Protein AF-A0A0M9EBA4-F1 (afdb_monomer_lite)

Sequence (436 aa):
MYDEYKNNVFALKAMFPSIDAYMNFTEDNDGKIINSVIKYAFNKGIIHHDTEPAFKNFIIENKTELTCKPIERININDFKRKVSPYRDTAQQINSFIKKSKIKFSQINYSIFSRLINEECNNPTKRNAIRLISFWICYKKPELISVCNYNNLLELFGKINKPNNEEGCRIAFSLYSRGNTIGNDVVIWLKKELKKYISNNIKFTTYKNQIKLQFIDTTTLYIDIPKNFSNNINHLNHPESYAKVTNDAIDLAYQILILWFLSKFCTKGKFIAIGIAIGNFSDLNLYIQAILQAKLPSESVIRLTDYAHQCVLINNIRVRFCHVPKEVEIVTGEISNIWWITEFWNVIYWDFVPALLKESILKSEESLLNVLWFPDTINDICDSIYAQDSSIVTFLRSPQNILLGLEIAKTLYYRKKFWEANEIVRIILSFKLNRII

pLDDT: mean 75.7, std 12.79, range [28.25, 92.81]

Radius of gyration: 30.95 Å; chains: 1; bounding box: 82×38×81 Å

Foldseek 3Di:
DVLLLLLQLLLVCLLQVAVVSVVLLPVLDDPLLVLLVLVLCVVSVVFVDSDPVSVNVSNVVNNVVLPPDDPDADAPVNVCVVCPPLQVSQVVLQVVCVVSRRPDDRDDSVLSVCLSPHAQPHSNNLVVLSSVSSVVCSVPVVCSSHSGSVSSNVNSNPPPPPPLQWAKKKKKFKAFDPDDDDLVVVVVLVVVLLVCLVPDPLNPVCSVPWDWDAPDSGMIMTRDGQDPDDDDDDDPDLQSHLSRLLVRVQSQLLSVLVLLLDPPDDPGMAMAMEMEGTGPVPVVQVRVQQRPDDDPPQQRYKYWPSSVVSCVVSVQAFDKDPAFDWDQTPVRDTITIIGTDDHPPPPRYDANVLLVVDPCLVDDVSLVCCLVCVVCLVVCVPDPNNSRDLVSSCVVPVVPLSSLQSNLVSSVVVVVNVSSVSSVVSNVVVVVVVVD

Structure (mmCIF, N/CA/C/O backbone):
data_AF-A0A0M9EBA4-F1
#
_entry.id   AF-A0A0M9EBA4-F1
#
loop_
_atom_site.group_PDB
_atom_site.id
_atom_site.type_symbol
_atom_site.label_atom_id
_atom_site.label_alt_id
_atom_site.label_comp_id
_atom_site.label_asym_id
_atom_site.label_entity_id
_atom_site.label_seq_id
_atom_site.pdbx_PDB_ins_code
_atom_site.Cartn_x
_atom_site.Cartn_y
_atom_site.Cartn_z
_atom_site.occupancy
_atom_site.B_iso_or_equiv
_atom_site.auth_seq_id
_atom_site.auth_comp_id
_atom_site.auth_asym_id
_atom_site.auth_atom_id
_atom_site.pdbx_PDB_model_num
ATOM 1 N N . MET A 1 1 ? 50.631 -0.189 -22.840 1.00 50.09 1 MET A N 1
ATOM 2 C CA . MET A 1 1 ? 49.972 -0.655 -24.086 1.00 50.09 1 MET A CA 1
ATOM 3 C C . MET A 1 1 ? 48.949 -1.759 -23.822 1.00 50.09 1 MET A C 1
ATOM 5 O O . MET A 1 1 ? 47.837 -1.637 -24.317 1.00 50.09 1 MET A O 1
ATOM 9 N N . TYR A 1 2 ? 49.275 -2.777 -23.012 1.00 54.56 2 TYR A N 1
ATOM 10 C CA . TYR A 1 2 ? 48.361 -3.888 -22.688 1.00 54.56 2 TYR A CA 1
ATOM 11 C C . TYR A 1 2 ? 47.061 -3.443 -21.979 1.00 54.56 2 TYR A C 1
ATOM 13 O O . TYR A 1 2 ? 45.974 -3.878 -22.358 1.00 54.56 2 TYR A O 1
ATOM 21 N N . ASP A 1 3 ? 47.149 -2.501 -21.032 1.00 67.00 3 ASP A N 1
ATOM 22 C CA . ASP A 1 3 ? 45.972 -2.001 -20.299 1.00 67.00 3 ASP A CA 1
ATOM 23 C C . ASP A 1 3 ? 45.031 -1.157 -21.167 1.00 67.00 3 ASP A C 1
ATOM 25 O O . ASP A 1 3 ? 43.812 -1.230 -21.031 1.00 67.00 3 ASP A O 1
ATOM 29 N N . GLU A 1 4 ? 45.575 -0.386 -22.114 1.00 75.75 4 GLU A N 1
ATOM 30 C CA . GLU A 1 4 ? 44.759 0.442 -23.006 1.00 75.75 4 GLU A CA 1
ATOM 31 C C . GLU A 1 4 ? 43.969 -0.429 -23.992 1.00 75.75 4 GLU A C 1
ATOM 33 O O . GLU A 1 4 ? 42.784 -0.187 -24.214 1.00 75.75 4 GLU A O 1
ATOM 38 N N . TYR A 1 5 ? 44.592 -1.476 -24.544 1.00 80.62 5 TYR A N 1
ATOM 39 C CA . TYR A 1 5 ? 43.909 -2.445 -25.404 1.00 80.62 5 TYR A CA 1
ATOM 40 C C . TYR A 1 5 ? 42.746 -3.121 -24.664 1.00 80.62 5 TYR A C 1
ATOM 42 O O . TYR A 1 5 ? 41.605 -3.083 -25.128 1.00 80.62 5 TYR A O 1
ATOM 50 N N . LYS A 1 6 ? 43.010 -3.635 -23.457 1.00 80.75 6 LYS A N 1
ATOM 51 C CA . LYS A 1 6 ? 42.011 -4.284 -22.599 1.00 80.75 6 LYS A CA 1
ATOM 52 C C . LYS A 1 6 ? 40.842 -3.346 -22.256 1.00 80.75 6 LYS A C 1
ATOM 54 O O . LYS A 1 6 ? 39.685 -3.750 -22.357 1.00 80.75 6 LYS A O 1
ATOM 59 N N . ASN A 1 7 ? 41.116 -2.076 -21.953 1.00 83.50 7 ASN A N 1
ATOM 60 C CA . ASN A 1 7 ? 40.077 -1.077 -21.672 1.00 83.50 7 ASN A CA 1
ATOM 61 C C . ASN A 1 7 ? 39.201 -0.761 -22.894 1.00 83.50 7 ASN A C 1
ATOM 63 O O . ASN A 1 7 ? 37.989 -0.604 -22.750 1.00 83.50 7 ASN A O 1
ATOM 67 N N . ASN A 1 8 ? 39.777 -0.699 -24.100 1.00 83.88 8 ASN A N 1
ATOM 68 C CA . ASN A 1 8 ? 39.004 -0.484 -25.331 1.00 83.88 8 ASN A CA 1
ATOM 69 C C . ASN A 1 8 ? 38.082 -1.680 -25.638 1.00 83.88 8 ASN A C 1
ATOM 71 O O . ASN A 1 8 ? 36.936 -1.484 -26.045 1.00 83.88 8 ASN A O 1
ATOM 75 N N . VAL A 1 9 ? 38.551 -2.909 -25.386 1.00 84.12 9 VAL A N 1
ATOM 76 C CA . VAL A 1 9 ? 37.741 -4.130 -25.519 1.00 84.12 9 VAL A CA 1
ATOM 77 C C . VAL A 1 9 ? 36.558 -4.104 -24.547 1.00 84.12 9 VAL A C 1
ATOM 79 O O . VAL A 1 9 ? 35.418 -4.287 -24.972 1.00 84.12 9 VAL A O 1
ATOM 82 N N . PHE A 1 10 ? 36.787 -3.810 -23.262 1.00 83.31 10 PHE A N 1
ATOM 83 C CA . PHE A 1 10 ? 35.702 -3.720 -22.277 1.00 83.31 10 PHE A CA 1
ATOM 84 C C . PHE A 1 10 ? 34.717 -2.586 -22.565 1.00 83.31 10 PHE A C 1
ATOM 86 O O . PHE A 1 10 ? 33.514 -2.759 -22.380 1.00 83.31 10 PHE A O 1
ATOM 93 N N . ALA A 1 11 ? 35.196 -1.445 -23.060 1.00 85.38 11 ALA A N 1
ATOM 94 C CA . ALA A 1 11 ? 34.334 -0.341 -23.460 1.00 85.38 11 ALA A CA 1
ATOM 95 C C . ALA A 1 11 ? 33.362 -0.766 -24.575 1.00 85.38 11 ALA A C 1
ATOM 97 O O . ALA A 1 11 ? 32.154 -0.559 -24.446 1.00 85.38 11 ALA A O 1
ATOM 98 N N . LEU A 1 12 ? 33.861 -1.416 -25.636 1.00 86.12 12 LEU A N 1
ATOM 99 C CA . LEU A 1 12 ? 33.014 -1.907 -26.729 1.00 86.12 12 LEU A CA 1
ATOM 100 C C . LEU A 1 12 ? 32.063 -3.020 -26.277 1.00 86.12 12 LEU A C 1
ATOM 102 O O . LEU A 1 12 ? 30.890 -2.979 -26.645 1.00 86.12 12 LEU A O 1
ATOM 106 N N . LYS A 1 13 ? 32.516 -3.949 -25.426 1.00 85.06 13 LYS A N 1
ATOM 107 C CA . LYS A 1 13 ? 31.648 -4.978 -24.825 1.00 85.06 13 LYS A CA 1
ATOM 108 C C . LYS A 1 13 ? 30.516 -4.359 -23.991 1.00 85.06 13 LYS A C 1
ATOM 110 O O . LYS A 1 13 ? 29.382 -4.819 -24.046 1.00 85.06 13 LYS A O 1
ATOM 115 N N . ALA A 1 14 ? 30.786 -3.286 -23.244 1.00 84.88 14 ALA A N 1
ATOM 116 C CA . ALA A 1 14 ? 29.765 -2.586 -22.460 1.00 84.88 14 ALA A CA 1
ATOM 117 C C . ALA A 1 14 ? 28.769 -1.801 -23.326 1.00 84.88 14 ALA A C 1
ATOM 119 O O . ALA A 1 14 ? 27.609 -1.620 -22.944 1.00 84.88 14 ALA A O 1
ATOM 120 N N . MET A 1 15 ? 29.227 -1.306 -24.476 1.00 86.44 15 MET A N 1
ATOM 121 C CA . MET A 1 15 ? 28.408 -0.583 -25.444 1.00 86.44 15 MET A CA 1
ATOM 122 C C . MET A 1 15 ? 27.507 -1.529 -26.252 1.00 86.44 15 MET A C 1
ATOM 124 O O . MET A 1 15 ? 26.347 -1.199 -26.495 1.00 86.44 15 MET A O 1
ATOM 128 N N . PHE A 1 16 ? 28.022 -2.711 -26.605 1.00 87.50 16 PHE A N 1
ATOM 129 C CA . PHE A 1 16 ? 27.334 -3.753 -27.372 1.00 87.50 16 PHE A CA 1
ATOM 130 C C . PHE A 1 16 ? 27.375 -5.101 -26.633 1.00 87.50 16 PHE A C 1
ATOM 132 O O . PHE A 1 16 ? 28.095 -6.012 -27.043 1.00 87.50 16 PHE A O 1
ATOM 139 N N . PRO A 1 17 ? 26.607 -5.247 -25.538 1.00 82.06 17 PRO A N 1
ATOM 140 C CA . PRO A 1 17 ? 26.606 -6.471 -24.732 1.00 82.06 17 PRO A CA 1
ATOM 141 C C . PRO A 1 17 ? 25.900 -7.655 -25.413 1.00 82.06 17 PRO A C 1
ATOM 143 O O . PRO A 1 17 ? 26.101 -8.799 -25.015 1.00 82.06 17 PRO A O 1
ATOM 146 N N . SER A 1 18 ? 25.044 -7.403 -26.408 1.00 82.31 18 SER A N 1
ATOM 147 C CA . SER A 1 18 ? 24.351 -8.437 -27.180 1.00 82.31 18 SER A CA 1
ATOM 148 C C . SER A 1 18 ? 24.157 -8.027 -28.637 1.00 82.31 18 SER A C 1
ATOM 150 O O . SER A 1 18 ? 24.232 -6.848 -28.988 1.00 82.31 18 SER A O 1
ATOM 152 N N . ILE A 1 19 ? 23.859 -9.013 -29.486 1.00 80.94 19 ILE A N 1
ATOM 153 C CA . ILE A 1 19 ? 23.498 -8.785 -30.890 1.00 80.94 19 ILE A CA 1
ATOM 154 C C . ILE A 1 19 ? 22.247 -7.908 -30.970 1.00 80.94 19 ILE A C 1
ATOM 156 O O . ILE A 1 19 ? 22.215 -6.980 -31.766 1.00 80.94 19 ILE A O 1
ATOM 160 N N . ASP A 1 20 ? 21.268 -8.117 -30.088 1.00 80.19 20 ASP A N 1
ATOM 161 C CA . ASP A 1 20 ? 20.040 -7.313 -30.052 1.00 80.19 20 ASP A CA 1
ATOM 162 C C . ASP A 1 20 ? 20.349 -5.832 -29.781 1.00 80.19 20 ASP A C 1
ATOM 164 O O . ASP A 1 20 ? 19.792 -4.941 -30.418 1.00 80.19 20 ASP A O 1
ATOM 168 N N . ALA A 1 21 ? 21.312 -5.545 -28.893 1.00 81.75 21 ALA A N 1
ATOM 169 C CA . ALA A 1 21 ? 21.767 -4.180 -28.636 1.00 81.75 21 ALA A CA 1
ATOM 170 C C . ALA A 1 21 ? 22.416 -3.532 -29.871 1.00 81.75 21 ALA A C 1
ATOM 172 O O . ALA A 1 21 ? 22.285 -2.318 -30.065 1.00 81.75 21 ALA A O 1
ATOM 173 N N . TYR A 1 22 ? 23.099 -4.336 -30.694 1.00 84.25 22 TYR A N 1
ATOM 174 C CA . TYR A 1 22 ? 23.674 -3.909 -31.965 1.00 84.25 22 TYR A CA 1
ATOM 175 C C . TYR A 1 22 ? 22.604 -3.692 -33.040 1.00 84.25 22 TYR A C 1
ATOM 177 O O . TYR A 1 22 ? 22.628 -2.654 -33.690 1.00 84.25 22 TYR A O 1
ATOM 185 N N . MET A 1 23 ? 21.621 -4.584 -33.170 1.00 80.81 23 MET A N 1
ATOM 186 C CA . MET A 1 23 ? 20.508 -4.412 -34.114 1.00 80.81 23 MET A CA 1
ATOM 187 C C . MET A 1 23 ? 19.699 -3.146 -33.787 1.00 80.81 23 MET A C 1
ATOM 189 O O . MET A 1 23 ? 19.522 -2.283 -34.646 1.00 80.81 23 MET A O 1
ATOM 193 N N . ASN A 1 24 ? 19.370 -2.931 -32.507 1.00 82.12 24 ASN A N 1
ATOM 194 C CA . ASN A 1 24 ? 18.740 -1.690 -32.040 1.00 82.12 24 ASN A CA 1
ATOM 195 C C . ASN A 1 24 ? 19.601 -0.451 -32.339 1.00 82.12 24 ASN A C 1
ATOM 197 O O . ASN A 1 24 ? 19.092 0.651 -32.511 1.00 82.12 24 ASN A O 1
ATOM 201 N N . PHE A 1 25 ? 20.928 -0.589 -32.344 1.00 84.69 25 PHE A N 1
ATOM 202 C CA . PHE A 1 25 ? 21.829 0.510 -32.680 1.00 84.69 25 PHE A CA 1
ATOM 203 C C . PHE A 1 25 ? 21.838 0.806 -34.182 1.00 84.69 25 PHE A C 1
ATOM 205 O O . PHE A 1 25 ? 21.900 1.981 -34.546 1.00 84.69 25 PHE A O 1
ATOM 212 N N . THR A 1 26 ? 21.755 -0.225 -35.027 1.00 83.38 26 THR A N 1
ATOM 213 C CA . THR A 1 26 ? 21.665 -0.069 -36.483 1.00 83.38 26 THR A CA 1
ATOM 214 C C . THR A 1 26 ? 20.335 0.527 -36.934 1.00 83.38 26 THR A C 1
ATOM 216 O O . THR A 1 26 ? 20.313 1.275 -37.902 1.00 83.38 26 THR A O 1
ATOM 219 N N . GLU A 1 27 ? 19.249 0.267 -36.205 1.00 82.31 27 GLU A N 1
ATOM 220 C CA . GLU A 1 27 ? 17.948 0.907 -36.443 1.00 82.31 27 GLU A CA 1
ATOM 221 C C . GLU A 1 27 ? 17.934 2.376 -35.992 1.00 82.31 27 GLU A C 1
ATOM 223 O O . GLU A 1 27 ? 17.333 3.229 -36.639 1.00 82.31 27 GLU A O 1
ATOM 228 N N . ASP A 1 28 ? 18.629 2.688 -34.893 1.00 79.56 28 ASP A N 1
ATOM 229 C CA . ASP A 1 28 ? 18.674 4.030 -34.302 1.00 79.56 28 ASP A CA 1
ATOM 230 C C . ASP A 1 28 ? 19.580 5.025 -35.057 1.00 79.56 28 ASP A C 1
ATOM 232 O O . ASP A 1 28 ? 19.531 6.224 -34.765 1.00 79.56 28 ASP A O 1
ATOM 236 N N . ASN A 1 29 ? 20.483 4.559 -35.932 1.00 82.88 29 ASN A N 1
ATOM 237 C CA . ASN A 1 29 ? 21.595 5.371 -36.439 1.00 82.88 29 ASN A CA 1
ATOM 238 C C . ASN A 1 29 ? 21.942 5.127 -37.911 1.00 82.88 29 ASN A C 1
ATOM 240 O O . ASN A 1 29 ? 21.922 4.007 -38.407 1.00 82.88 29 ASN A O 1
ATOM 244 N N . ASP A 1 30 ? 22.432 6.181 -38.565 1.00 80.69 30 ASP A N 1
ATOM 245 C CA . ASP A 1 30 ? 22.924 6.110 -39.939 1.00 80.69 30 ASP A CA 1
ATOM 246 C C . ASP A 1 30 ? 24.200 5.261 -40.080 1.00 80.69 30 ASP A C 1
ATOM 248 O O . ASP A 1 30 ? 25.094 5.267 -39.220 1.00 80.69 30 ASP A O 1
ATOM 252 N N . GLY A 1 31 ? 24.387 4.679 -41.271 1.00 77.19 31 GLY A N 1
ATOM 253 C CA . GLY A 1 31 ? 25.586 3.919 -41.657 1.00 77.19 31 GLY A CA 1
ATOM 254 C C . GLY A 1 31 ? 26.917 4.651 -41.426 1.00 77.19 31 GLY A C 1
ATOM 255 O O . GLY A 1 31 ? 27.945 4.024 -41.183 1.00 77.19 31 GLY A O 1
ATOM 256 N N . LYS A 1 32 ? 26.928 5.992 -41.408 1.00 81.81 32 LYS A N 1
ATOM 257 C CA . LYS A 1 32 ? 28.134 6.785 -41.104 1.00 81.81 32 LYS A CA 1
ATOM 258 C C . LYS A 1 32 ? 28.620 6.610 -39.661 1.00 81.81 32 LYS A C 1
ATOM 260 O O . LYS A 1 32 ? 29.833 6.639 -39.438 1.00 81.81 32 LYS A O 1
ATOM 265 N N . ILE A 1 33 ? 27.705 6.465 -38.700 1.00 82.81 33 ILE A N 1
ATOM 266 C CA . ILE A 1 33 ? 28.036 6.278 -37.280 1.00 82.81 33 ILE A CA 1
ATOM 267 C C . ILE A 1 33 ? 28.489 4.836 -37.067 1.00 82.81 33 ILE A C 1
ATOM 269 O O . ILE A 1 33 ? 29.548 4.620 -36.477 1.00 82.81 33 ILE A O 1
ATOM 273 N N . ILE A 1 34 ? 27.763 3.876 -37.644 1.00 83.50 34 ILE A N 1
ATOM 274 C CA . ILE A 1 34 ? 28.092 2.444 -37.599 1.00 83.50 34 ILE A CA 1
ATOM 275 C C . ILE A 1 34 ? 29.514 2.212 -38.130 1.00 83.50 34 ILE A C 1
ATOM 277 O O . ILE A 1 34 ? 30.366 1.683 -37.418 1.00 83.50 34 ILE A O 1
ATOM 281 N N . ASN A 1 35 ? 29.823 2.750 -39.314 1.00 84.31 35 ASN A N 1
ATOM 282 C CA . ASN A 1 35 ? 31.154 2.644 -39.916 1.00 84.31 35 ASN A CA 1
ATOM 283 C C . ASN A 1 35 ? 32.251 3.303 -39.067 1.00 84.31 35 ASN A C 1
ATOM 285 O O . ASN A 1 35 ? 33.400 2.879 -39.112 1.00 84.31 35 ASN A O 1
ATOM 289 N N . SER A 1 36 ? 31.934 4.342 -38.285 1.00 85.75 36 SER A N 1
ATOM 290 C CA . SER A 1 36 ? 32.923 4.967 -37.395 1.00 85.75 36 SER A CA 1
ATOM 291 C C . SER A 1 36 ? 33.269 4.100 -36.180 1.00 85.75 36 SER A C 1
ATOM 293 O O . SER A 1 36 ? 34.414 4.115 -35.735 1.00 85.75 36 SER A O 1
ATOM 295 N N . VAL A 1 37 ? 32.312 3.309 -35.685 1.00 85.69 37 VAL A N 1
ATOM 296 C CA . VAL A 1 37 ? 32.522 2.356 -34.585 1.00 85.69 37 VAL A CA 1
ATOM 297 C C . VAL A 1 37 ? 33.340 1.153 -35.060 1.00 85.69 37 VAL A C 1
ATOM 299 O O . VAL A 1 37 ? 34.297 0.773 -34.389 1.00 85.69 37 VAL A O 1
ATOM 302 N N . ILE A 1 38 ? 33.027 0.605 -36.240 1.00 86.31 38 ILE A N 1
ATOM 303 C CA . ILE A 1 38 ? 33.772 -0.525 -36.828 1.00 86.31 38 ILE A CA 1
ATOM 304 C C . ILE A 1 38 ? 35.223 -0.108 -37.116 1.00 86.31 38 ILE A C 1
ATOM 306 O O . ILE A 1 38 ? 36.155 -0.773 -36.665 1.00 86.31 38 ILE A O 1
ATOM 310 N N . LYS A 1 39 ? 35.428 1.073 -37.716 1.00 86.00 39 LYS A N 1
ATOM 311 C CA . LYS A 1 39 ? 36.771 1.640 -37.927 1.00 86.00 39 LYS A CA 1
ATOM 312 C C . LYS A 1 39 ? 37.540 1.848 -36.634 1.00 86.00 39 LYS A C 1
ATOM 314 O O . LYS A 1 39 ? 38.753 1.662 -36.600 1.00 86.00 39 LYS A O 1
ATOM 319 N N . TYR A 1 40 ? 36.863 2.264 -35.568 1.00 86.25 40 TYR A N 1
ATOM 320 C CA . TYR A 1 40 ? 37.495 2.397 -34.261 1.00 86.25 40 TYR A CA 1
ATOM 321 C C . TYR A 1 40 ? 37.949 1.034 -33.714 1.00 86.25 40 TYR A C 1
ATOM 323 O O . TYR A 1 40 ? 39.093 0.920 -33.272 1.00 86.25 40 TYR A O 1
ATOM 331 N N . ALA A 1 41 ? 37.107 0.000 -33.809 1.00 86.12 41 ALA A N 1
ATOM 332 C CA . ALA A 1 41 ? 37.459 -1.359 -33.400 1.00 86.12 41 ALA A CA 1
ATOM 333 C C . ALA A 1 41 ? 38.640 -1.922 -34.214 1.00 86.12 41 ALA A C 1
ATOM 335 O O . ALA A 1 41 ? 39.562 -2.497 -33.634 1.00 86.12 41 ALA A O 1
ATOM 336 N N . PHE A 1 42 ? 38.660 -1.691 -35.531 1.00 87.25 42 PHE A N 1
ATOM 337 C CA . PHE A 1 42 ? 39.751 -2.108 -36.415 1.00 87.25 42 PHE A CA 1
ATOM 338 C C . PHE A 1 42 ? 41.066 -1.385 -36.092 1.00 87.25 42 PHE A C 1
ATOM 340 O O . PHE A 1 42 ? 42.089 -2.022 -35.861 1.00 87.25 42 PHE A O 1
ATOM 347 N N . ASN A 1 43 ? 41.038 -0.053 -35.960 1.00 86.44 43 ASN A N 1
ATOM 348 C CA . ASN A 1 43 ? 42.229 0.749 -35.646 1.00 86.44 43 ASN A CA 1
ATOM 349 C C . ASN A 1 43 ? 42.844 0.419 -34.279 1.00 86.44 43 ASN A C 1
ATOM 351 O O . ASN A 1 43 ? 44.023 0.683 -34.049 1.00 86.44 43 ASN A O 1
ATOM 355 N N . LYS A 1 44 ? 42.042 -0.109 -33.349 1.00 84.62 44 LYS A N 1
ATOM 356 C CA . LYS A 1 44 ? 42.501 -0.561 -32.031 1.00 84.62 44 LYS A CA 1
ATOM 357 C C . LYS A 1 44 ? 42.882 -2.046 -32.001 1.00 84.62 44 LYS A C 1
ATOM 359 O O . LYS A 1 44 ? 43.252 -2.527 -30.936 1.00 84.62 44 LYS A O 1
ATOM 364 N N . GLY A 1 45 ? 42.831 -2.745 -33.139 1.00 81.81 45 GLY A N 1
ATOM 365 C CA . GLY A 1 45 ? 43.226 -4.149 -33.276 1.00 81.81 45 GLY A CA 1
ATOM 366 C C . GLY A 1 45 ? 42.252 -5.145 -32.646 1.00 81.81 45 GLY A C 1
ATOM 367 O O . GLY A 1 45 ? 42.640 -6.274 -32.382 1.00 81.81 45 GLY A O 1
ATOM 368 N N . ILE A 1 46 ? 41.012 -4.727 -32.367 1.00 84.38 46 ILE A N 1
ATOM 369 C CA . ILE A 1 46 ? 39.991 -5.554 -31.700 1.00 84.38 46 ILE A CA 1
ATOM 370 C C . ILE A 1 46 ? 39.323 -6.507 -32.699 1.00 84.38 46 ILE A C 1
ATOM 372 O O . ILE A 1 46 ? 38.924 -7.609 -32.339 1.00 84.38 46 ILE A O 1
ATOM 376 N N . ILE A 1 47 ? 39.215 -6.078 -33.959 1.00 86.19 47 ILE A N 1
ATOM 377 C CA . ILE A 1 47 ? 38.745 -6.893 -35.082 1.00 86.19 47 ILE A CA 1
ATOM 378 C C . ILE A 1 47 ? 39.821 -6.942 -36.167 1.00 86.19 47 ILE A C 1
ATOM 380 O O . ILE A 1 47 ? 40.529 -5.959 -36.390 1.00 86.19 47 ILE A O 1
ATOM 384 N N . HIS A 1 48 ? 39.918 -8.073 -36.866 1.00 79.94 48 HIS A N 1
ATOM 385 C CA . HIS A 1 48 ? 40.931 -8.296 -37.906 1.00 79.94 48 HIS A CA 1
ATOM 386 C C . HIS A 1 48 ? 40.591 -7.654 -39.258 1.00 79.94 48 HIS A C 1
ATOM 388 O O . HIS A 1 48 ? 41.487 -7.414 -40.064 1.00 79.94 48 HIS A O 1
ATOM 394 N N . HIS A 1 49 ? 39.314 -7.354 -39.509 1.00 83.50 49 HIS A N 1
ATOM 395 C CA . HIS A 1 49 ? 38.837 -6.756 -40.756 1.00 83.50 49 HIS A CA 1
ATOM 396 C C . HIS A 1 49 ? 37.862 -5.611 -40.458 1.00 83.50 49 HIS A C 1
ATOM 398 O O . HIS A 1 49 ? 36.995 -5.766 -39.601 1.00 83.50 49 HIS A O 1
ATOM 404 N N . ASP A 1 50 ? 37.958 -4.493 -41.190 1.00 85.88 50 ASP A N 1
ATOM 405 C CA . ASP A 1 50 ? 37.032 -3.342 -41.122 1.00 85.88 50 ASP A CA 1
ATOM 406 C C . ASP A 1 50 ? 35.692 -3.672 -41.809 1.00 85.88 50 ASP A C 1
ATOM 408 O O . ASP A 1 50 ? 35.302 -3.066 -42.804 1.00 85.88 50 ASP A O 1
ATOM 412 N N . THR A 1 51 ? 35.020 -4.723 -41.336 1.00 84.44 51 THR A N 1
ATOM 413 C CA . THR A 1 51 ? 33.767 -5.224 -41.911 1.00 84.44 51 THR A CA 1
ATOM 414 C C . THR A 1 51 ? 32.735 -5.481 -40.816 1.00 84.44 51 THR A C 1
ATOM 416 O O . THR A 1 51 ? 33.066 -5.902 -39.705 1.00 84.44 51 THR A O 1
ATOM 419 N N . GLU A 1 52 ? 31.461 -5.247 -41.131 1.00 84.12 52 GLU A N 1
ATOM 420 C CA . GLU A 1 52 ? 30.344 -5.505 -40.215 1.00 84.12 52 GLU A CA 1
ATOM 421 C C . GLU A 1 52 ? 30.264 -6.969 -39.732 1.00 84.12 52 GLU A C 1
ATOM 423 O O . GLU A 1 52 ? 30.063 -7.173 -38.532 1.00 84.12 52 GLU A O 1
ATOM 428 N N . PRO A 1 53 ? 30.482 -8.000 -40.577 1.00 84.75 53 PRO A N 1
ATOM 429 C CA . PRO A 1 53 ? 30.492 -9.392 -40.127 1.00 84.75 53 PRO A CA 1
ATOM 430 C C . PRO A 1 53 ? 31.577 -9.677 -39.083 1.00 84.75 53 PRO A C 1
ATOM 432 O O . PRO A 1 53 ? 31.304 -10.348 -38.091 1.00 84.75 53 PRO A O 1
ATOM 435 N N . ALA A 1 54 ? 32.781 -9.113 -39.245 1.00 81.56 54 ALA A N 1
ATOM 436 C CA . ALA A 1 54 ? 33.856 -9.264 -38.263 1.00 81.56 54 ALA A CA 1
ATOM 437 C C . ALA A 1 54 ? 33.482 -8.643 -36.905 1.00 81.56 54 ALA A C 1
ATOM 439 O O . ALA A 1 54 ? 33.788 -9.203 -35.854 1.00 81.56 54 ALA A O 1
ATOM 440 N N . PHE A 1 55 ? 32.763 -7.517 -36.919 1.00 85.25 55 PHE A N 1
ATOM 441 C CA . PHE A 1 55 ? 32.269 -6.877 -35.701 1.00 85.25 55 PHE A CA 1
ATOM 442 C C . PHE A 1 55 ? 31.124 -7.658 -35.034 1.00 85.25 55 PHE A C 1
ATOM 444 O O . PHE A 1 55 ? 31.093 -7.779 -33.810 1.00 85.25 55 PHE A O 1
ATOM 451 N N . LYS A 1 56 ? 30.210 -8.247 -35.817 1.00 85.12 56 LYS A N 1
ATOM 452 C CA . LYS A 1 56 ? 29.157 -9.134 -35.290 1.00 85.12 56 LYS A CA 1
ATOM 453 C C . LYS A 1 56 ? 29.743 -10.385 -34.640 1.00 85.12 56 LYS A C 1
ATOM 455 O O . LYS A 1 56 ? 29.312 -10.736 -33.543 1.00 85.12 56 LYS A O 1
ATOM 460 N N . ASN A 1 57 ? 30.751 -11.002 -35.258 1.00 84.81 57 ASN A N 1
ATOM 461 C CA . ASN A 1 57 ? 31.445 -12.160 -34.688 1.00 84.81 57 ASN A CA 1
ATOM 462 C C . ASN A 1 57 ? 32.093 -11.816 -33.342 1.00 84.81 57 ASN A C 1
ATOM 464 O O . ASN A 1 57 ? 31.881 -12.537 -32.371 1.00 84.81 57 ASN A O 1
ATOM 468 N N . PHE A 1 58 ? 32.748 -10.653 -33.241 1.00 85.44 58 PHE A N 1
ATOM 469 C CA . PHE A 1 58 ? 33.262 -10.151 -31.965 1.00 85.44 58 PHE A CA 1
ATOM 470 C C . PHE A 1 58 ? 32.161 -10.038 -30.895 1.00 85.44 58 PHE A C 1
ATOM 472 O O . PHE A 1 58 ? 32.373 -10.421 -29.749 1.00 85.44 58 PHE A O 1
ATOM 479 N N . ILE A 1 59 ? 30.964 -9.541 -31.222 1.00 84.12 59 ILE A N 1
ATOM 480 C CA . ILE A 1 59 ? 29.864 -9.446 -30.243 1.00 84.12 59 ILE A CA 1
ATOM 481 C C . ILE A 1 59 ? 29.370 -10.841 -29.819 1.00 84.12 59 ILE A C 1
ATOM 483 O O . ILE A 1 59 ? 29.097 -11.062 -28.638 1.00 84.12 59 ILE A O 1
ATOM 487 N N . ILE A 1 60 ? 29.267 -11.782 -30.763 1.00 81.69 60 ILE A N 1
ATOM 488 C CA . ILE A 1 60 ? 28.796 -13.156 -30.519 1.00 81.69 60 ILE A CA 1
ATOM 489 C C . ILE A 1 60 ? 29.749 -13.907 -29.585 1.00 81.69 60 ILE A C 1
ATOM 491 O O . ILE A 1 60 ? 29.302 -14.464 -28.582 1.00 81.69 60 ILE A O 1
ATOM 495 N N . GLU A 1 61 ? 31.049 -13.878 -29.878 1.00 77.25 61 GLU A N 1
ATOM 496 C CA . GLU A 1 61 ? 32.088 -14.568 -29.100 1.00 77.25 61 GLU A CA 1
ATOM 497 C C . GLU A 1 61 ? 32.164 -14.067 -27.652 1.00 77.25 61 GLU A C 1
ATOM 499 O O . GLU A 1 61 ? 32.494 -14.819 -26.741 1.00 77.25 61 GLU A O 1
ATOM 504 N N . ASN A 1 62 ? 31.786 -12.810 -27.417 1.00 69.88 62 ASN A N 1
ATOM 505 C CA . ASN A 1 62 ? 31.872 -12.162 -26.110 1.00 69.88 62 ASN A CA 1
ATOM 506 C C . ASN A 1 62 ? 30.601 -12.271 -25.254 1.00 69.88 62 ASN A C 1
ATOM 508 O O . ASN A 1 62 ? 30.602 -11.840 -24.097 1.00 69.88 62 ASN A O 1
ATOM 512 N N . LYS A 1 63 ? 29.520 -12.858 -25.786 1.00 63.22 63 LYS A N 1
ATOM 513 C CA . LYS A 1 63 ? 28.249 -13.042 -25.064 1.00 63.22 63 LYS A CA 1
ATOM 514 C C . LYS A 1 63 ? 28.388 -14.008 -23.875 1.00 63.22 63 LYS A C 1
ATOM 516 O O . LYS A 1 63 ? 27.660 -13.874 -22.895 1.00 63.22 63 LYS A O 1
ATOM 521 N N . THR A 1 64 ? 29.330 -14.949 -23.944 1.00 51.22 64 THR A N 1
ATOM 522 C CA . THR A 1 64 ? 29.567 -16.021 -22.957 1.00 51.22 64 THR A CA 1
ATOM 523 C C . THR A 1 64 ? 30.313 -15.567 -21.695 1.00 51.22 64 THR A C 1
ATOM 525 O O . THR A 1 64 ? 30.190 -16.211 -20.657 1.00 51.22 64 THR A O 1
ATOM 528 N N . GLU A 1 65 ? 31.043 -14.447 -21.730 1.00 53.47 65 GLU A N 1
ATOM 529 C CA . GLU A 1 65 ? 31.783 -13.930 -20.561 1.00 53.47 65 GLU A CA 1
ATOM 530 C C . GLU A 1 65 ? 30.935 -13.008 -19.662 1.00 53.47 65 GLU A C 1
ATOM 532 O O . GLU A 1 65 ? 31.198 -12.880 -18.467 1.00 53.47 65 GLU A O 1
ATOM 537 N N . LEU A 1 66 ? 29.892 -12.376 -20.212 1.00 55.69 66 LEU A N 1
ATOM 538 C CA . LEU A 1 66 ? 29.035 -11.410 -19.505 1.00 55.69 66 LEU A CA 1
ATOM 539 C C . LEU A 1 66 ? 27.907 -12.068 -18.684 1.00 55.69 66 LEU A C 1
ATOM 541 O O . LEU A 1 66 ? 27.226 -11.387 -17.920 1.00 55.69 66 LEU A O 1
ATOM 545 N N . THR A 1 67 ? 27.709 -13.384 -18.814 1.00 47.91 67 THR A N 1
ATOM 546 C CA . THR A 1 67 ? 26.654 -14.162 -18.133 1.00 47.91 67 THR A CA 1
ATOM 547 C C . THR A 1 67 ? 26.983 -14.551 -16.686 1.00 47.91 67 THR A C 1
ATOM 549 O O . THR A 1 67 ? 26.138 -15.107 -15.982 1.00 47.91 67 THR A O 1
ATOM 552 N N . CYS A 1 68 ? 28.188 -14.253 -16.197 1.00 39.34 68 CYS A N 1
ATOM 553 C CA . CYS A 1 68 ? 28.612 -14.616 -14.847 1.00 39.34 68 CYS A CA 1
ATOM 554 C C . CYS A 1 68 ? 28.167 -13.578 -13.800 1.00 39.34 68 CYS A C 1
ATOM 556 O O . CYS A 1 68 ? 28.887 -12.635 -13.499 1.00 39.34 68 CYS A O 1
ATOM 558 N N . LYS A 1 69 ? 26.988 -13.844 -13.215 1.00 43.53 69 LYS A N 1
ATOM 559 C CA . LYS A 1 69 ? 26.411 -13.317 -11.957 1.00 43.53 69 LYS A CA 1
ATOM 560 C C . LYS A 1 69 ? 26.212 -11.785 -11.869 1.00 43.53 69 LYS A C 1
ATOM 562 O O . LYS A 1 69 ? 27.184 -11.039 -11.781 1.00 43.53 69 LYS A O 1
ATOM 567 N N . PRO A 1 70 ? 24.961 -11.292 -11.743 1.00 43.28 70 PRO A N 1
ATOM 568 C CA . PRO A 1 70 ? 24.713 -9.902 -11.379 1.00 43.28 70 PRO A CA 1
ATOM 569 C C . PRO A 1 70 ? 25.065 -9.713 -9.899 1.00 43.28 70 PRO A C 1
ATOM 571 O O . PRO A 1 70 ? 24.258 -9.981 -9.010 1.00 43.28 70 PRO A O 1
ATOM 574 N N . ILE A 1 71 ? 26.296 -9.289 -9.630 1.00 46.09 71 ILE A N 1
ATOM 575 C CA . ILE A 1 71 ? 26.710 -8.832 -8.306 1.00 46.09 71 ILE A CA 1
ATOM 576 C C . ILE A 1 71 ? 26.184 -7.399 -8.183 1.00 46.09 71 ILE A C 1
ATOM 578 O O . ILE A 1 71 ? 26.681 -6.501 -8.852 1.00 46.09 71 ILE A O 1
ATOM 582 N N . GLU A 1 72 ? 25.127 -7.236 -7.385 1.00 52.09 72 GLU A N 1
ATOM 583 C CA . GLU A 1 72 ? 24.508 -5.965 -6.982 1.00 52.09 72 GLU A CA 1
ATOM 584 C C . GLU A 1 72 ? 23.958 -5.083 -8.123 1.00 52.09 72 GLU A C 1
ATOM 586 O O . GLU A 1 72 ? 24.668 -4.425 -8.882 1.00 52.09 72 GLU A O 1
ATOM 591 N N . ARG A 1 73 ? 22.623 -5.003 -8.218 1.00 57.31 73 ARG A N 1
ATOM 592 C CA . ARG A 1 73 ? 21.952 -4.047 -9.111 1.00 57.31 73 ARG A CA 1
ATOM 593 C C . ARG A 1 73 ? 22.231 -2.619 -8.627 1.00 57.31 73 ARG A C 1
ATOM 595 O O . ARG A 1 73 ? 21.859 -2.268 -7.511 1.00 57.31 73 ARG A O 1
ATOM 602 N N . ILE A 1 74 ? 22.841 -1.788 -9.475 1.00 61.31 74 ILE A N 1
ATOM 603 C CA . ILE A 1 74 ? 23.016 -0.351 -9.204 1.00 61.31 74 ILE A CA 1
ATOM 604 C C . ILE A 1 74 ? 21.645 0.316 -9.071 1.00 61.31 74 ILE A C 1
ATOM 606 O O . ILE A 1 74 ? 20.759 0.100 -9.894 1.00 61.31 74 ILE A O 1
ATOM 610 N N . ASN A 1 75 ? 21.483 1.165 -8.056 1.00 67.12 75 ASN A N 1
ATOM 611 C CA . ASN A 1 75 ? 20.336 2.060 -7.939 1.00 67.12 75 ASN A CA 1
ATOM 612 C C . ASN A 1 75 ? 20.629 3.399 -8.648 1.00 67.12 75 ASN A C 1
ATOM 614 O O . ASN A 1 75 ? 21.782 3.824 -8.767 1.00 67.12 75 ASN A O 1
ATOM 618 N N . ILE A 1 76 ? 19.585 4.118 -9.071 1.00 66.38 76 ILE A N 1
ATOM 619 C CA . ILE A 1 76 ? 19.669 5.451 -9.692 1.00 66.38 76 ILE A CA 1
ATOM 620 C C . ILE A 1 76 ? 20.510 6.409 -8.830 1.00 66.38 76 ILE A C 1
ATOM 622 O O . ILE A 1 76 ? 21.288 7.198 -9.362 1.00 66.38 76 ILE A O 1
ATOM 626 N N . ASN A 1 77 ? 20.413 6.329 -7.500 1.00 67.38 77 ASN A N 1
ATOM 627 C CA . ASN A 1 77 ? 21.195 7.178 -6.593 1.00 67.38 77 ASN A CA 1
ATOM 628 C C . ASN A 1 77 ? 22.704 6.876 -6.621 1.00 67.38 77 ASN A C 1
ATOM 630 O O . ASN A 1 77 ? 23.511 7.806 -6.559 1.00 67.38 77 ASN A O 1
ATOM 634 N N . ASP A 1 78 ? 23.094 5.614 -6.783 1.00 68.81 78 ASP A N 1
ATOM 635 C CA . ASP A 1 78 ? 24.504 5.228 -6.899 1.00 68.81 78 ASP A CA 1
ATOM 636 C C . ASP A 1 78 ? 25.067 5.617 -8.266 1.00 68.81 78 ASP A C 1
ATOM 638 O O . ASP A 1 78 ? 26.201 6.091 -8.367 1.00 68.81 78 ASP A O 1
ATOM 642 N N . PHE A 1 79 ? 24.248 5.515 -9.317 1.00 71.88 79 PHE A N 1
ATOM 643 C CA . PHE A 1 79 ? 24.588 6.050 -10.632 1.00 71.88 79 PHE A CA 1
ATOM 644 C C . PHE A 1 79 ? 24.806 7.573 -10.583 1.00 71.88 79 PHE A C 1
ATOM 646 O O . PHE A 1 79 ? 25.819 8.064 -11.084 1.00 71.88 79 PHE A O 1
ATOM 653 N N . LYS A 1 80 ? 23.919 8.326 -9.912 1.00 70.81 80 LYS A N 1
ATOM 654 C CA . LYS A 1 80 ? 24.066 9.783 -9.728 1.00 70.81 80 LYS A CA 1
ATOM 655 C C . LYS A 1 80 ? 25.395 10.142 -9.068 1.00 70.81 80 LYS A C 1
ATOM 657 O O . LYS A 1 80 ? 26.080 11.043 -9.542 1.00 70.81 80 LYS A O 1
ATOM 662 N N . ARG A 1 81 ? 25.797 9.417 -8.019 1.00 70.81 81 ARG A N 1
ATOM 663 C CA . ARG A 1 81 ? 27.089 9.631 -7.341 1.00 70.81 81 ARG A CA 1
ATOM 664 C C . ARG A 1 81 ? 28.287 9.382 -8.259 1.00 70.81 81 ARG A C 1
ATOM 666 O O . ARG A 1 81 ? 29.274 10.097 -8.158 1.00 70.81 81 ARG A O 1
ATOM 673 N N . LYS A 1 82 ? 28.200 8.402 -9.164 1.00 69.19 82 LYS A N 1
ATOM 674 C CA . LYS A 1 82 ? 29.287 8.055 -10.099 1.00 69.19 82 LYS A CA 1
ATOM 675 C C . LYS A 1 82 ? 29.440 9.039 -11.265 1.00 69.19 82 LYS A C 1
ATOM 677 O O . LYS A 1 82 ? 30.519 9.112 -11.844 1.00 69.19 82 LYS A O 1
ATOM 682 N N . VAL A 1 83 ? 28.371 9.747 -11.628 1.00 68.81 83 VAL A N 1
ATOM 683 C CA . VAL A 1 83 ? 28.297 10.570 -12.853 1.00 68.81 83 VAL A CA 1
ATOM 684 C C . VAL A 1 83 ? 28.188 12.073 -12.549 1.00 68.81 83 VAL A C 1
ATOM 686 O O . VAL A 1 83 ? 28.343 12.905 -13.444 1.00 68.81 83 VAL A O 1
ATOM 689 N N . SER A 1 84 ? 27.972 12.439 -11.285 1.00 65.75 84 SER A N 1
ATOM 690 C CA . SER A 1 84 ? 28.003 13.823 -10.811 1.00 65.75 84 SER A CA 1
ATOM 691 C C . SER A 1 84 ? 29.444 14.324 -10.632 1.00 65.75 84 SER A C 1
ATOM 693 O O . SER A 1 84 ? 30.255 13.601 -10.051 1.00 65.75 84 SER A O 1
ATOM 695 N N . PRO A 1 85 ? 29.765 15.566 -11.044 1.00 77.06 85 PRO A N 1
ATOM 696 C CA . PRO A 1 85 ? 28.885 16.558 -11.676 1.00 77.06 85 PRO A CA 1
ATOM 697 C C . PRO A 1 85 ? 28.632 16.291 -13.175 1.00 77.06 85 PRO A C 1
ATOM 699 O O . PRO A 1 85 ? 29.549 16.045 -13.956 1.00 77.06 85 PRO A O 1
ATOM 702 N N . TYR A 1 86 ? 27.367 16.405 -13.611 1.00 79.31 86 TYR A N 1
ATOM 703 C CA . TYR A 1 86 ? 26.951 16.062 -14.985 1.00 79.31 86 TYR A CA 1
ATOM 704 C C . TYR A 1 86 ? 27.621 16.899 -16.076 1.00 79.31 86 TYR A C 1
ATOM 706 O O . TYR A 1 86 ? 27.821 16.412 -17.189 1.00 79.31 86 TYR A O 1
ATOM 714 N N . ARG A 1 87 ? 27.957 18.159 -15.777 1.00 77.06 87 ARG A N 1
ATOM 715 C CA . ARG A 1 87 ? 28.604 19.067 -16.732 1.00 77.06 87 ARG A CA 1
ATOM 716 C C . ARG A 1 87 ? 29.998 18.570 -17.103 1.00 77.06 87 ARG A C 1
ATOM 718 O O . ARG A 1 87 ? 30.314 18.487 -18.289 1.00 77.06 87 ARG A O 1
ATOM 725 N N . ASP A 1 88 ? 30.773 18.167 -16.105 1.00 80.00 88 ASP A N 1
ATOM 726 C CA . ASP A 1 88 ? 32.146 17.710 -16.302 1.00 80.00 88 ASP A CA 1
ATOM 727 C C . ASP A 1 88 ? 32.152 16.329 -16.952 1.00 80.00 88 ASP A C 1
ATOM 729 O O . ASP A 1 88 ? 32.914 16.087 -17.887 1.00 80.00 88 ASP A O 1
ATOM 733 N N . THR A 1 89 ? 31.241 15.439 -16.547 1.00 79.81 89 THR A N 1
ATOM 734 C CA . THR A 1 89 ? 31.113 14.116 -17.170 1.00 79.81 89 THR A CA 1
ATOM 735 C C . THR A 1 89 ? 30.711 14.217 -18.642 1.00 79.81 89 THR A C 1
ATOM 737 O O . THR A 1 89 ? 31.307 13.544 -19.483 1.00 79.81 89 THR A O 1
ATOM 740 N N . ALA A 1 90 ? 29.781 15.112 -18.997 1.00 81.38 90 ALA A N 1
ATOM 741 C CA . ALA A 1 90 ? 29.417 15.359 -20.394 1.00 81.38 90 ALA A CA 1
ATOM 742 C C . ALA A 1 90 ? 30.622 15.836 -21.226 1.00 81.38 90 ALA A C 1
ATOM 744 O O . ALA A 1 90 ? 30.866 15.331 -22.323 1.00 81.38 90 ALA A O 1
ATOM 745 N N . GLN A 1 91 ? 31.420 16.770 -20.696 1.00 82.88 91 GLN A N 1
ATOM 746 C CA . GLN A 1 91 ? 32.639 17.248 -21.359 1.00 82.88 91 GLN A CA 1
ATOM 747 C C . GLN A 1 91 ? 33.693 16.141 -21.498 1.00 82.88 91 GLN A C 1
ATOM 749 O O . GLN A 1 91 ? 34.312 16.000 -22.556 1.00 82.88 91 GLN A O 1
ATOM 754 N N . GLN A 1 92 ? 33.867 15.314 -20.466 1.00 83.94 92 GLN A N 1
ATOM 755 C CA . GLN A 1 92 ? 34.801 14.191 -20.490 1.00 83.94 92 GLN A CA 1
ATOM 756 C C . GLN A 1 92 ? 34.385 13.127 -21.512 1.00 83.94 92 GLN A C 1
ATOM 758 O O . GLN A 1 92 ? 35.236 12.673 -22.276 1.00 83.94 92 GLN A O 1
ATOM 763 N N . ILE A 1 93 ? 33.096 12.794 -21.608 1.00 84.25 93 ILE A N 1
ATOM 764 C CA . ILE A 1 93 ? 32.584 11.868 -22.627 1.00 84.25 93 ILE A CA 1
ATOM 765 C C . ILE A 1 93 ? 32.775 12.459 -24.030 1.00 84.25 93 ILE A C 1
ATOM 767 O O . ILE A 1 93 ? 33.339 11.801 -24.902 1.00 84.25 93 ILE A O 1
ATOM 771 N N . ASN A 1 94 ? 32.407 13.725 -24.249 1.00 85.75 94 ASN A N 1
ATOM 772 C CA . ASN A 1 94 ? 32.561 14.372 -25.556 1.00 85.75 94 ASN A CA 1
ATOM 773 C C . ASN A 1 94 ? 34.033 14.476 -25.994 1.00 85.75 94 ASN A C 1
ATOM 775 O O . ASN A 1 94 ? 34.343 14.289 -27.171 1.00 85.75 94 ASN A O 1
ATOM 779 N N . SER A 1 95 ? 34.961 14.742 -25.068 1.00 84.19 95 SER A N 1
ATOM 780 C CA . SER A 1 95 ? 36.398 14.746 -25.376 1.00 84.19 95 SER A CA 1
ATOM 781 C C . SER A 1 95 ? 36.922 13.345 -25.713 1.00 84.19 95 SER A C 1
ATOM 783 O O . SER A 1 95 ? 37.736 13.199 -26.625 1.00 84.19 95 SER A O 1
ATOM 785 N N . PHE A 1 96 ? 36.412 12.306 -25.045 1.00 83.44 96 PHE A N 1
ATOM 786 C CA . PHE A 1 96 ? 36.747 10.913 -25.331 1.00 83.44 96 PHE A CA 1
ATOM 787 C C . PHE A 1 96 ? 36.228 10.456 -26.703 1.00 83.44 96 PHE A C 1
ATOM 789 O O . PHE A 1 96 ? 36.972 9.838 -27.464 1.00 83.44 96 PHE A O 1
ATOM 796 N N . ILE A 1 97 ? 35.003 10.836 -27.074 1.00 83.31 97 ILE A N 1
ATOM 797 C CA . ILE A 1 97 ? 34.422 10.565 -28.402 1.00 83.31 97 ILE A CA 1
ATOM 798 C C . ILE A 1 97 ? 35.250 11.239 -29.507 1.00 83.31 97 ILE A C 1
ATOM 800 O O . ILE A 1 97 ? 35.591 10.613 -30.510 1.00 83.31 97 ILE A O 1
ATOM 804 N N . LYS A 1 98 ? 35.657 12.500 -29.300 1.00 82.81 98 LYS A N 1
ATOM 805 C CA . LYS A 1 98 ? 36.530 13.216 -30.247 1.00 82.81 98 LYS A CA 1
ATOM 806 C C . LYS A 1 98 ? 37.885 12.524 -30.417 1.00 82.81 98 LYS A C 1
ATOM 808 O O . LYS A 1 98 ? 38.345 12.369 -31.545 1.00 82.81 98 LYS A O 1
ATOM 813 N N . LYS A 1 99 ? 38.504 12.064 -29.322 1.00 81.25 99 LYS A N 1
ATOM 814 C CA . LYS A 1 99 ? 39.778 11.318 -29.356 1.00 81.25 99 LYS A CA 1
ATOM 815 C C . LYS A 1 99 ? 39.649 9.959 -30.053 1.00 81.25 99 LYS A C 1
ATOM 817 O O . LYS A 1 99 ? 40.551 9.567 -30.785 1.00 81.25 99 LYS A O 1
ATOM 822 N N . SER A 1 100 ? 38.533 9.262 -29.853 1.00 72.69 100 SER A N 1
ATOM 823 C CA . SER A 1 100 ? 38.245 7.961 -30.475 1.00 72.69 100 SER A CA 1
ATOM 824 C C . SER A 1 100 ? 37.766 8.061 -31.931 1.00 72.69 100 SER A C 1
ATOM 826 O O . SER A 1 100 ? 37.645 7.038 -32.596 1.00 72.69 100 SER A O 1
ATOM 828 N N . LYS A 1 101 ? 37.553 9.277 -32.461 1.00 78.81 101 LYS A N 1
ATOM 829 C CA . LYS A 1 101 ? 37.077 9.542 -33.835 1.00 78.81 101 LYS A CA 1
ATOM 830 C C . LYS A 1 101 ? 35.717 8.899 -34.162 1.00 78.81 101 LYS A C 1
ATOM 832 O O . LYS A 1 101 ? 35.395 8.709 -35.336 1.00 78.81 101 LYS A O 1
ATOM 837 N N . ILE A 1 102 ? 34.900 8.599 -33.150 1.00 81.19 102 ILE A N 1
ATOM 838 C CA . ILE A 1 102 ? 33.552 8.053 -33.346 1.00 81.19 102 ILE A CA 1
ATOM 839 C C . ILE A 1 102 ? 32.589 9.212 -33.637 1.00 81.19 102 ILE A C 1
ATOM 841 O O . ILE A 1 102 ? 32.592 10.224 -32.938 1.00 81.19 102 ILE A O 1
ATOM 845 N N . LYS A 1 103 ? 31.755 9.091 -34.676 1.00 78.69 103 LYS A N 1
ATOM 846 C CA . LYS A 1 103 ? 30.898 10.181 -35.186 1.00 78.69 103 LYS A CA 1
ATOM 847 C C . LYS A 1 103 ? 29.567 10.338 -34.432 1.00 78.69 103 LYS A C 1
ATOM 849 O O . LYS A 1 103 ? 28.552 10.651 -35.044 1.00 78.69 103 LYS A O 1
ATOM 854 N N . PHE A 1 104 ? 29.547 10.113 -33.120 1.00 78.19 104 PHE A N 1
ATOM 855 C CA . PHE A 1 104 ? 28.335 10.336 -32.323 1.00 78.19 104 PHE A CA 1
ATOM 856 C C . PHE A 1 104 ? 27.997 11.825 -32.179 1.00 78.19 104 PHE A C 1
ATOM 858 O O . PHE A 1 104 ? 28.882 12.683 -32.137 1.00 78.19 104 PHE A O 1
ATOM 865 N N . SER A 1 105 ? 26.704 12.121 -32.024 1.00 76.06 105 SER A N 1
ATOM 866 C CA . SER A 1 105 ? 26.228 13.431 -31.575 1.00 76.06 105 SER A CA 1
ATOM 867 C C . SER A 1 105 ? 26.750 13.746 -30.170 1.00 76.06 105 SER A C 1
ATOM 869 O O . SER A 1 105 ? 26.794 12.866 -29.309 1.00 76.06 105 SER A O 1
ATOM 871 N N . GLN A 1 106 ? 27.104 15.007 -29.918 1.00 77.69 106 GLN A N 1
ATOM 872 C CA . GLN A 1 106 ? 27.587 15.439 -28.605 1.00 77.69 106 GLN A CA 1
ATOM 873 C C . GLN A 1 106 ? 26.500 15.290 -27.534 1.00 77.69 106 GLN A C 1
ATOM 875 O O . GLN A 1 106 ? 25.330 15.596 -27.767 1.00 77.69 106 GLN A O 1
ATOM 880 N N . ILE A 1 107 ? 26.898 14.852 -26.340 1.00 80.31 107 ILE A N 1
ATOM 881 C CA . ILE A 1 107 ? 26.007 14.746 -25.184 1.00 80.31 107 ILE A CA 1
ATOM 882 C C . ILE A 1 107 ? 25.972 16.086 -24.453 1.00 80.31 107 ILE A C 1
ATOM 884 O O . ILE A 1 107 ? 27.009 16.598 -24.029 1.00 80.31 107 ILE A O 1
ATOM 888 N N . ASN A 1 108 ? 24.768 16.617 -24.245 1.00 81.00 108 ASN A N 1
ATOM 889 C CA . ASN A 1 108 ? 24.534 17.773 -23.383 1.00 81.00 108 ASN A CA 1
ATOM 890 C C . ASN A 1 108 ? 24.297 17.333 -21.934 1.00 81.00 108 ASN A C 1
ATOM 892 O O . ASN A 1 108 ? 23.696 16.291 -21.680 1.00 81.00 108 ASN A O 1
ATOM 896 N N . TYR A 1 109 ? 24.695 18.162 -20.967 1.00 77.19 109 TYR A N 1
ATOM 897 C CA . TYR A 1 109 ? 24.502 17.871 -19.539 1.00 77.19 109 TYR A CA 1
ATOM 898 C C . TYR A 1 109 ? 23.018 17.688 -19.156 1.00 77.19 109 TYR A C 1
ATOM 900 O O . TYR A 1 109 ? 22.706 16.942 -18.231 1.00 77.19 109 TYR A O 1
ATOM 908 N N . SER A 1 110 ? 22.097 18.316 -19.898 1.00 78.75 110 SER A N 1
ATOM 909 C CA . SER A 1 110 ? 20.645 18.168 -19.731 1.00 78.75 110 SER A CA 1
ATOM 910 C C . SER A 1 110 ? 20.124 16.770 -20.080 1.00 78.75 110 SER A C 1
ATOM 912 O O . SER A 1 110 ? 19.034 16.400 -19.655 1.00 78.75 110 SER A O 1
ATOM 914 N N . ILE A 1 111 ? 20.888 15.960 -20.820 1.00 79.94 111 ILE A N 1
ATOM 915 C CA . ILE A 1 111 ? 20.510 14.573 -21.108 1.00 79.94 111 ILE A CA 1
ATOM 916 C C . ILE A 1 111 ? 20.576 13.731 -19.831 1.00 79.94 111 ILE A C 1
ATOM 918 O O . ILE A 1 111 ? 19.708 12.893 -19.628 1.00 79.94 111 ILE A O 1
ATOM 922 N N . PHE A 1 112 ? 21.518 13.997 -18.920 1.00 77.56 112 PHE A N 1
ATOM 923 C CA . PHE A 1 112 ? 21.602 13.270 -17.649 1.00 77.56 112 PHE A CA 1
ATOM 924 C C . PHE A 1 112 ? 20.378 13.509 -16.764 1.00 77.56 112 PHE A C 1
ATOM 926 O O . PHE A 1 112 ? 19.833 12.558 -16.213 1.00 77.56 112 PHE A O 1
ATOM 933 N N . SER A 1 113 ? 19.895 14.753 -16.667 1.00 73.62 113 SER A N 1
ATOM 934 C CA . SER A 1 113 ? 18.664 15.043 -15.922 1.00 73.62 113 SER A CA 1
ATOM 935 C C . SER A 1 113 ? 17.429 14.433 -16.589 1.00 73.62 113 SER A C 1
ATOM 937 O O . SER A 1 113 ? 16.565 13.912 -15.889 1.00 73.62 113 SER A O 1
ATOM 939 N N . ARG A 1 114 ? 17.362 14.431 -17.927 1.00 74.94 114 ARG A N 1
ATOM 940 C CA . ARG A 1 114 ? 16.271 13.789 -18.678 1.00 74.94 114 ARG A CA 1
ATOM 941 C C . ARG A 1 114 ? 16.274 12.267 -18.550 1.00 74.94 114 ARG A C 1
ATOM 943 O O . ARG A 1 114 ? 15.211 11.701 -18.371 1.00 74.94 114 ARG A O 1
ATOM 950 N N . LEU A 1 115 ? 17.433 11.609 -18.577 1.00 75.06 115 LEU A N 1
ATOM 951 C CA . LEU A 1 115 ? 17.540 10.154 -18.382 1.00 75.06 115 LEU A CA 1
ATOM 952 C C . LEU A 1 115 ? 17.042 9.712 -16.999 1.00 75.06 115 LEU A C 1
ATOM 954 O O . LEU A 1 115 ? 16.506 8.623 -16.859 1.00 75.06 115 LEU A O 1
ATOM 958 N N . ILE A 1 116 ? 17.203 10.559 -15.979 1.00 70.62 116 ILE A N 1
ATOM 959 C CA . ILE A 1 116 ? 16.742 10.271 -14.612 1.00 70.62 116 ILE A CA 1
ATOM 960 C C . ILE A 1 116 ? 15.223 10.450 -14.471 1.00 70.62 116 ILE A C 1
ATOM 962 O O . ILE A 1 116 ? 14.610 9.771 -13.651 1.00 70.62 116 ILE A O 1
ATOM 966 N N . ASN A 1 117 ? 14.630 11.379 -15.226 1.00 65.25 117 ASN A N 1
ATOM 967 C CA . ASN A 1 117 ? 13.255 11.836 -15.007 1.00 65.25 117 ASN A CA 1
ATOM 968 C C . ASN A 1 117 ? 12.255 11.391 -16.090 1.00 65.25 117 ASN A C 1
ATOM 970 O O . ASN A 1 117 ? 11.052 11.462 -15.855 1.00 65.25 117 ASN A O 1
ATOM 974 N N . GLU A 1 118 ? 12.714 10.971 -17.269 1.00 67.81 118 GLU A N 1
ATOM 975 C CA . GLU A 1 118 ? 11.872 10.679 -18.435 1.00 67.81 118 GLU A CA 1
ATOM 976 C C . GLU A 1 118 ? 12.240 9.343 -19.097 1.00 67.81 118 GLU A C 1
ATOM 978 O O . GLU A 1 118 ? 13.417 8.996 -19.191 1.00 67.81 118 GLU A O 1
ATOM 983 N N . GLU A 1 119 ? 11.250 8.649 -19.667 1.00 64.56 119 GLU A N 1
ATOM 984 C CA . GLU A 1 119 ? 11.443 7.363 -20.352 1.00 64.56 119 GLU A CA 1
ATOM 985 C C . GLU A 1 119 ? 12.453 7.421 -21.513 1.00 64.56 119 GLU A C 1
ATOM 987 O O . GLU A 1 119 ? 12.581 8.417 -22.245 1.00 64.56 119 GLU A O 1
ATOM 992 N N . CYS A 1 120 ? 13.157 6.304 -21.707 1.00 66.69 120 CYS A N 1
ATOM 993 C CA . CYS A 1 120 ? 14.221 6.131 -22.696 1.00 66.69 120 CYS A CA 1
ATOM 994 C C . CYS A 1 120 ? 13.724 5.606 -24.052 1.00 66.69 120 CYS A C 1
ATOM 996 O O . CYS A 1 120 ? 14.302 4.680 -24.615 1.00 66.69 120 CYS A O 1
ATOM 998 N N . ASN A 1 121 ? 12.687 6.235 -24.612 1.00 67.50 121 ASN A N 1
ATOM 999 C CA . ASN A 1 121 ? 12.063 5.769 -25.863 1.00 67.50 121 ASN A CA 1
ATOM 1000 C C . ASN A 1 121 ? 12.676 6.393 -27.130 1.00 67.50 121 ASN A C 1
ATOM 1002 O O . ASN A 1 121 ? 12.427 5.927 -28.237 1.00 67.50 121 ASN A O 1
ATOM 1006 N N . ASN A 1 122 ? 13.492 7.442 -26.984 1.00 79.94 122 ASN A N 1
ATOM 1007 C CA . ASN A 1 122 ? 14.083 8.169 -28.110 1.00 79.94 122 ASN A CA 1
ATOM 1008 C C . ASN A 1 122 ? 15.498 7.637 -28.443 1.00 79.94 122 ASN A C 1
ATOM 1010 O O . ASN A 1 122 ? 16.295 7.457 -27.509 1.00 79.94 122 ASN A O 1
ATOM 1014 N N . PRO A 1 123 ? 15.860 7.464 -29.734 1.00 80.19 123 PRO A N 1
ATOM 1015 C CA . PRO A 1 123 ? 17.205 7.054 -30.163 1.00 80.19 123 PRO A CA 1
ATOM 1016 C C . PRO A 1 123 ? 18.325 7.910 -29.552 1.00 80.19 123 PRO A C 1
ATOM 1018 O O . PRO A 1 123 ? 19.366 7.390 -29.153 1.00 80.19 123 PRO A O 1
ATOM 1021 N N . THR A 1 124 ? 18.100 9.213 -29.360 1.00 81.00 124 THR A N 1
ATOM 1022 C CA . THR A 1 124 ? 19.073 10.118 -28.713 1.00 81.00 124 THR A CA 1
ATOM 1023 C C . THR A 1 124 ? 19.397 9.722 -27.268 1.00 81.00 124 THR A C 1
ATOM 1025 O O . THR A 1 124 ? 20.561 9.756 -26.865 1.00 81.00 124 THR A O 1
ATOM 1028 N N . LYS A 1 125 ? 18.395 9.291 -26.488 1.00 81.50 125 LYS A N 1
ATOM 1029 C CA . LYS A 1 125 ? 18.571 8.819 -25.105 1.00 81.50 125 LYS A CA 1
ATOM 1030 C C . LYS A 1 125 ? 19.248 7.452 -25.072 1.00 81.50 125 LYS A C 1
ATOM 1032 O O . LYS A 1 125 ? 20.183 7.261 -24.297 1.00 81.50 125 LYS A O 1
ATOM 1037 N N . ARG A 1 126 ? 18.844 6.533 -25.958 1.00 83.56 126 ARG A N 1
ATOM 1038 C CA . ARG A 1 126 ? 19.483 5.212 -26.095 1.00 83.56 126 ARG A CA 1
ATOM 1039 C C . ARG A 1 126 ? 20.963 5.342 -26.457 1.00 83.56 126 ARG A C 1
ATOM 1041 O O . ARG A 1 126 ? 21.807 4.712 -25.827 1.00 83.56 126 ARG A O 1
ATOM 1048 N N . ASN A 1 127 ? 21.298 6.226 -27.394 1.00 85.56 127 ASN A N 1
ATOM 1049 C CA . ASN A 1 127 ? 22.680 6.521 -27.767 1.00 85.56 127 ASN A CA 1
ATOM 1050 C C . ASN A 1 127 ? 23.473 7.189 -26.638 1.00 85.56 127 ASN A C 1
ATOM 1052 O O . ASN A 1 127 ? 24.638 6.854 -26.433 1.00 85.56 127 ASN A O 1
ATOM 1056 N N . ALA A 1 128 ? 22.854 8.076 -25.855 1.00 85.50 128 ALA A N 1
ATOM 1057 C CA . ALA A 1 128 ? 23.503 8.635 -24.674 1.00 85.50 128 ALA A CA 1
ATOM 1058 C C . ALA A 1 128 ? 23.842 7.548 -23.640 1.00 85.50 128 ALA A C 1
ATOM 1060 O O . ALA A 1 128 ? 24.954 7.543 -23.120 1.00 85.50 128 ALA A O 1
ATOM 1061 N N . ILE A 1 129 ? 22.941 6.588 -23.396 1.00 86.06 129 ILE A N 1
ATOM 1062 C CA . ILE A 1 129 ? 23.210 5.447 -22.505 1.00 86.06 129 ILE A CA 1
ATOM 1063 C C . ILE A 1 129 ? 24.373 4.598 -23.036 1.00 86.06 129 ILE A C 1
ATOM 1065 O O . ILE A 1 129 ? 25.268 4.264 -22.262 1.00 86.06 129 ILE A O 1
ATOM 1069 N N . ARG A 1 130 ? 24.412 4.308 -24.347 1.00 87.19 130 ARG A N 1
ATOM 1070 C CA . ARG A 1 130 ? 25.525 3.580 -24.995 1.00 87.19 130 ARG A CA 1
ATOM 1071 C C . ARG A 1 130 ? 26.867 4.283 -24.791 1.00 87.19 130 ARG A C 1
ATOM 1073 O O . ARG A 1 130 ? 27.872 3.651 -24.498 1.00 87.19 130 ARG A O 1
ATOM 1080 N N . LEU A 1 131 ? 26.889 5.604 -24.922 1.00 86.88 131 LEU A N 1
ATOM 1081 C CA . LEU A 1 131 ? 28.101 6.400 -24.736 1.00 86.88 131 LEU A CA 1
ATOM 1082 C C . LEU A 1 131 ? 28.530 6.490 -23.268 1.00 86.88 131 LEU A C 1
ATOM 1084 O O . LEU A 1 131 ? 29.725 6.505 -22.969 1.00 86.88 131 LEU A O 1
ATOM 1088 N N . ILE A 1 132 ? 27.565 6.526 -22.349 1.00 86.44 132 ILE A N 1
ATOM 1089 C CA . ILE A 1 132 ? 27.827 6.472 -20.912 1.00 86.44 132 ILE A CA 1
ATOM 1090 C C . ILE A 1 132 ? 28.416 5.106 -20.538 1.00 86.44 132 ILE A C 1
ATOM 1092 O O . ILE A 1 132 ? 29.447 5.077 -19.867 1.00 86.44 132 ILE A O 1
ATOM 1096 N N . SER A 1 133 ? 27.831 3.990 -20.992 1.00 87.31 133 SER A N 1
ATOM 1097 C CA . SER A 1 133 ? 28.378 2.650 -20.722 1.00 87.31 133 SER A CA 1
ATOM 1098 C C . SER A 1 133 ? 29.783 2.491 -21.308 1.00 87.31 133 SER A C 1
ATOM 1100 O O . SER A 1 133 ? 30.689 2.028 -20.610 1.00 87.31 133 SER A O 1
ATOM 1102 N N . PHE A 1 134 ? 29.984 2.970 -22.541 1.00 87.25 134 PHE A N 1
ATOM 1103 C CA . PHE A 1 134 ? 31.270 2.982 -23.236 1.00 87.25 134 PHE A CA 1
ATOM 1104 C C . PHE A 1 134 ? 32.355 3.716 -22.432 1.00 87.25 134 PHE A C 1
ATOM 1106 O O . PHE A 1 134 ? 33.428 3.173 -22.174 1.00 87.25 134 PHE A O 1
ATOM 1113 N N . TRP A 1 135 ? 32.071 4.933 -21.963 1.00 87.62 135 TRP A N 1
ATOM 1114 C CA . TRP A 1 135 ? 33.036 5.731 -21.205 1.00 87.62 135 TRP A CA 1
ATOM 1115 C C . TRP A 1 135 ? 33.299 5.198 -19.789 1.00 87.62 135 TRP A C 1
ATOM 1117 O O . TRP A 1 135 ? 34.451 5.183 -19.346 1.00 87.62 135 TRP A O 1
ATOM 1127 N N . ILE A 1 136 ? 32.260 4.739 -19.076 1.00 83.56 136 ILE A N 1
ATOM 1128 C CA . ILE A 1 136 ? 32.406 4.175 -17.724 1.00 83.56 136 ILE A CA 1
ATOM 1129 C C . ILE A 1 136 ? 33.318 2.950 -17.766 1.00 83.56 136 ILE A C 1
ATOM 1131 O O . ILE A 1 136 ? 34.259 2.870 -16.978 1.00 83.56 136 ILE A O 1
ATOM 1135 N N . CYS A 1 137 ? 33.073 2.031 -18.700 1.00 83.31 137 CYS A N 1
ATOM 1136 C CA . CYS A 1 137 ? 33.823 0.779 -18.781 1.00 83.31 137 CYS A CA 1
ATOM 1137 C C . CYS A 1 137 ? 35.218 0.964 -19.391 1.00 83.31 137 CYS A C 1
ATOM 1139 O O . CYS A 1 137 ? 36.114 0.186 -19.081 1.00 83.31 137 CYS A O 1
ATOM 1141 N N . TYR A 1 138 ? 35.446 2.034 -20.162 1.00 84.94 138 TYR A N 1
ATOM 1142 C CA . TYR A 1 138 ? 36.798 2.441 -20.550 1.00 84.94 138 TYR A CA 1
ATOM 1143 C C . TYR A 1 138 ? 37.637 2.897 -19.344 1.00 84.94 138 TYR A C 1
ATOM 1145 O O . TYR A 1 138 ? 38.815 2.563 -19.244 1.00 84.94 138 TYR A O 1
ATOM 1153 N N . LYS A 1 139 ? 37.048 3.668 -18.416 1.00 83.12 139 LYS A N 1
ATOM 1154 C CA . LYS A 1 139 ? 37.752 4.138 -17.209 1.00 83.12 139 LYS A CA 1
ATOM 1155 C C . LYS A 1 139 ? 37.854 3.078 -16.113 1.00 83.12 139 LYS A C 1
ATOM 1157 O O . LYS A 1 139 ? 38.811 3.095 -15.346 1.00 83.12 139 LYS A O 1
ATOM 1162 N N . LYS A 1 140 ? 36.832 2.233 -15.981 1.00 82.31 140 LYS A N 1
ATOM 1163 C CA . LYS A 1 140 ? 36.687 1.226 -14.925 1.00 82.31 140 LYS A CA 1
ATOM 1164 C C . LYS A 1 140 ? 36.180 -0.083 -15.542 1.00 82.31 140 LYS A C 1
ATOM 1166 O O . LYS A 1 140 ? 34.969 -0.321 -15.524 1.00 82.31 140 LYS A O 1
ATOM 1171 N N . PRO A 1 141 ? 37.075 -0.928 -16.079 1.00 78.50 141 PRO A N 1
ATOM 1172 C CA . PRO A 1 141 ? 36.687 -2.163 -16.765 1.00 78.50 141 PRO A CA 1
ATOM 1173 C C . PRO A 1 141 ? 35.954 -3.156 -15.850 1.00 78.50 141 PRO A C 1
ATOM 1175 O O . PRO A 1 141 ? 35.096 -3.902 -16.311 1.00 78.50 141 PRO A O 1
ATOM 1178 N N . GLU A 1 142 ? 36.214 -3.108 -14.542 1.00 77.88 142 GLU A N 1
ATOM 1179 C CA . GLU A 1 142 ? 35.559 -3.933 -13.514 1.00 77.88 142 GLU A CA 1
ATOM 1180 C C . GLU A 1 142 ? 34.031 -3.756 -13.459 1.00 77.88 142 GLU A C 1
ATOM 1182 O O . GLU A 1 142 ? 33.317 -4.649 -13.015 1.00 77.88 142 GLU A O 1
ATOM 1187 N N . LEU A 1 143 ? 33.506 -2.616 -13.923 1.00 75.75 143 LEU A N 1
ATOM 1188 C CA . LEU A 1 143 ? 32.077 -2.298 -13.848 1.00 75.75 143 LEU A CA 1
ATOM 1189 C C . LEU A 1 143 ? 31.259 -2.838 -15.025 1.00 75.75 143 LEU A C 1
ATOM 1191 O O . LEU A 1 143 ? 30.067 -2.544 -15.104 1.00 75.75 143 LEU A O 1
ATOM 1195 N N . ILE A 1 144 ? 31.851 -3.608 -15.937 1.00 78.50 144 ILE A N 1
ATOM 1196 C CA . ILE A 1 144 ? 31.160 -4.066 -17.147 1.00 78.50 144 ILE A CA 1
ATOM 1197 C C . ILE A 1 144 ? 29.928 -4.937 -16.863 1.00 78.50 144 ILE A C 1
ATOM 1199 O O . ILE A 1 144 ? 28.910 -4.805 -17.543 1.00 78.50 144 ILE A O 1
ATOM 1203 N N . SER A 1 145 ? 29.978 -5.779 -15.828 1.00 73.81 145 SER A N 1
ATOM 1204 C CA . SER A 1 145 ? 28.849 -6.626 -15.422 1.00 73.81 145 SER A CA 1
ATOM 1205 C C . SER A 1 145 ? 27.650 -5.812 -14.931 1.00 73.81 145 SER A C 1
ATOM 1207 O O . SER A 1 145 ? 26.519 -6.288 -14.994 1.00 73.81 145 SER A O 1
ATOM 1209 N N . VAL A 1 146 ? 27.882 -4.572 -14.485 1.00 74.31 146 VAL A N 1
ATOM 1210 C CA . VAL A 1 146 ? 26.873 -3.734 -13.831 1.00 74.31 146 VAL A CA 1
ATOM 1211 C C . VAL A 1 146 ? 26.429 -2.561 -14.710 1.00 74.31 146 VAL A C 1
ATOM 1213 O O . VAL A 1 146 ? 25.236 -2.285 -14.799 1.00 74.31 146 VAL A O 1
ATOM 1216 N N . CYS A 1 147 ? 27.358 -1.905 -15.406 1.00 77.19 147 CYS A N 1
ATOM 1217 C CA . CYS A 1 147 ? 27.145 -0.678 -16.184 1.00 77.19 147 CYS A CA 1
ATOM 1218 C C . CYS A 1 147 ? 27.105 -0.903 -17.710 1.00 77.19 147 CYS A C 1
ATOM 1220 O O . CYS A 1 147 ? 27.420 0.019 -18.467 1.00 77.19 147 CYS A O 1
ATOM 1222 N N . ASN A 1 148 ? 26.748 -2.100 -18.185 1.00 84.06 148 ASN A N 1
ATOM 1223 C CA . ASN A 1 148 ? 26.541 -2.335 -19.618 1.00 84.06 148 ASN A CA 1
ATOM 1224 C C . ASN A 1 148 ? 25.261 -1.646 -20.140 1.00 84.06 148 ASN A C 1
ATOM 1226 O O . ASN A 1 148 ? 24.389 -1.240 -19.368 1.00 84.06 148 ASN A O 1
ATOM 1230 N N . TYR A 1 149 ? 25.153 -1.514 -21.465 1.00 85.12 149 TYR A N 1
ATOM 1231 C CA . TYR A 1 149 ? 24.021 -0.854 -22.120 1.00 85.12 149 TYR A CA 1
ATOM 1232 C C . TYR A 1 149 ? 22.664 -1.451 -21.723 1.00 85.12 149 TYR A C 1
ATOM 1234 O O . TYR A 1 149 ? 21.763 -0.686 -21.398 1.00 85.12 149 TYR A O 1
ATOM 1242 N N . ASN A 1 150 ? 22.520 -2.780 -21.684 1.00 81.94 150 ASN A N 1
ATOM 1243 C CA . ASN A 1 150 ? 21.243 -3.431 -21.373 1.00 81.94 150 ASN A CA 1
ATOM 1244 C C . ASN A 1 150 ? 20.811 -3.164 -19.923 1.00 81.94 150 ASN A C 1
ATOM 1246 O O . ASN A 1 150 ? 19.668 -2.795 -19.683 1.00 81.94 150 ASN A O 1
ATOM 1250 N N . ASN A 1 151 ? 21.734 -3.253 -18.964 1.00 79.31 151 ASN A N 1
ATOM 1251 C CA . ASN A 1 151 ? 21.462 -2.984 -17.553 1.00 79.31 151 ASN A CA 1
ATOM 1252 C C . ASN A 1 151 ? 21.095 -1.518 -17.313 1.00 79.31 151 ASN A C 1
ATOM 1254 O O . ASN A 1 151 ? 20.170 -1.219 -16.560 1.00 79.31 151 ASN A O 1
ATOM 1258 N N . LEU A 1 152 ? 21.815 -0.588 -17.950 1.00 76.94 152 LEU A N 1
ATOM 1259 C CA . LEU A 1 152 ? 21.479 0.831 -17.860 1.00 76.94 152 LEU A CA 1
ATOM 1260 C C . LEU A 1 152 ? 20.149 1.124 -18.565 1.00 76.94 152 LEU A C 1
ATOM 1262 O O . LEU A 1 152 ? 19.366 1.927 -18.067 1.00 76.94 152 LEU A O 1
ATOM 1266 N N . LEU A 1 153 ? 19.857 0.456 -19.683 1.00 79.25 153 LEU A N 1
ATOM 1267 C CA . LEU A 1 153 ? 18.570 0.564 -20.360 1.00 79.25 153 LEU A CA 1
ATOM 1268 C C . LEU A 1 153 ? 17.434 0.010 -19.494 1.00 79.25 153 LEU A C 1
ATOM 1270 O O . LEU A 1 153 ? 16.379 0.619 -19.462 1.00 79.25 153 LEU A O 1
ATOM 1274 N N . GLU A 1 154 ? 17.628 -1.067 -18.733 1.00 74.19 154 GLU A N 1
ATOM 1275 C CA . GLU A 1 154 ? 16.635 -1.513 -17.746 1.00 74.19 154 GLU A CA 1
ATOM 1276 C C . GLU A 1 154 ? 16.469 -0.512 -16.595 1.00 74.19 154 GLU A C 1
ATOM 1278 O O . GLU A 1 154 ? 15.354 -0.294 -16.119 1.00 74.19 154 GLU A O 1
ATOM 1283 N N . LEU A 1 155 ? 17.565 0.110 -16.155 1.00 72.25 155 LEU A N 1
ATOM 1284 C CA . LEU A 1 155 ? 17.575 1.073 -15.055 1.00 72.25 155 LEU A CA 1
ATOM 1285 C C . LEU A 1 155 ? 16.866 2.387 -15.417 1.00 72.25 155 LEU A C 1
ATOM 1287 O O . LEU A 1 155 ? 16.144 2.929 -14.584 1.00 72.25 155 LEU A O 1
ATOM 1291 N N . PHE A 1 156 ? 17.044 2.885 -16.645 1.00 69.38 156 PHE A N 1
ATOM 1292 C CA . PHE A 1 156 ? 16.411 4.121 -17.134 1.00 69.38 156 PHE A CA 1
ATOM 1293 C C . PHE A 1 156 ? 15.142 3.886 -17.969 1.00 69.38 156 PHE A C 1
ATOM 1295 O O . PHE A 1 156 ? 14.336 4.796 -18.148 1.00 69.38 156 PHE A O 1
ATOM 1302 N N . GLY A 1 157 ? 14.957 2.679 -18.501 1.00 57.88 157 GLY A N 1
ATOM 1303 C CA . GLY A 1 157 ? 13.781 2.262 -19.268 1.00 57.88 157 GLY A CA 1
ATOM 1304 C C . GLY A 1 157 ? 12.594 1.910 -18.379 1.00 57.88 157 GLY A C 1
ATOM 1305 O O . GLY A 1 157 ? 11.457 2.031 -18.814 1.00 57.88 157 GLY A O 1
ATOM 1306 N N . LYS A 1 158 ? 12.831 1.578 -17.103 1.00 51.06 158 LYS A N 1
ATOM 1307 C CA . LYS A 1 158 ? 11.780 1.410 -16.090 1.00 51.06 158 LYS A CA 1
ATOM 1308 C C . LYS A 1 158 ? 11.451 2.721 -15.375 1.00 51.06 158 LYS A C 1
ATOM 1310 O O . LYS A 1 158 ? 11.353 2.753 -14.152 1.00 51.06 158 LYS A O 1
ATOM 1315 N N . ILE A 1 159 ? 11.159 3.780 -16.126 1.00 46.75 159 ILE A N 1
ATOM 1316 C CA . ILE A 1 159 ? 10.103 4.691 -15.666 1.00 46.75 159 ILE A CA 1
ATOM 1317 C C . ILE A 1 159 ? 8.810 4.096 -16.209 1.00 46.75 159 ILE A C 1
ATOM 1319 O O . ILE A 1 159 ? 8.115 4.699 -17.008 1.00 46.75 159 ILE A O 1
ATOM 1323 N N . ASN A 1 160 ? 8.477 2.882 -15.759 1.00 43.12 160 ASN A N 1
ATOM 1324 C CA . ASN A 1 160 ? 7.076 2.531 -15.700 1.00 43.12 160 ASN A CA 1
ATOM 1325 C C . ASN A 1 160 ? 6.518 3.555 -14.713 1.00 43.12 160 ASN A C 1
ATOM 1327 O O . ASN A 1 160 ? 6.633 3.378 -13.498 1.00 43.12 160 ASN A O 1
ATOM 1331 N N . LYS A 1 161 ? 5.914 4.642 -15.207 1.00 44.19 161 LYS A N 1
ATOM 1332 C CA . LYS A 1 161 ? 4.699 5.076 -14.530 1.00 44.19 161 LYS A CA 1
ATOM 1333 C C . LYS A 1 161 ? 3.881 3.789 -14.470 1.00 44.19 161 LYS A C 1
ATOM 1335 O O . LYS A 1 161 ? 3.629 3.220 -15.533 1.00 44.19 161 LYS A O 1
ATOM 1340 N N . PRO A 1 162 ? 3.587 3.233 -13.284 1.00 48.22 162 PRO A N 1
ATOM 1341 C CA . PRO A 1 162 ? 2.599 2.177 -13.262 1.00 48.22 162 PRO A CA 1
ATOM 1342 C C . PRO A 1 162 ? 1.401 2.758 -14.007 1.00 48.22 162 PRO A C 1
ATOM 1344 O O . PRO A 1 162 ? 1.072 3.932 -13.791 1.00 48.22 162 PRO A O 1
ATOM 1347 N N . ASN A 1 163 ? 0.830 2.000 -14.944 1.00 49.94 163 ASN A N 1
ATOM 1348 C CA . ASN A 1 163 ? -0.503 2.315 -15.426 1.00 49.94 163 ASN A CA 1
ATOM 1349 C C . ASN A 1 163 ? -1.387 2.269 -14.179 1.00 49.94 163 ASN A C 1
ATOM 1351 O O . ASN A 1 163 ? -1.889 1.225 -13.780 1.00 49.94 163 ASN A O 1
ATOM 1355 N N . ASN A 1 164 ? -1.510 3.418 -13.518 1.00 60.47 164 ASN A N 1
ATOM 1356 C CA . ASN A 1 164 ? -2.352 3.660 -12.358 1.00 60.47 164 ASN A CA 1
ATOM 1357 C C . ASN A 1 164 ? -3.803 3.784 -12.820 1.00 60.47 164 ASN A C 1
ATOM 1359 O O . ASN A 1 164 ? -4.543 4.584 -12.268 1.00 60.47 164 ASN A O 1
ATOM 1363 N N . GLU A 1 165 ? -4.169 3.086 -13.889 1.00 71.75 165 GLU A N 1
ATOM 1364 C CA . GLU A 1 165 ? -5.529 3.011 -14.394 1.00 71.75 165 GLU A CA 1
ATOM 1365 C C . GLU A 1 165 ? -6.273 1.908 -13.648 1.00 71.75 165 GLU A C 1
ATOM 1367 O O . GLU A 1 165 ? -7.468 2.028 -13.433 1.00 71.75 165 GLU A O 1
ATOM 1372 N N . GLU A 1 166 ? -5.568 0.903 -13.120 1.00 79.62 166 GLU A N 1
ATOM 1373 C CA . GLU A 1 166 ? -6.186 -0.194 -12.383 1.00 79.62 166 GLU A CA 1
ATOM 1374 C C . GLU A 1 166 ? -5.601 -0.393 -10.986 1.00 79.62 166 GLU A C 1
ATOM 1376 O O . GLU A 1 166 ? -4.399 -0.241 -10.729 1.00 79.62 166 GLU A O 1
ATOM 1381 N N . GLY A 1 167 ? -6.466 -0.812 -10.069 1.00 85.94 167 GLY A N 1
ATOM 1382 C CA . GLY A 1 167 ? -6.079 -1.117 -8.704 1.00 85.94 167 GLY A CA 1
ATOM 1383 C C . GLY A 1 167 ? -7.281 -1.313 -7.797 1.00 85.94 167 GLY A C 1
ATOM 1384 O O . GLY A 1 167 ? -8.335 -1.784 -8.219 1.00 85.94 167 GLY A O 1
ATOM 1385 N N . CYS A 1 168 ? -7.100 -0.968 -6.528 1.00 89.00 168 CYS A N 1
ATOM 1386 C CA . CYS A 1 168 ? -8.160 -0.966 -5.533 1.00 89.00 168 CYS A CA 1
ATOM 1387 C C . CYS A 1 168 ? -8.411 0.462 -5.071 1.00 89.00 168 CYS A C 1
ATOM 1389 O O . CYS A 1 168 ? -7.481 1.153 -4.651 1.00 89.00 168 CYS A O 1
ATOM 1391 N N . ARG A 1 169 ? -9.674 0.876 -5.086 1.00 90.75 169 ARG A N 1
ATOM 1392 C CA . ARG A 1 169 ? -10.133 2.112 -4.465 1.00 90.75 169 ARG A CA 1
ATOM 1393 C C . ARG A 1 169 ? -10.829 1.785 -3.153 1.00 90.75 169 ARG A C 1
ATOM 1395 O O . ARG A 1 169 ? -11.699 0.918 -3.091 1.00 90.75 169 ARG A O 1
ATOM 1402 N N . ILE A 1 170 ? -10.431 2.489 -2.102 1.00 92.12 170 ILE A N 1
ATOM 1403 C CA . ILE A 1 170 ? -11.020 2.374 -0.769 1.00 92.12 170 ILE A CA 1
ATOM 1404 C C . ILE A 1 170 ? -11.612 3.722 -0.426 1.00 92.12 170 ILE A C 1
ATOM 1406 O O . ILE A 1 170 ? -10.893 4.721 -0.408 1.00 92.12 170 ILE A O 1
ATOM 1410 N N . ALA A 1 171 ? -12.904 3.749 -0.143 1.00 91.88 171 ALA A N 1
ATOM 1411 C CA . ALA A 1 171 ? -13.616 4.952 0.236 1.00 91.88 171 ALA A CA 1
ATOM 1412 C C . ALA A 1 171 ? -14.137 4.854 1.669 1.00 91.88 171 ALA A C 1
ATOM 1414 O O . ALA A 1 171 ? -14.620 3.813 2.098 1.00 91.88 171 ALA A O 1
ATOM 1415 N N . PHE A 1 172 ? -14.057 5.961 2.393 1.00 91.44 172 PHE A N 1
ATOM 1416 C CA . PHE A 1 172 ? -14.482 6.131 3.772 1.00 91.44 172 PHE A CA 1
ATOM 1417 C C . PHE A 1 172 ? -15.549 7.218 3.785 1.00 91.44 172 PHE A C 1
ATOM 1419 O O . PHE A 1 172 ? -15.242 8.378 3.508 1.00 91.44 172 PHE A O 1
ATOM 1426 N N . SER A 1 173 ? -16.787 6.849 4.094 1.00 89.44 173 SER A N 1
ATOM 1427 C CA . SER A 1 173 ? -17.901 7.785 4.206 1.00 89.44 173 SER A CA 1
ATOM 1428 C C . SER A 1 173 ? -18.364 7.893 5.647 1.00 89.44 173 SER A C 1
ATOM 1430 O O . SER A 1 173 ? -18.534 6.887 6.341 1.00 89.44 173 SER A O 1
ATOM 1432 N N . LEU A 1 174 ? -18.550 9.128 6.100 1.00 87.88 174 LEU A N 1
ATOM 1433 C CA . LEU A 1 174 ? -19.095 9.431 7.413 1.00 87.88 174 LEU A CA 1
ATOM 1434 C C . LEU A 1 174 ? -20.590 9.722 7.281 1.00 87.88 174 LEU A C 1
ATOM 1436 O O . LEU A 1 174 ? -21.004 10.565 6.485 1.00 87.88 174 LEU A O 1
ATOM 1440 N N . TYR A 1 175 ? -21.386 9.054 8.111 1.00 83.94 175 TYR A N 1
ATOM 1441 C CA . TYR A 1 175 ? -22.830 9.227 8.213 1.00 83.94 175 TYR A CA 1
ATOM 1442 C C . TYR A 1 175 ? -23.212 9.721 9.600 1.00 83.94 175 TYR A C 1
ATOM 1444 O O . TYR A 1 175 ? -22.592 9.363 10.601 1.00 83.94 175 TYR A O 1
ATOM 1452 N N . SER A 1 176 ? -24.272 10.522 9.668 1.00 81.25 176 SER A N 1
ATOM 1453 C CA . SER A 1 176 ? -24.827 10.994 10.929 1.00 81.25 176 SER A CA 1
ATOM 1454 C C . SER A 1 176 ? -26.350 10.929 10.909 1.00 81.25 176 SER A C 1
ATOM 1456 O O . SER A 1 176 ? -26.987 11.256 9.910 1.00 81.25 176 SER A O 1
ATOM 1458 N N . ARG A 1 177 ? -26.938 10.494 12.023 1.00 74.62 177 ARG A N 1
ATOM 1459 C CA . ARG A 1 177 ? -28.375 10.518 12.296 1.00 74.62 177 ARG A CA 1
ATOM 1460 C C . ARG A 1 177 ? -28.663 11.741 13.166 1.00 74.62 177 ARG A C 1
ATOM 1462 O O . ARG A 1 177 ? -28.408 11.718 14.365 1.00 74.62 177 ARG A O 1
ATOM 1469 N N . GLY A 1 178 ? -29.164 12.809 12.548 1.00 63.03 178 GLY A N 1
ATOM 1470 C CA . GLY A 1 178 ? -29.692 13.994 13.238 1.00 63.03 178 GLY A CA 1
ATOM 1471 C C . GLY A 1 178 ? -28.718 15.162 13.439 1.00 63.03 178 GLY A C 1
ATOM 1472 O O . GLY A 1 178 ? -29.178 16.294 13.491 1.00 63.03 178 GLY A O 1
ATOM 1473 N N . ASN A 1 179 ? -27.398 14.934 13.465 1.00 63.94 179 ASN A N 1
ATOM 1474 C CA . ASN A 1 179 ? -26.403 16.010 13.622 1.00 63.94 179 ASN A CA 1
ATOM 1475 C C . ASN A 1 179 ? -25.587 16.236 12.346 1.00 63.94 179 ASN A C 1
ATOM 1477 O O . ASN A 1 179 ? -25.257 15.280 11.645 1.00 63.94 179 ASN A O 1
ATOM 1481 N N . THR A 1 180 ? -25.180 17.473 12.065 1.00 70.19 180 THR A N 1
ATOM 1482 C CA . THR A 1 180 ? -24.212 17.744 10.994 1.00 70.19 180 THR A CA 1
ATOM 1483 C C . THR A 1 180 ? -22.852 17.134 11.339 1.00 70.19 180 THR A C 1
ATOM 1485 O O . THR A 1 180 ? -22.421 17.092 12.497 1.00 70.19 180 THR A O 1
ATOM 1488 N N . ILE A 1 181 ? -22.170 16.601 10.326 1.00 76.25 181 ILE A N 1
ATOM 1489 C CA . ILE A 1 181 ? -20.803 16.108 10.490 1.00 76.25 181 ILE A CA 1
ATOM 1490 C C . ILE A 1 181 ? -19.891 17.329 10.513 1.00 76.25 181 ILE A C 1
ATOM 1492 O O . ILE A 1 181 ? -19.756 18.034 9.516 1.00 76.25 181 ILE A O 1
ATOM 1496 N N . GLY A 1 182 ? -19.302 17.593 11.676 1.00 75.06 182 GLY A N 1
ATOM 1497 C CA . GLY A 1 182 ? -18.328 18.660 11.835 1.00 75.06 182 GLY A CA 1
ATOM 1498 C C . GLY A 1 182 ? -17.050 18.385 11.037 1.00 75.06 182 GLY A C 1
ATOM 1499 O O . GLY A 1 182 ? -16.645 17.236 10.827 1.00 75.06 182 GLY A O 1
ATOM 1500 N N . ASN A 1 183 ? -16.408 19.461 10.582 1.00 83.25 183 ASN A N 1
ATOM 1501 C CA . ASN A 1 183 ? -15.167 19.398 9.808 1.00 83.25 183 ASN A CA 1
ATOM 1502 C C . ASN A 1 183 ? -13.996 18.808 10.6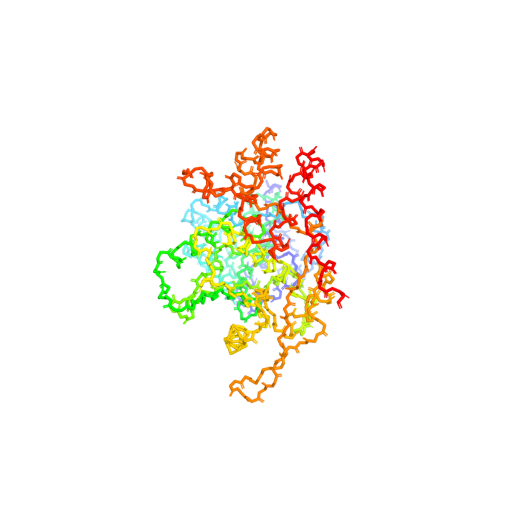24 1.00 83.25 183 ASN A C 1
ATOM 1504 O O . ASN A 1 183 ? -13.081 18.200 10.078 1.00 83.25 183 ASN A O 1
ATOM 1508 N N . ASP A 1 184 ? -14.048 18.934 11.947 1.00 84.31 184 ASP A N 1
ATOM 1509 C CA . ASP A 1 184 ? -13.132 18.324 12.910 1.00 84.31 184 ASP A CA 1
ATOM 1510 C C . ASP A 1 184 ? -13.022 16.798 12.745 1.00 84.31 184 ASP A C 1
ATOM 1512 O O . ASP A 1 184 ? -11.911 16.263 12.727 1.00 84.31 184 ASP A O 1
ATOM 1516 N N . VAL A 1 185 ? -14.145 16.106 12.525 1.00 84.50 185 VAL A N 1
ATOM 1517 C CA . VAL A 1 185 ? -14.168 14.645 12.319 1.00 84.50 185 VAL A CA 1
ATOM 1518 C C . VAL A 1 185 ? -13.484 14.258 11.004 1.00 84.50 185 VAL A C 1
ATOM 1520 O O . VAL A 1 185 ? -12.700 13.309 10.950 1.00 84.50 185 VAL A O 1
ATOM 1523 N N . VAL A 1 186 ? -13.741 15.022 9.939 1.00 85.06 186 VAL A N 1
ATOM 1524 C CA . VAL A 1 186 ? -13.146 14.795 8.613 1.00 85.06 186 VAL A CA 1
ATOM 1525 C C . VAL A 1 186 ? -11.637 15.056 8.648 1.00 85.06 186 VAL A C 1
ATOM 1527 O O . VAL A 1 186 ? -10.848 14.275 8.106 1.00 85.06 186 VAL A O 1
ATOM 1530 N N . ILE A 1 187 ? -11.209 16.123 9.330 1.00 86.75 187 ILE A N 1
ATOM 1531 C CA . ILE A 1 187 ? -9.793 16.452 9.535 1.00 86.75 187 ILE A CA 1
ATOM 1532 C C . ILE A 1 187 ? -9.094 15.355 10.344 1.00 86.75 187 ILE A C 1
ATOM 1534 O O . ILE A 1 187 ? -7.978 14.961 9.990 1.00 86.75 187 ILE A O 1
ATOM 1538 N N . TRP A 1 188 ? -9.742 14.838 11.392 1.00 89.62 188 TRP A N 1
ATOM 1539 C CA . TRP A 1 188 ? -9.225 13.720 12.180 1.00 89.62 188 TRP A CA 1
ATOM 1540 C C . TRP A 1 188 ? -9.006 12.475 11.311 1.00 89.62 188 TRP A C 1
ATOM 1542 O O . TRP A 1 188 ? -7.892 11.946 11.280 1.00 89.62 188 TRP A O 1
ATOM 1552 N N . LEU A 1 189 ? -10.011 12.074 10.525 1.00 87.25 189 LEU A N 1
ATOM 1553 C CA . LEU A 1 189 ? -9.924 10.901 9.649 1.00 87.25 189 LEU A CA 1
ATOM 1554 C C . LEU A 1 189 ? -8.795 11.062 8.621 1.00 87.25 189 LEU A C 1
ATOM 1556 O O . LEU A 1 189 ? -7.964 10.171 8.442 1.00 87.25 189 LEU A O 1
ATOM 1560 N N . LYS A 1 190 ? -8.688 12.246 8.006 1.00 86.81 190 LYS A N 1
ATOM 1561 C CA . LYS A 1 190 ? -7.603 12.582 7.073 1.00 86.81 190 LYS A CA 1
ATOM 1562 C C . LYS A 1 190 ? -6.223 12.486 7.731 1.00 86.81 190 LYS A C 1
ATOM 1564 O O . LYS A 1 190 ? -5.269 12.048 7.085 1.00 86.81 190 LYS A O 1
ATOM 1569 N N . LYS A 1 191 ? -6.089 12.919 8.988 1.00 87.75 191 LYS A N 1
ATOM 1570 C CA . LYS A 1 191 ? -4.825 12.877 9.736 1.00 87.75 191 LYS A CA 1
ATOM 1571 C C . LYS A 1 191 ? -4.410 11.441 10.051 1.00 87.75 191 LYS A C 1
ATOM 1573 O O . LYS A 1 191 ? -3.253 11.099 9.808 1.00 87.75 191 LYS A O 1
ATOM 1578 N N . GLU A 1 192 ? -5.328 10.608 10.538 1.00 85.56 192 GLU A N 1
ATOM 1579 C CA . GLU A 1 192 ? -5.019 9.208 10.851 1.00 85.56 192 GLU A CA 1
ATOM 1580 C C . GLU A 1 192 ? -4.716 8.393 9.586 1.00 85.56 192 GLU A C 1
ATOM 1582 O O . GLU A 1 192 ? -3.720 7.671 9.570 1.00 85.56 192 GLU A O 1
ATOM 1587 N N . LEU A 1 193 ? -5.447 8.603 8.482 1.00 86.56 193 LEU A N 1
ATOM 1588 C CA . LEU A 1 193 ? -5.126 7.982 7.189 1.00 86.56 193 LEU A CA 1
ATOM 1589 C C . LEU A 1 193 ? -3.709 8.342 6.719 1.00 86.56 193 LEU A C 1
ATOM 1591 O O . LEU A 1 193 ? -2.920 7.459 6.380 1.00 86.56 193 LEU A O 1
ATOM 1595 N N . LYS A 1 194 ? -3.339 9.631 6.749 1.00 84.56 194 LYS A N 1
ATOM 1596 C CA . LYS A 1 194 ? -1.984 10.074 6.370 1.00 84.56 194 LYS A CA 1
ATOM 1597 C C . LYS A 1 194 ? -0.901 9.451 7.242 1.00 84.56 194 LYS A C 1
ATOM 1599 O O . LYS A 1 194 ? 0.128 9.032 6.719 1.00 84.56 194 LYS A O 1
ATOM 1604 N N . LYS A 1 195 ? -1.126 9.413 8.555 1.00 84.06 195 LYS A N 1
ATOM 1605 C CA . LYS A 1 195 ? -0.189 8.859 9.538 1.00 84.06 195 LYS A CA 1
ATOM 1606 C C . LYS A 1 195 ? 0.003 7.356 9.349 1.00 84.06 195 LYS A C 1
ATOM 1608 O O . LYS A 1 195 ? 1.123 6.865 9.447 1.00 84.06 195 LYS A O 1
ATOM 1613 N N . TYR A 1 196 ? -1.070 6.633 9.049 1.00 80.38 196 TYR A N 1
ATOM 1614 C CA . TYR A 1 196 ? -0.994 5.210 8.765 1.00 80.38 196 TYR A CA 1
ATOM 1615 C C . TYR A 1 196 ? -0.210 4.934 7.476 1.00 80.38 196 TYR A C 1
ATOM 1617 O O . TYR A 1 196 ? 0.779 4.204 7.502 1.00 80.38 196 TYR A O 1
ATOM 1625 N N . ILE A 1 197 ? -0.555 5.617 6.377 1.00 78.94 197 ILE A N 1
ATOM 1626 C CA . ILE A 1 197 ? 0.161 5.504 5.094 1.00 78.94 197 ILE A CA 1
ATOM 1627 C C . ILE A 1 197 ? 1.642 5.888 5.247 1.00 78.94 197 ILE A C 1
ATOM 1629 O O . ILE A 1 197 ? 2.512 5.283 4.623 1.00 78.94 197 ILE A O 1
ATOM 1633 N N . SER A 1 198 ? 1.960 6.893 6.072 1.00 75.50 198 SER A N 1
ATOM 1634 C CA . SER A 1 198 ? 3.342 7.340 6.250 1.00 75.50 198 SER A CA 1
ATOM 1635 C C . SER A 1 198 ? 4.207 6.360 7.030 1.00 75.50 198 SER A C 1
ATOM 1637 O O . SER A 1 198 ? 5.405 6.290 6.736 1.00 75.50 198 SER A O 1
ATOM 1639 N N . ASN A 1 199 ? 3.618 5.669 8.009 1.00 72.56 199 ASN A N 1
ATOM 1640 C CA . ASN A 1 199 ? 4.326 4.819 8.963 1.00 72.56 199 ASN A CA 1
ATOM 1641 C C . ASN A 1 199 ? 4.401 3.361 8.510 1.00 72.56 199 ASN A C 1
ATOM 1643 O O . ASN A 1 199 ? 5.350 2.667 8.866 1.00 72.56 199 ASN A O 1
ATOM 1647 N N . ASN A 1 200 ? 3.433 2.896 7.721 1.00 67.69 200 ASN A N 1
ATOM 1648 C CA . ASN A 1 200 ? 3.393 1.500 7.324 1.00 67.69 200 ASN A CA 1
ATOM 1649 C C . ASN A 1 200 ? 4.378 1.171 6.207 1.00 67.69 200 ASN A C 1
ATOM 1651 O O . ASN A 1 200 ? 4.306 1.698 5.095 1.00 67.69 200 ASN A O 1
ATOM 1655 N N . ILE A 1 201 ? 5.234 0.189 6.491 1.00 57.47 201 ILE A N 1
ATOM 1656 C CA . ILE A 1 201 ? 6.236 -0.345 5.564 1.00 57.47 201 ILE A CA 1
ATOM 1657 C C . ILE A 1 201 ? 5.565 -0.862 4.283 1.00 57.47 201 ILE A C 1
ATOM 1659 O O . ILE A 1 201 ? 6.069 -0.604 3.193 1.00 57.47 201 ILE A O 1
ATOM 1663 N N . LYS A 1 202 ? 4.380 -1.484 4.389 1.00 64.12 202 LYS A N 1
ATOM 1664 C CA . LYS A 1 202 ? 3.597 -1.998 3.246 1.00 64.12 202 LYS A CA 1
ATOM 1665 C C . LYS A 1 202 ? 3.253 -0.913 2.212 1.00 64.12 202 LYS A C 1
ATOM 1667 O O . LYS A 1 202 ? 3.276 -1.173 1.013 1.00 64.12 202 LYS A O 1
ATOM 1672 N N . PHE A 1 203 ? 3.035 0.324 2.665 1.00 58.69 203 PHE A N 1
ATOM 1673 C CA . PHE A 1 203 ? 2.684 1.460 1.810 1.00 58.69 203 PHE A CA 1
ATOM 1674 C C . PHE A 1 203 ? 3.888 2.288 1.347 1.00 58.69 203 PHE A C 1
ATOM 1676 O O . PHE A 1 203 ? 3.725 3.174 0.510 1.00 58.69 203 PHE A O 1
ATOM 1683 N N . THR A 1 204 ? 5.107 1.998 1.818 1.00 54.97 204 THR A N 1
ATOM 1684 C CA . THR A 1 204 ? 6.313 2.743 1.404 1.00 54.97 204 THR A CA 1
ATOM 1685 C C . THR A 1 204 ? 6.556 2.680 -0.102 1.00 54.97 204 THR A C 1
ATOM 1687 O O . THR A 1 204 ? 6.975 3.676 -0.688 1.00 54.97 204 THR A O 1
ATOM 1690 N N . THR A 1 205 ? 6.212 1.558 -0.744 1.00 55.00 205 THR A N 1
ATOM 1691 C CA . THR A 1 205 ? 6.328 1.368 -2.199 1.00 55.00 205 THR A CA 1
ATOM 1692 C C . THR A 1 205 ? 5.388 2.285 -2.991 1.00 55.00 205 THR A C 1
ATOM 1694 O O . THR A 1 205 ? 5.731 2.712 -4.088 1.00 55.00 205 THR A O 1
ATOM 1697 N N . TYR A 1 206 ? 4.241 2.653 -2.411 1.00 59.19 206 TYR A N 1
ATOM 1698 C CA . TYR A 1 206 ? 3.187 3.441 -3.060 1.00 59.19 206 TYR A CA 1
ATOM 1699 C C . TYR A 1 206 ? 3.051 4.861 -2.493 1.00 59.19 206 TYR A C 1
ATOM 1701 O O . TYR A 1 206 ? 2.153 5.605 -2.883 1.00 59.19 206 TYR A O 1
ATOM 1709 N N . LYS A 1 207 ? 3.927 5.265 -1.566 1.00 57.62 207 LYS A N 1
ATOM 1710 C CA . LYS A 1 207 ? 3.791 6.494 -0.762 1.00 57.62 207 LYS A CA 1
ATOM 1711 C C . LYS A 1 207 ? 3.701 7.777 -1.597 1.00 57.62 207 LYS A C 1
ATOM 1713 O O . LYS A 1 207 ? 3.067 8.736 -1.173 1.00 57.62 207 LYS A O 1
ATOM 1718 N N . ASN A 1 208 ? 4.293 7.776 -2.793 1.00 55.78 208 ASN A N 1
ATOM 1719 C CA . ASN A 1 208 ? 4.239 8.899 -3.736 1.00 55.78 208 ASN A CA 1
ATOM 1720 C C . ASN A 1 208 ? 3.040 8.833 -4.706 1.00 55.78 208 ASN A C 1
ATOM 1722 O O . ASN A 1 208 ? 2.769 9.806 -5.407 1.00 55.78 208 ASN A O 1
ATOM 1726 N N . GLN A 1 209 ? 2.348 7.694 -4.772 1.00 59.38 209 GLN A N 1
ATOM 1727 C CA . GLN A 1 209 ? 1.245 7.420 -5.701 1.00 59.38 209 GLN A CA 1
ATOM 1728 C C . GLN A 1 209 ? -0.120 7.497 -5.011 1.00 59.38 209 GLN A C 1
ATOM 1730 O O . GLN A 1 209 ? -1.086 7.944 -5.623 1.00 59.38 209 GLN A O 1
ATOM 1735 N N . ILE A 1 210 ? -0.184 7.142 -3.726 1.00 65.69 210 ILE A N 1
ATOM 1736 C CA . ILE A 1 210 ? -1.397 7.243 -2.919 1.00 65.69 210 ILE A CA 1
ATOM 1737 C C . ILE A 1 210 ? -1.701 8.715 -2.637 1.00 65.69 210 ILE A C 1
ATOM 1739 O O . ILE A 1 210 ? -1.022 9.382 -1.850 1.00 65.69 210 ILE A O 1
ATOM 1743 N N . LYS A 1 211 ? -2.760 9.223 -3.268 1.00 70.94 211 LYS A N 1
ATOM 1744 C CA . LYS A 1 211 ? -3.322 10.545 -2.988 1.00 70.94 211 LYS A CA 1
ATOM 1745 C C . LYS A 1 211 ? -4.678 10.381 -2.317 1.00 70.94 211 LYS A C 1
ATOM 1747 O O . LYS A 1 211 ? -5.542 9.677 -2.822 1.00 70.94 211 LYS A O 1
ATOM 1752 N N . LEU A 1 212 ? -4.848 11.065 -1.188 1.00 76.88 212 LEU A N 1
ATOM 1753 C CA . LEU A 1 212 ? -6.144 11.221 -0.534 1.00 76.88 212 LEU A CA 1
ATOM 1754 C C . LEU A 1 212 ? -6.983 12.209 -1.334 1.00 76.88 212 LEU A C 1
ATOM 1756 O O . LEU A 1 212 ? -6.609 13.380 -1.446 1.00 76.88 212 LEU A O 1
ATOM 1760 N N . GLN A 1 213 ? -8.102 11.733 -1.856 1.00 80.12 213 GLN A N 1
ATOM 1761 C CA . GLN A 1 213 ? -9.037 12.523 -2.642 1.00 80.12 213 GLN A CA 1
ATOM 1762 C C . GLN A 1 213 ? -10.407 12.538 -1.962 1.00 80.12 213 GLN A C 1
ATOM 1764 O O . GLN A 1 213 ? -10.722 11.670 -1.149 1.00 80.12 213 GLN A O 1
ATOM 1769 N N . PHE A 1 214 ? -11.201 13.564 -2.250 1.00 76.94 214 PHE A N 1
ATOM 1770 C CA . PHE A 1 214 ? -12.562 13.696 -1.739 1.00 76.94 214 PHE A CA 1
ATOM 1771 C C . PHE A 1 214 ? -13.535 13.347 -2.862 1.00 76.94 214 PHE A C 1
ATOM 1773 O O . PHE A 1 214 ? -13.346 13.814 -3.984 1.00 76.94 214 PHE A O 1
ATOM 1780 N N . ILE A 1 215 ? -14.539 12.523 -2.557 1.00 74.44 215 ILE A N 1
ATOM 1781 C CA . ILE A 1 215 ? -15.719 12.361 -3.422 1.00 74.44 215 ILE A CA 1
ATOM 1782 C C . ILE A 1 215 ? -16.699 13.486 -3.087 1.00 74.44 215 ILE A C 1
ATOM 1784 O O . ILE A 1 215 ? -17.081 14.248 -3.963 1.00 74.44 215 ILE A O 1
ATOM 1788 N N . ASP A 1 216 ? -16.992 13.638 -1.792 1.00 73.56 216 ASP A N 1
ATOM 1789 C CA . ASP A 1 216 ? -17.904 14.635 -1.230 1.00 73.56 216 ASP A CA 1
ATOM 1790 C C . ASP A 1 216 ? -17.299 15.254 0.042 1.00 73.56 216 ASP A C 1
ATOM 1792 O O . ASP A 1 216 ? -16.200 14.894 0.473 1.00 73.56 216 ASP A O 1
ATOM 1796 N N . THR A 1 217 ? -18.034 16.151 0.706 1.00 76.25 217 THR A N 1
ATOM 1797 C CA . THR A 1 217 ? -17.613 16.793 1.968 1.00 76.25 217 THR A CA 1
ATOM 1798 C C . THR A 1 217 ? -17.329 15.798 3.099 1.00 76.25 217 THR A C 1
ATOM 1800 O O . THR A 1 217 ? -16.478 16.064 3.948 1.00 76.25 217 THR A O 1
ATOM 1803 N N . THR A 1 218 ? -18.003 14.645 3.107 1.00 81.94 218 THR A N 1
ATOM 1804 C CA . THR A 1 218 ? -17.900 13.617 4.158 1.00 81.94 218 THR A CA 1
ATOM 1805 C C . THR A 1 218 ? -17.287 12.302 3.679 1.00 81.94 218 THR A C 1
ATOM 1807 O O . THR A 1 218 ? -17.122 11.386 4.489 1.00 81.94 218 THR A O 1
ATOM 1810 N N . THR A 1 219 ? -16.933 12.204 2.391 1.00 84.50 219 THR A N 1
ATOM 1811 C CA . THR A 1 219 ? -16.443 10.967 1.771 1.00 84.50 219 THR A CA 1
ATOM 1812 C C . THR A 1 219 ? -15.038 11.157 1.210 1.00 84.50 219 THR A C 1
ATOM 1814 O O . THR A 1 219 ? -14.810 11.938 0.285 1.00 84.50 219 THR A O 1
ATOM 1817 N N . LEU A 1 220 ? -14.093 10.400 1.759 1.00 88.81 220 LEU A N 1
ATOM 1818 C CA . LEU A 1 220 ? -12.685 10.358 1.365 1.00 88.81 220 LEU A CA 1
ATOM 1819 C C . LEU A 1 220 ? -12.398 9.063 0.617 1.00 88.81 220 LEU A C 1
ATOM 1821 O O . LEU A 1 220 ? -12.945 8.031 0.981 1.00 88.81 220 LEU A O 1
ATOM 1825 N N . TYR A 1 221 ? -11.490 9.075 -0.352 1.00 89.62 221 TYR A N 1
ATOM 1826 C CA . TYR A 1 221 ? -11.004 7.846 -0.967 1.00 89.62 221 TYR A CA 1
ATOM 1827 C C . TYR A 1 221 ? -9.496 7.839 -1.199 1.00 89.62 221 TYR A C 1
ATOM 1829 O O . TYR A 1 221 ? -8.827 8.878 -1.228 1.00 89.62 221 TYR A O 1
ATOM 1837 N N . ILE A 1 222 ? -8.976 6.622 -1.321 1.00 88.75 222 ILE A N 1
ATOM 1838 C CA . ILE A 1 222 ? -7.584 6.300 -1.593 1.00 88.75 222 ILE A CA 1
ATOM 1839 C C . ILE A 1 222 ? -7.540 5.291 -2.734 1.00 88.75 222 ILE A C 1
ATOM 1841 O O . ILE A 1 222 ? -8.217 4.265 -2.675 1.00 88.75 222 ILE A O 1
ATOM 1845 N N . ASP A 1 223 ? -6.677 5.564 -3.706 1.00 87.19 223 ASP A N 1
ATOM 1846 C CA . ASP A 1 223 ? -6.354 4.644 -4.791 1.00 87.19 223 ASP A CA 1
ATOM 1847 C C . ASP A 1 223 ? -5.024 3.948 -4.503 1.00 87.19 223 ASP A C 1
ATOM 1849 O O . ASP A 1 223 ? -3.991 4.601 -4.321 1.00 87.19 223 ASP A O 1
ATOM 1853 N N . ILE A 1 224 ? -5.057 2.617 -4.453 1.00 85.56 224 ILE A N 1
ATOM 1854 C CA . ILE A 1 224 ? -3.876 1.761 -4.353 1.00 85.56 224 ILE A CA 1
ATOM 1855 C C . ILE A 1 224 ? -3.674 1.109 -5.725 1.00 85.56 224 ILE A C 1
ATOM 1857 O O . ILE A 1 224 ? -4.468 0.241 -6.105 1.00 85.56 224 ILE A O 1
ATOM 1861 N N . PRO A 1 225 ? -2.647 1.515 -6.489 1.00 82.25 225 PRO A N 1
ATOM 1862 C CA . PRO A 1 225 ? -2.423 0.980 -7.823 1.00 82.25 225 PRO A CA 1
ATOM 1863 C C . PRO A 1 225 ? -1.905 -0.460 -7.773 1.00 82.25 225 PRO A C 1
ATOM 1865 O O . PRO A 1 225 ? -1.231 -0.878 -6.826 1.00 82.25 225 PRO A O 1
ATOM 1868 N N . LYS A 1 226 ? -2.197 -1.222 -8.827 1.00 79.75 226 LYS A N 1
ATOM 1869 C CA . LYS A 1 226 ? -1.689 -2.584 -9.012 1.00 79.75 226 LYS A CA 1
ATOM 1870 C C . LYS A 1 226 ? -0.178 -2.578 -9.277 1.00 79.75 226 LYS A C 1
ATOM 1872 O O . LYS A 1 226 ? 0.316 -1.878 -10.159 1.00 79.75 226 LYS A O 1
ATOM 1877 N N . ASN A 1 227 ? 0.575 -3.390 -8.530 1.00 65.75 227 ASN A N 1
ATOM 1878 C CA . ASN A 1 227 ? 2.005 -3.589 -8.784 1.00 65.75 227 ASN A CA 1
ATOM 1879 C C . ASN A 1 227 ? 2.207 -4.486 -10.010 1.00 65.75 227 ASN A C 1
ATOM 1881 O O . ASN A 1 227 ? 2.093 -5.705 -9.914 1.00 65.75 227 ASN A O 1
ATOM 1885 N N . PHE A 1 228 ? 2.589 -3.897 -11.142 1.00 59.78 228 PHE A N 1
ATOM 1886 C CA . PHE A 1 228 ? 3.056 -4.640 -12.312 1.00 59.78 228 PHE A CA 1
ATOM 1887 C C . PHE A 1 228 ? 4.518 -5.063 -12.118 1.00 59.78 228 PHE A C 1
ATOM 1889 O O . PHE A 1 228 ? 5.430 -4.486 -12.711 1.00 59.78 228 PHE A O 1
ATOM 1896 N N . SER A 1 229 ? 4.777 -6.042 -11.248 1.00 46.53 229 SER A N 1
ATOM 1897 C CA . SER A 1 229 ? 6.084 -6.706 -11.220 1.00 46.53 229 SER A CA 1
ATOM 1898 C C . SER A 1 229 ? 5.977 -8.077 -11.878 1.00 46.53 229 SER A C 1
ATOM 1900 O O . SER A 1 229 ? 5.417 -8.995 -11.288 1.00 46.53 229 SER A O 1
ATOM 1902 N N . ASN A 1 230 ? 6.596 -8.180 -13.054 1.00 39.06 230 ASN A N 1
ATOM 1903 C CA . ASN A 1 230 ? 6.836 -9.374 -13.867 1.00 39.06 230 ASN A CA 1
ATOM 1904 C C . ASN A 1 230 ? 5.682 -9.789 -14.793 1.00 39.06 230 ASN A C 1
ATOM 1906 O O . ASN A 1 230 ? 4.720 -10.407 -14.371 1.00 39.06 230 ASN A O 1
ATOM 1910 N N . ASN A 1 231 ? 5.883 -9.441 -16.068 1.00 39.69 231 ASN A N 1
ATOM 1911 C CA . ASN A 1 231 ? 5.643 -10.210 -17.289 1.00 39.69 231 ASN A CA 1
ATOM 1912 C C . ASN A 1 231 ? 4.362 -11.047 -17.456 1.00 39.69 231 ASN A C 1
ATOM 1914 O O . ASN A 1 231 ? 4.023 -11.903 -16.652 1.00 39.69 231 ASN A O 1
ATOM 1918 N N . ILE A 1 232 ? 3.865 -10.927 -18.692 1.00 41.91 232 ILE A N 1
ATOM 1919 C CA . ILE A 1 232 ? 2.908 -11.770 -19.418 1.00 41.91 232 ILE A CA 1
ATOM 1920 C C . ILE A 1 232 ? 1.473 -11.260 -19.305 1.00 41.91 232 ILE A C 1
ATOM 1922 O O . ILE A 1 232 ? 0.777 -11.473 -18.321 1.00 41.91 232 ILE A O 1
ATOM 1926 N N . ASN A 1 233 ? 1.073 -10.578 -20.381 1.00 47.47 233 ASN A N 1
ATOM 1927 C CA . ASN A 1 233 ? -0.256 -10.564 -20.984 1.00 47.47 233 ASN A CA 1
ATOM 1928 C C . ASN A 1 233 ? -1.259 -11.544 -20.363 1.00 47.47 233 ASN A C 1
ATOM 1930 O O . ASN A 1 233 ? -1.520 -12.571 -20.970 1.00 47.47 233 ASN A O 1
ATOM 1934 N N . HIS A 1 234 ? -1.881 -11.232 -19.233 1.00 44.12 234 HIS A N 1
ATOM 1935 C CA . HIS A 1 234 ? -3.115 -11.896 -18.842 1.00 44.12 234 HIS A CA 1
ATOM 1936 C C . HIS A 1 234 ? -4.006 -10.891 -18.120 1.00 44.12 234 HIS A C 1
ATOM 1938 O O . HIS A 1 234 ? -3.594 -10.254 -17.153 1.00 44.12 234 HIS A O 1
ATOM 1944 N N . LEU A 1 235 ? -5.182 -10.736 -18.730 1.00 57.38 235 LEU A N 1
ATOM 1945 C CA . LEU A 1 235 ? -6.482 -10.250 -18.274 1.00 57.38 235 LEU A CA 1
ATOM 1946 C C . LEU A 1 235 ? -6.635 -9.944 -16.778 1.00 57.38 235 LEU A C 1
ATOM 1948 O O . LEU A 1 235 ? -5.960 -10.528 -15.940 1.00 57.38 235 LEU A O 1
ATOM 1952 N N . ASN A 1 236 ? -7.611 -9.087 -16.466 1.00 61.75 236 ASN A N 1
ATOM 1953 C CA . ASN A 1 236 ? -8.134 -8.753 -15.136 1.00 61.75 236 ASN A CA 1
ATOM 1954 C C . ASN A 1 236 ? -8.513 -10.005 -14.325 1.00 61.75 236 ASN A C 1
ATOM 1956 O O . ASN A 1 236 ? -9.681 -10.327 -14.151 1.00 61.75 236 ASN A O 1
ATOM 1960 N N . HIS A 1 237 ? -7.504 -10.746 -13.868 1.00 73.31 237 HIS A N 1
ATOM 1961 C CA . HIS A 1 237 ? -7.657 -11.963 -13.102 1.00 73.31 237 HIS A CA 1
ATOM 1962 C C . HIS A 1 237 ? -7.567 -11.596 -11.619 1.00 73.31 237 HIS A C 1
ATOM 1964 O O . HIS A 1 237 ? -6.614 -10.903 -11.227 1.00 73.31 237 HIS A O 1
ATOM 1970 N N . PRO A 1 238 ? -8.499 -12.064 -10.777 1.00 78.75 238 PRO A N 1
ATOM 1971 C CA . PRO A 1 238 ? -8.546 -11.720 -9.356 1.00 78.75 238 PRO A CA 1
ATOM 1972 C C . PRO A 1 238 ? -7.247 -12.004 -8.575 1.00 78.75 238 PRO A C 1
ATOM 1974 O O . PRO A 1 238 ? -6.912 -11.276 -7.638 1.00 78.75 238 PRO A O 1
ATOM 1977 N N . GLU A 1 239 ? -6.458 -12.999 -8.993 1.00 80.00 239 GLU A N 1
ATOM 1978 C CA . GLU A 1 239 ? -5.156 -13.333 -8.381 1.00 80.00 239 GLU A CA 1
ATOM 1979 C C . GLU A 1 239 ? -4.145 -12.186 -8.447 1.00 80.00 239 GLU A C 1
ATOM 1981 O O . GLU A 1 239 ? -3.365 -11.941 -7.527 1.00 80.00 239 GLU A O 1
ATOM 1986 N N . SER A 1 240 ? -4.187 -11.421 -9.534 1.00 78.75 240 SER A N 1
ATOM 1987 C CA . SER A 1 240 ? -3.248 -10.327 -9.761 1.00 78.75 240 SER A CA 1
ATOM 1988 C C . SER A 1 240 ? -3.446 -9.150 -8.792 1.00 78.75 240 SER A C 1
ATOM 1990 O O . SER A 1 240 ? -2.567 -8.293 -8.672 1.00 78.75 240 SER A O 1
ATOM 1992 N N . TYR A 1 241 ? -4.574 -9.117 -8.071 1.00 82.12 241 TYR A N 1
ATOM 1993 C CA . TYR A 1 241 ? -4.902 -8.090 -7.085 1.00 82.12 241 TYR A CA 1
ATOM 1994 C C . TYR A 1 241 ? -4.563 -8.498 -5.642 1.00 82.12 241 TYR A C 1
ATOM 1996 O O . TYR A 1 241 ? -4.733 -7.670 -4.753 1.00 82.12 241 TYR A O 1
ATOM 2004 N N . ALA A 1 242 ? -4.004 -9.692 -5.393 1.00 81.88 242 ALA A N 1
ATOM 2005 C CA . ALA A 1 242 ? -3.785 -10.259 -4.051 1.00 81.88 242 ALA A CA 1
ATOM 2006 C C . ALA A 1 242 ? -3.138 -9.312 -3.030 1.00 81.88 242 ALA A C 1
ATOM 2008 O O . ALA A 1 242 ? -3.579 -9.179 -1.885 1.00 81.88 242 ALA A O 1
ATOM 2009 N N . LYS A 1 243 ? -2.052 -8.647 -3.437 1.00 81.06 243 LYS A N 1
ATOM 2010 C CA . LYS A 1 243 ? -1.330 -7.727 -2.553 1.00 81.06 243 LYS A CA 1
ATOM 2011 C C . LYS A 1 243 ? -2.181 -6.498 -2.244 1.00 81.06 243 LYS A C 1
ATOM 2013 O O . LYS A 1 243 ? -2.319 -6.114 -1.090 1.00 81.06 243 LYS A O 1
ATOM 2018 N N . VAL A 1 244 ? -2.781 -5.926 -3.283 1.00 85.25 244 VAL A N 1
ATOM 2019 C CA . VAL A 1 244 ? -3.594 -4.713 -3.190 1.00 85.25 244 VAL A CA 1
ATOM 2020 C C . VAL A 1 244 ? -4.850 -4.965 -2.354 1.00 85.25 244 VAL A C 1
ATOM 2022 O O . VAL A 1 244 ? -5.180 -4.154 -1.496 1.00 85.25 244 VAL A O 1
ATOM 2025 N N . THR A 1 245 ? -5.518 -6.105 -2.548 1.00 85.81 245 THR A N 1
ATOM 2026 C CA . THR A 1 245 ? -6.699 -6.512 -1.776 1.00 85.81 245 THR A CA 1
ATOM 2027 C C . THR A 1 245 ? -6.370 -6.663 -0.301 1.00 85.81 245 THR A C 1
ATOM 2029 O O . THR A 1 245 ? -7.113 -6.187 0.550 1.00 85.81 245 THR A O 1
ATOM 2032 N N . ASN A 1 246 ? -5.242 -7.300 0.019 1.00 85.38 246 ASN A N 1
ATOM 2033 C CA . ASN A 1 246 ? -4.850 -7.509 1.406 1.00 85.38 246 ASN A CA 1
ATOM 2034 C C . ASN A 1 246 ? -4.478 -6.183 2.085 1.00 85.38 246 ASN A C 1
ATOM 2036 O O . ASN A 1 246 ? -4.973 -5.889 3.171 1.00 85.38 246 ASN A O 1
ATOM 2040 N N . ASP A 1 247 ? -3.683 -5.348 1.410 1.00 83.19 247 ASP A N 1
ATOM 2041 C CA . ASP A 1 247 ? -3.313 -4.016 1.899 1.00 83.19 247 ASP A CA 1
ATOM 2042 C C . ASP A 1 247 ? -4.559 -3.132 2.110 1.00 83.19 247 ASP A C 1
ATOM 2044 O O . ASP A 1 247 ? -4.634 -2.371 3.079 1.00 83.19 247 ASP A O 1
ATOM 2048 N N . ALA A 1 248 ? -5.564 -3.261 1.236 1.00 87.69 248 ALA A N 1
ATOM 2049 C CA . ALA A 1 248 ? -6.816 -2.525 1.328 1.00 87.69 248 ALA A CA 1
ATOM 2050 C C . ALA A 1 248 ? -7.669 -2.925 2.533 1.00 87.69 248 ALA A C 1
ATOM 2052 O O . ALA A 1 248 ? -8.173 -2.058 3.251 1.00 87.69 248 ALA A O 1
ATOM 2053 N N . ILE A 1 249 ? -7.823 -4.228 2.767 1.00 87.81 249 ILE A N 1
ATOM 2054 C CA . ILE A 1 249 ? -8.622 -4.735 3.883 1.00 87.81 249 ILE A CA 1
ATOM 2055 C C . ILE A 1 249 ? -7.905 -4.468 5.217 1.00 87.81 249 ILE A C 1
ATOM 2057 O O . ILE A 1 249 ? -8.561 -4.054 6.169 1.00 87.81 249 ILE A O 1
ATOM 2061 N N . ASP A 1 250 ? -6.574 -4.600 5.275 1.00 84.06 250 ASP A N 1
ATOM 2062 C CA . ASP A 1 250 ? -5.768 -4.227 6.451 1.00 84.06 250 ASP A CA 1
ATOM 2063 C C . ASP A 1 250 ? -5.957 -2.736 6.787 1.00 84.06 250 ASP A C 1
ATOM 2065 O O . ASP A 1 250 ? -6.322 -2.381 7.906 1.00 84.06 250 ASP A O 1
ATOM 2069 N N . LEU A 1 251 ? -5.830 -1.841 5.798 1.00 86.44 251 LEU A N 1
ATOM 2070 C CA . LEU A 1 251 ? -6.105 -0.411 5.989 1.00 86.44 251 LEU A CA 1
ATOM 2071 C C . LEU A 1 251 ? -7.533 -0.154 6.497 1.00 86.44 251 LEU A C 1
ATOM 2073 O O . LEU A 1 251 ? -7.716 0.604 7.453 1.00 86.44 251 LEU A O 1
ATOM 2077 N N . ALA A 1 252 ? -8.537 -0.761 5.861 1.00 88.38 252 ALA A N 1
ATOM 2078 C CA . ALA A 1 252 ? -9.935 -0.606 6.252 1.00 88.38 252 ALA A CA 1
ATOM 2079 C C . ALA A 1 252 ? -10.158 -1.039 7.705 1.00 88.38 252 ALA A C 1
ATOM 2081 O O . ALA A 1 252 ? -10.819 -0.337 8.471 1.00 88.38 252 ALA A O 1
ATOM 2082 N N . TYR A 1 253 ? -9.555 -2.156 8.103 1.00 85.81 253 TYR A N 1
ATOM 2083 C CA . TYR A 1 253 ? -9.653 -2.669 9.456 1.00 85.81 253 TYR A CA 1
ATOM 2084 C C . TYR A 1 253 ? -8.993 -1.770 10.494 1.00 85.81 253 TYR A C 1
ATOM 2086 O O . TYR A 1 253 ? -9.606 -1.444 11.508 1.00 85.81 253 TYR A O 1
ATOM 2094 N N . GLN A 1 254 ? -7.765 -1.320 10.247 1.00 84.38 254 GLN A N 1
ATOM 2095 C CA . GLN A 1 254 ? -7.066 -0.484 11.218 1.00 84.38 254 GLN A CA 1
ATOM 2096 C C . GLN A 1 254 ? -7.788 0.843 11.449 1.00 84.38 254 GLN A C 1
ATOM 2098 O O . GLN A 1 254 ? -7.929 1.287 12.589 1.00 84.38 254 GLN A O 1
ATOM 2103 N N . ILE A 1 255 ? -8.311 1.449 10.382 1.00 87.19 255 ILE A N 1
ATOM 2104 C CA . ILE A 1 255 ? -9.112 2.671 10.483 1.00 87.19 255 ILE A CA 1
ATOM 2105 C C . ILE A 1 255 ? -10.440 2.412 11.194 1.00 87.19 255 ILE A C 1
ATOM 2107 O O . ILE A 1 255 ? -10.867 3.253 11.981 1.00 87.19 255 ILE A O 1
ATOM 2111 N N . LEU A 1 256 ? -11.065 1.252 10.984 1.00 86.62 256 LEU A N 1
ATOM 2112 C CA . LEU A 1 256 ? -12.279 0.865 11.698 1.00 86.62 256 LEU A CA 1
ATOM 2113 C C . LEU A 1 256 ? -12.053 0.778 13.215 1.00 86.62 256 LEU A C 1
ATOM 2115 O O . LEU A 1 256 ? -12.824 1.342 13.989 1.00 86.62 256 LEU A O 1
ATOM 2119 N N . ILE A 1 257 ? -10.974 0.128 13.650 1.00 83.69 257 ILE A N 1
ATOM 2120 C CA . ILE A 1 257 ? -10.638 0.035 15.077 1.00 83.69 257 ILE A CA 1
ATOM 2121 C C . ILE A 1 257 ? -10.327 1.423 15.652 1.00 83.69 257 ILE A C 1
ATOM 2123 O O . ILE A 1 257 ? -10.824 1.774 16.721 1.00 83.69 257 ILE A O 1
ATOM 2127 N N . LEU A 1 258 ? -9.570 2.254 14.926 1.00 84.19 258 LEU A N 1
ATOM 2128 C CA . LEU A 1 258 ? -9.298 3.637 15.335 1.00 84.19 258 LEU A CA 1
ATOM 2129 C C . LEU A 1 258 ? -10.568 4.492 15.406 1.00 84.19 258 LEU A C 1
ATOM 2131 O O . LEU A 1 258 ? -10.663 5.351 16.280 1.00 84.19 258 LEU A O 1
ATOM 2135 N N . TRP A 1 259 ? -11.540 4.262 14.519 1.00 86.31 259 TRP A N 1
ATOM 2136 C CA . TRP A 1 259 ? -12.842 4.920 14.573 1.00 86.31 259 TRP A CA 1
ATOM 2137 C C . TRP A 1 259 ? -13.578 4.564 15.859 1.00 86.31 259 TRP A C 1
ATOM 2139 O O . TRP A 1 259 ? -14.005 5.475 16.567 1.00 86.31 259 TRP A O 1
ATOM 2149 N N . PHE A 1 260 ? -13.668 3.276 16.206 1.00 82.25 260 PHE A N 1
ATOM 2150 C CA . PHE A 1 260 ? -14.328 2.849 17.442 1.00 82.25 260 PHE A CA 1
ATOM 2151 C C . PHE A 1 260 ? -13.667 3.413 18.700 1.00 82.25 260 PHE A C 1
ATOM 2153 O O . PHE A 1 260 ? -14.368 3.738 19.649 1.00 82.25 260 PHE A O 1
ATOM 2160 N N . LEU A 1 261 ? -12.343 3.577 18.690 1.00 79.38 261 LEU A N 1
ATOM 2161 C CA . LEU A 1 261 ? -11.587 4.189 19.787 1.00 79.38 261 LEU A CA 1
ATOM 2162 C C . LEU A 1 261 ? -11.655 5.724 19.802 1.00 79.38 261 LEU A C 1
ATOM 2164 O O . LEU A 1 261 ? -11.154 6.360 20.727 1.00 79.38 261 LEU A O 1
ATOM 2168 N N . SER A 1 262 ? -12.212 6.345 18.765 1.00 80.56 262 SER A N 1
ATOM 2169 C CA . SER A 1 262 ? -12.256 7.799 18.659 1.00 80.56 262 SER A CA 1
ATOM 2170 C C . SER A 1 262 ? -13.386 8.392 19.499 1.00 80.56 262 SER A C 1
ATOM 2172 O O . SER A 1 262 ? -14.487 7.849 19.584 1.00 80.56 262 SER A O 1
ATOM 2174 N N . LYS A 1 263 ? -13.165 9.610 20.005 1.00 76.88 263 LYS A N 1
ATOM 2175 C CA . LYS A 1 263 ? -14.195 10.413 20.695 1.00 76.88 263 LYS A CA 1
ATOM 2176 C C . LYS A 1 263 ? -15.376 10.786 19.788 1.00 76.88 263 LYS A C 1
ATOM 2178 O O . LYS A 1 263 ? -16.403 11.261 20.263 1.00 76.88 263 LYS A O 1
ATOM 2183 N N . PHE A 1 264 ? -15.224 10.599 18.477 1.00 78.38 264 PHE A N 1
ATOM 2184 C CA . PHE A 1 264 ? -16.227 10.937 17.474 1.00 78.38 264 PHE A CA 1
ATOM 2185 C C . PHE A 1 264 ? -17.214 9.800 17.198 1.00 78.38 264 PHE A C 1
ATOM 2187 O O . PHE A 1 264 ? -18.275 10.064 16.626 1.00 78.38 264 PHE A O 1
ATOM 2194 N N . CYS A 1 265 ? -16.900 8.568 17.615 1.00 77.12 265 CYS A N 1
ATOM 2195 C CA . CYS A 1 265 ? -17.815 7.440 17.513 1.00 77.12 265 CYS A CA 1
ATOM 2196 C C . CYS A 1 265 ? -18.921 7.580 18.564 1.00 77.12 265 CYS A C 1
ATOM 2198 O O . CYS A 1 265 ? -18.723 7.344 19.754 1.00 77.12 265 CYS A O 1
ATOM 2200 N N . THR A 1 266 ? -20.109 7.984 18.119 1.00 75.12 266 THR A N 1
ATOM 2201 C CA . THR A 1 266 ? -21.301 8.120 18.964 1.00 75.12 266 THR A CA 1
ATOM 2202 C C . THR A 1 266 ? -22.450 7.310 18.380 1.00 75.12 266 THR A C 1
ATOM 2204 O O . THR A 1 266 ? -22.436 6.966 17.202 1.00 75.12 266 THR A O 1
ATOM 2207 N N . LYS A 1 267 ? -23.508 7.063 19.164 1.00 71.75 267 LYS A N 1
ATOM 2208 C CA . LYS A 1 267 ? -24.719 6.362 18.685 1.00 71.75 267 LYS A CA 1
ATOM 2209 C C . LYS A 1 267 ? -25.376 7.018 17.459 1.00 71.75 267 LYS A C 1
ATOM 2211 O O . LYS A 1 267 ? -26.197 6.381 16.810 1.00 71.75 267 LYS A O 1
ATOM 2216 N N . GLY A 1 268 ? -25.056 8.281 17.168 1.00 72.62 268 GLY A N 1
ATOM 2217 C CA . GLY A 1 268 ? -25.567 9.018 16.016 1.00 72.62 268 GLY A CA 1
ATOM 2218 C C . GLY A 1 268 ? -24.600 9.108 14.836 1.00 72.62 268 GLY A C 1
ATOM 2219 O O . GLY A 1 268 ? -25.057 9.469 13.761 1.00 72.62 268 GLY A O 1
ATOM 2220 N N . LYS A 1 269 ? -23.306 8.798 14.992 1.00 82.12 269 LYS A N 1
ATOM 2221 C CA . LYS A 1 269 ? -22.287 8.941 13.937 1.00 82.12 269 LYS A CA 1
ATOM 2222 C C . LYS A 1 269 ? -21.687 7.587 13.580 1.00 82.12 269 LYS A C 1
ATOM 2224 O O . LYS A 1 269 ? -21.232 6.855 14.452 1.00 82.12 269 LYS A O 1
ATOM 2229 N N . PHE A 1 270 ? -21.619 7.286 12.290 1.00 83.69 270 PHE A N 1
ATOM 2230 C CA . PHE A 1 270 ? -21.163 5.996 11.781 1.00 83.69 270 PHE A CA 1
ATOM 2231 C C . PHE A 1 270 ? -20.173 6.202 10.643 1.00 83.69 270 PHE A C 1
ATOM 2233 O O . PHE A 1 270 ? -20.274 7.172 9.893 1.00 83.69 270 PHE A O 1
ATOM 2240 N N . ILE A 1 271 ? -19.249 5.262 10.490 1.00 87.12 271 ILE A N 1
ATOM 2241 C CA . ILE A 1 271 ? -18.369 5.178 9.328 1.00 87.12 271 ILE A CA 1
ATOM 2242 C C . ILE A 1 271 ? -18.816 4.002 8.459 1.00 87.12 271 ILE A C 1
ATOM 2244 O O . ILE A 1 271 ? -19.208 2.959 8.978 1.00 87.12 271 ILE A O 1
ATOM 2248 N N . ALA A 1 272 ? -18.767 4.172 7.143 1.00 89.00 272 ALA A N 1
ATOM 2249 C CA . ALA A 1 272 ? -18.859 3.088 6.176 1.00 89.00 272 ALA A CA 1
ATOM 2250 C C . ALA A 1 272 ? -17.601 3.092 5.312 1.00 89.00 272 ALA A C 1
ATOM 2252 O O . ALA A 1 272 ? -17.136 4.150 4.887 1.00 89.00 272 ALA A O 1
ATOM 2253 N N . ILE A 1 273 ? -17.058 1.909 5.055 1.00 91.31 273 ILE A N 1
ATOM 2254 C CA . ILE A 1 273 ? -15.842 1.719 4.275 1.00 91.31 273 ILE A CA 1
ATOM 2255 C C . ILE A 1 273 ? -16.196 0.854 3.070 1.00 91.31 273 ILE A C 1
ATOM 2257 O O . ILE A 1 273 ? -16.618 -0.287 3.232 1.00 91.31 273 ILE A O 1
ATOM 2261 N N . GLY A 1 274 ? -16.054 1.404 1.869 1.00 91.25 274 GLY A N 1
ATOM 2262 C CA . GLY A 1 274 ? -16.297 0.713 0.607 1.00 91.25 274 GLY A CA 1
ATOM 2263 C C . GLY A 1 274 ? -14.983 0.344 -0.070 1.00 91.25 274 GLY A C 1
ATOM 2264 O O . GLY A 1 274 ? -14.098 1.187 -0.188 1.00 91.25 274 GLY A O 1
ATOM 2265 N N . ILE A 1 275 ? -14.859 -0.900 -0.523 1.00 92.81 275 ILE A N 1
ATOM 2266 C CA . ILE A 1 275 ? -13.694 -1.416 -1.244 1.00 92.81 275 ILE A CA 1
ATOM 2267 C C . ILE A 1 275 ? -14.146 -1.885 -2.631 1.00 92.81 275 ILE A C 1
ATOM 2269 O O . ILE A 1 275 ? -14.988 -2.779 -2.766 1.00 92.81 275 ILE A O 1
ATOM 2273 N N . ALA A 1 276 ? -13.568 -1.287 -3.669 1.00 91.62 276 ALA A N 1
ATOM 2274 C CA . ALA A 1 276 ? -13.834 -1.630 -5.060 1.00 91.62 276 ALA A CA 1
ATOM 2275 C C . ALA A 1 276 ? -12.521 -1.863 -5.812 1.00 91.62 276 ALA A C 1
ATOM 2277 O O . ALA A 1 276 ? -11.528 -1.180 -5.563 1.00 91.62 276 ALA A O 1
ATOM 2278 N N . ILE A 1 277 ? -12.510 -2.843 -6.714 1.00 90.31 277 ILE A N 1
ATOM 2279 C CA . ILE A 1 277 ? -11.315 -3.264 -7.452 1.00 90.31 277 ILE A CA 1
ATOM 2280 C C . ILE A 1 277 ? -11.632 -3.259 -8.937 1.00 90.31 277 ILE A C 1
ATOM 2282 O O . ILE A 1 277 ? -12.715 -3.680 -9.327 1.00 90.31 277 ILE A O 1
ATOM 2286 N N . GLY A 1 278 ? -10.695 -2.781 -9.748 1.00 87.06 278 GLY A N 1
ATOM 2287 C CA . GLY A 1 278 ? -10.844 -2.702 -11.196 1.00 87.06 278 GLY A CA 1
ATOM 2288 C C . GLY A 1 278 ? -10.197 -1.443 -11.755 1.00 87.06 278 GLY A C 1
ATOM 2289 O O . GLY A 1 278 ? -9.251 -0.909 -11.169 1.00 87.06 278 GLY A O 1
ATOM 2290 N N . ASN A 1 279 ? -10.718 -0.976 -12.887 1.00 86.69 279 ASN A N 1
ATOM 2291 C CA . ASN A 1 279 ? -10.282 0.259 -13.525 1.00 86.69 279 ASN A CA 1
ATOM 2292 C C . ASN A 1 279 ? -10.867 1.477 -12.799 1.00 86.69 279 ASN A C 1
ATOM 2294 O O . ASN A 1 279 ? -12.081 1.601 -12.653 1.00 86.69 279 ASN A O 1
ATOM 2298 N N . PHE A 1 280 ? -10.010 2.395 -12.355 1.00 85.94 280 PHE A N 1
ATOM 2299 C CA . PHE A 1 280 ? -10.370 3.559 -11.546 1.00 85.94 280 PHE A CA 1
ATOM 2300 C C . PHE A 1 280 ? -11.405 4.484 -12.193 1.00 85.94 280 PHE A C 1
ATOM 2302 O O . PHE A 1 280 ? -12.092 5.200 -11.454 1.00 85.94 280 PHE A O 1
ATOM 2309 N N . SER A 1 281 ? -11.516 4.475 -13.525 1.00 83.31 281 SER A N 1
ATOM 2310 C CA . SER A 1 281 ? -12.541 5.219 -14.269 1.00 83.31 281 SER A CA 1
ATOM 2311 C C . SER A 1 281 ? -13.955 4.782 -13.884 1.00 83.31 281 SER A C 1
ATOM 2313 O O . SER A 1 281 ? -14.825 5.627 -13.681 1.00 83.31 281 SER A O 1
ATOM 2315 N N . ASP A 1 282 ? -14.155 3.480 -13.675 1.00 83.12 282 ASP A N 1
ATOM 2316 C CA . ASP A 1 282 ? -15.481 2.894 -13.474 1.00 83.12 282 ASP A CA 1
ATOM 2317 C C . ASP A 1 282 ? -15.842 2.789 -11.982 1.00 83.12 282 ASP A C 1
ATOM 2319 O O . ASP A 1 282 ? -17.013 2.841 -11.606 1.00 83.12 282 ASP A O 1
ATOM 2323 N N . LEU A 1 283 ? -14.842 2.723 -11.089 1.00 84.88 283 LEU A N 1
ATOM 2324 C CA . LEU A 1 283 ? -15.046 2.444 -9.655 1.00 84.88 283 LEU A CA 1
ATOM 2325 C C . LEU A 1 283 ? -15.882 3.484 -8.895 1.00 84.88 283 LEU A C 1
ATOM 2327 O O . LEU A 1 283 ? -16.403 3.164 -7.826 1.00 84.88 283 LEU A O 1
ATOM 2331 N N . ASN A 1 284 ? -16.016 4.717 -9.394 1.00 83.94 284 ASN A N 1
ATOM 2332 C CA . ASN A 1 284 ? -16.788 5.756 -8.698 1.00 83.94 284 ASN A CA 1
ATOM 2333 C C . ASN A 1 284 ? -18.263 5.375 -8.535 1.00 83.94 284 ASN A C 1
ATOM 2335 O O . ASN A 1 284 ? -18.818 5.553 -7.450 1.00 83.94 284 ASN A O 1
ATOM 2339 N N . LEU A 1 285 ? -18.863 4.803 -9.581 1.00 83.94 285 LEU A N 1
ATOM 2340 C CA . LEU A 1 285 ? -20.268 4.395 -9.578 1.00 83.94 285 LEU A CA 1
ATOM 2341 C C . LEU A 1 285 ? -20.505 3.265 -8.570 1.00 83.94 285 LEU A C 1
ATOM 2343 O O . LEU A 1 285 ? -21.386 3.353 -7.714 1.00 83.94 285 LEU A O 1
ATOM 2347 N N . TYR A 1 286 ? -19.641 2.249 -8.605 1.00 85.06 286 TYR A N 1
ATOM 2348 C CA . TYR A 1 286 ? -19.693 1.108 -7.693 1.00 85.06 286 TYR A CA 1
ATOM 2349 C C . TYR A 1 286 ? -19.510 1.516 -6.227 1.00 85.06 286 TYR A C 1
ATOM 2351 O O . TYR A 1 286 ? -20.220 1.037 -5.342 1.00 85.06 286 TYR A O 1
ATOM 2359 N N . ILE A 1 287 ? -18.578 2.430 -5.943 1.00 86.31 287 ILE A N 1
ATOM 2360 C CA . ILE A 1 287 ? -18.317 2.887 -4.575 1.00 86.31 287 ILE A CA 1
ATOM 2361 C C . ILE A 1 287 ? -19.481 3.681 -4.004 1.00 86.31 287 ILE A C 1
ATOM 2363 O O . ILE A 1 287 ? -19.847 3.466 -2.847 1.00 86.31 287 ILE A O 1
ATOM 2367 N N . GLN A 1 288 ? -20.074 4.579 -4.790 1.00 86.19 288 GLN A N 1
ATOM 2368 C CA . GLN A 1 288 ? -21.234 5.340 -4.336 1.00 86.19 288 GLN A CA 1
ATOM 2369 C C . GLN A 1 288 ? -22.403 4.407 -4.000 1.00 86.19 288 GLN A C 1
ATOM 2371 O O . GLN A 1 288 ? -22.978 4.533 -2.915 1.00 86.19 288 GLN A O 1
ATOM 2376 N N . ALA A 1 289 ? -22.679 3.415 -4.854 1.00 84.31 289 ALA A N 1
ATOM 2377 C CA . ALA A 1 289 ? -23.713 2.410 -4.607 1.00 84.31 289 ALA A CA 1
ATOM 2378 C C . ALA A 1 289 ? -23.462 1.626 -3.303 1.00 84.31 289 ALA A C 1
ATOM 2380 O O . ALA A 1 289 ? -24.360 1.478 -2.469 1.00 84.31 289 ALA A O 1
ATOM 2381 N N . ILE A 1 290 ? -22.218 1.195 -3.068 1.00 87.25 290 ILE A N 1
ATOM 2382 C CA . ILE A 1 290 ? -21.847 0.436 -1.866 1.00 87.25 290 ILE A CA 1
ATOM 2383 C C . ILE A 1 290 ? -21.971 1.259 -0.585 1.00 87.25 290 ILE A C 1
ATOM 2385 O O . ILE A 1 290 ? -22.422 0.753 0.448 1.00 87.25 290 ILE A O 1
ATOM 2389 N N . LEU A 1 291 ? -21.556 2.524 -0.619 1.00 85.62 291 LEU A N 1
ATOM 2390 C CA . LEU A 1 291 ? -21.588 3.397 0.552 1.00 85.62 291 LEU A CA 1
ATOM 2391 C C . LEU A 1 291 ? -23.024 3.796 0.921 1.00 85.62 291 LEU A C 1
ATOM 2393 O O . LEU A 1 291 ? -23.386 3.777 2.099 1.00 85.62 291 LEU A O 1
ATOM 2397 N N . GLN A 1 292 ? -23.875 4.073 -0.067 1.00 82.94 292 GLN A N 1
ATOM 2398 C CA . GLN A 1 292 ? -25.255 4.511 0.165 1.00 82.94 292 GLN A CA 1
ATOM 2399 C C . GLN A 1 292 ? -26.219 3.369 0.526 1.00 82.94 292 GLN A C 1
ATOM 2401 O O . GLN A 1 292 ? -27.315 3.620 1.037 1.00 82.94 292 GLN A O 1
ATOM 2406 N N . ALA A 1 293 ? -25.823 2.112 0.317 1.00 80.88 293 ALA A N 1
ATOM 2407 C CA . ALA A 1 293 ? -26.657 0.964 0.640 1.00 80.88 293 ALA A CA 1
ATOM 2408 C C . ALA A 1 293 ? -27.043 0.913 2.130 1.00 80.88 293 ALA A C 1
ATOM 2410 O O . ALA A 1 293 ? -26.202 0.926 3.034 1.00 80.88 293 ALA A O 1
ATOM 2411 N N . LYS A 1 294 ? -28.353 0.804 2.392 1.00 77.69 294 LYS A N 1
ATOM 2412 C CA . LYS A 1 294 ? -28.895 0.574 3.739 1.00 77.69 294 LYS A CA 1
ATOM 2413 C C . LYS A 1 294 ? -28.640 -0.875 4.140 1.00 77.69 294 LYS A C 1
ATOM 2415 O O . LYS A 1 294 ? -29.341 -1.769 3.668 1.00 77.69 294 LYS A O 1
ATOM 2420 N N . LEU A 1 295 ? -27.646 -1.096 4.983 1.00 76.94 295 LEU A N 1
ATOM 2421 C CA . LEU A 1 295 ? -27.258 -2.412 5.481 1.00 76.94 295 LEU A CA 1
ATOM 2422 C C . LEU A 1 295 ? -27.475 -2.510 7.005 1.00 76.94 295 LEU A C 1
ATOM 2424 O O . LEU A 1 295 ? -27.716 -1.478 7.645 1.00 76.94 295 LEU A O 1
ATOM 2428 N N . PRO A 1 296 ? -27.430 -3.722 7.596 1.00 68.38 296 PRO A N 1
ATOM 2429 C CA . PRO A 1 296 ? -27.532 -3.904 9.043 1.00 68.38 296 PRO A CA 1
ATOM 2430 C C . PRO A 1 296 ? -26.485 -3.069 9.794 1.00 68.38 296 PRO A C 1
ATOM 2432 O O . PRO A 1 296 ? -25.388 -2.843 9.296 1.00 68.38 296 PRO A O 1
ATOM 2435 N N . SER A 1 297 ? -26.799 -2.614 11.009 1.00 58.75 297 SER A N 1
ATOM 2436 C CA . SER A 1 297 ? -26.024 -1.600 11.752 1.00 58.75 297 SER A CA 1
ATOM 2437 C C . SER A 1 297 ? -24.547 -1.928 12.029 1.00 58.75 297 SER A C 1
ATOM 2439 O O . SER A 1 297 ? -23.810 -1.038 12.438 1.00 58.75 297 SER A O 1
ATOM 2441 N N . GLU A 1 298 ? -24.102 -3.161 11.786 1.00 61.69 298 GLU A N 1
ATOM 2442 C CA . GLU A 1 298 ? -22.732 -3.635 12.031 1.00 61.69 298 GLU A CA 1
ATOM 2443 C C . GLU A 1 298 ? -21.888 -3.774 10.745 1.00 61.69 298 GLU A C 1
ATOM 2445 O O . GLU A 1 298 ? -20.682 -4.004 10.815 1.00 61.69 298 GLU A O 1
ATOM 2450 N N . SER A 1 299 ? -22.471 -3.606 9.552 1.00 71.81 299 SER A N 1
ATOM 2451 C CA . SER A 1 299 ? -21.766 -3.809 8.277 1.00 71.81 299 SER A CA 1
ATOM 2452 C C . SER A 1 299 ? -20.968 -2.567 7.857 1.00 71.81 299 SER A C 1
ATOM 2454 O O . SER A 1 299 ? -21.399 -1.756 7.019 1.00 71.81 299 SER A O 1
ATOM 2456 N N . VAL A 1 300 ? -19.803 -2.399 8.473 1.00 82.62 300 VAL A N 1
ATOM 2457 C CA . VAL A 1 300 ? -18.957 -1.225 8.241 1.00 82.62 300 VAL A CA 1
ATOM 2458 C C . VAL A 1 300 ? -18.089 -1.380 6.996 1.00 82.62 300 VAL A C 1
ATOM 2460 O O . VAL A 1 300 ? -18.052 -0.459 6.186 1.00 82.62 300 VAL A O 1
ATOM 2463 N N . ILE A 1 301 ? -17.431 -2.530 6.812 1.00 87.50 301 ILE A N 1
ATOM 2464 C CA . ILE A 1 301 ? -16.574 -2.782 5.644 1.00 87.50 301 ILE A CA 1
ATOM 2465 C C . ILE A 1 301 ? -17.367 -3.544 4.588 1.00 87.50 301 ILE A C 1
ATOM 2467 O O . ILE A 1 301 ? -17.869 -4.640 4.843 1.00 87.50 301 ILE A O 1
ATOM 2471 N N . ARG A 1 302 ? -17.467 -2.946 3.405 1.00 91.25 302 ARG A N 1
ATOM 2472 C CA . ARG A 1 302 ? -18.318 -3.369 2.297 1.00 91.25 302 ARG A CA 1
ATOM 2473 C C . ARG A 1 302 ? -17.490 -3.495 1.023 1.00 91.25 302 ARG A C 1
ATOM 2475 O O . ARG A 1 302 ? -16.558 -2.723 0.808 1.00 91.25 302 ARG A O 1
ATOM 2482 N N . LEU A 1 303 ? -17.839 -4.451 0.178 1.00 91.06 303 LEU A N 1
ATOM 2483 C CA . LEU A 1 303 ? -17.088 -4.858 -1.002 1.00 91.06 303 LEU A CA 1
ATOM 2484 C C . LEU A 1 303 ? -18.009 -4.970 -2.216 1.00 91.06 303 LEU A C 1
ATOM 2486 O O . LEU A 1 303 ? -19.158 -5.401 -2.098 1.00 91.06 303 LEU A O 1
ATOM 2490 N N . THR A 1 304 ? -17.461 -4.618 -3.379 1.00 91.25 304 THR A N 1
ATOM 2491 C CA . THR A 1 304 ? -18.022 -5.005 -4.688 1.00 91.25 304 THR A CA 1
ATOM 2492 C C . THR A 1 304 ? -17.935 -6.514 -4.887 1.00 91.25 304 THR A C 1
ATOM 2494 O O . THR A 1 304 ? -17.092 -7.177 -4.277 1.00 91.25 304 THR A O 1
ATOM 2497 N N . ASP A 1 305 ? -18.746 -7.048 -5.798 1.00 89.25 305 ASP A N 1
ATOM 2498 C CA . ASP A 1 305 ? -18.703 -8.467 -6.156 1.00 89.25 305 ASP A CA 1
ATOM 2499 C C . ASP A 1 305 ? -17.323 -8.898 -6.679 1.00 89.25 305 ASP A C 1
ATOM 2501 O O . ASP A 1 305 ? -16.748 -9.889 -6.226 1.00 89.25 305 ASP A O 1
ATOM 2505 N N . TYR A 1 306 ? -16.710 -8.080 -7.536 1.00 88.88 306 TYR A N 1
ATOM 2506 C CA . TYR A 1 306 ? -15.363 -8.356 -8.031 1.00 88.88 306 TYR A CA 1
ATOM 2507 C C . TYR A 1 306 ? -14.306 -8.297 -6.916 1.00 88.88 306 TYR A C 1
ATOM 2509 O O . TYR A 1 306 ? -13.408 -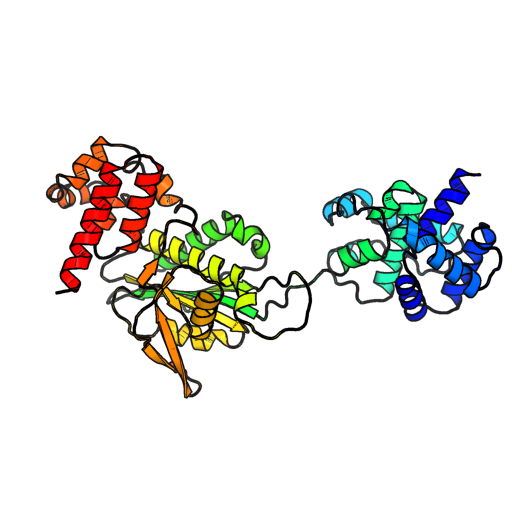9.141 -6.854 1.00 88.88 306 TYR A O 1
ATOM 2517 N N . ALA A 1 307 ? -14.426 -7.355 -5.972 1.00 89.75 307 ALA A N 1
ATOM 2518 C CA . ALA A 1 307 ? -13.530 -7.324 -4.820 1.00 89.75 307 ALA A CA 1
ATOM 2519 C C . ALA A 1 307 ? -13.705 -8.558 -3.924 1.00 89.75 307 ALA A C 1
ATOM 2521 O O . ALA A 1 307 ? -12.710 -9.111 -3.463 1.00 89.75 307 ALA A O 1
ATOM 2522 N N . HIS A 1 308 ? -14.939 -9.025 -3.725 1.00 90.12 308 HIS A N 1
ATOM 2523 C CA . HIS A 1 308 ? -15.237 -10.258 -2.999 1.00 90.12 308 HIS A CA 1
ATOM 2524 C C . HIS A 1 308 ? -14.589 -11.486 -3.662 1.00 90.12 308 HIS A C 1
ATOM 2526 O O . HIS A 1 308 ? -13.894 -12.245 -2.983 1.00 90.12 308 HIS A O 1
ATOM 2532 N N . GLN A 1 309 ? -14.699 -11.628 -4.987 1.00 88.88 309 GLN A N 1
ATOM 2533 C CA . GLN A 1 309 ? -14.007 -12.687 -5.736 1.00 88.88 309 GLN A CA 1
ATOM 2534 C C . GLN A 1 309 ? -12.485 -12.626 -5.549 1.00 88.88 309 GLN A C 1
ATOM 2536 O O . GLN A 1 309 ? -11.847 -13.654 -5.321 1.00 88.88 309 GLN A O 1
ATOM 2541 N N . CYS A 1 310 ? -11.902 -11.422 -5.563 1.00 87.69 310 CYS A N 1
ATOM 2542 C CA . CYS A 1 310 ? -10.482 -11.240 -5.271 1.00 87.69 310 CYS A CA 1
ATOM 2543 C C . CYS A 1 310 ? -10.108 -11.694 -3.853 1.00 87.69 310 CYS A C 1
ATOM 2545 O O . CYS A 1 310 ? -9.027 -12.245 -3.672 1.00 87.69 310 CYS A O 1
ATOM 2547 N N . VAL A 1 311 ? -10.964 -11.510 -2.842 1.00 87.44 311 VAL A N 1
ATOM 2548 C CA . VAL A 1 311 ? -10.685 -12.032 -1.491 1.00 87.44 311 VAL A CA 1
ATOM 2549 C C . VAL A 1 311 ? -10.688 -13.559 -1.486 1.00 87.44 311 VAL A C 1
ATOM 2551 O O . VAL A 1 311 ? -9.754 -14.162 -0.949 1.00 87.44 311 VAL A O 1
ATOM 2554 N N . LEU A 1 312 ? -11.707 -14.175 -2.092 1.00 87.25 312 LEU A N 1
ATOM 2555 C CA . LEU A 1 312 ? -11.876 -15.630 -2.109 1.00 87.25 312 LEU A CA 1
ATOM 2556 C C . LEU A 1 312 ? -10.722 -16.330 -2.829 1.00 87.25 312 LEU A C 1
ATOM 2558 O O . LEU A 1 312 ? -10.110 -17.238 -2.273 1.00 87.25 312 LEU A O 1
ATOM 2562 N N . ILE A 1 313 ? -10.384 -15.867 -4.032 1.00 86.00 313 ILE A N 1
ATOM 2563 C CA . ILE A 1 313 ? -9.331 -16.464 -4.862 1.00 86.00 313 ILE A CA 1
ATOM 2564 C C . ILE A 1 313 ? -7.955 -16.311 -4.203 1.00 86.00 313 ILE A C 1
ATOM 2566 O O . ILE A 1 313 ? -7.155 -17.244 -4.195 1.00 86.00 313 ILE A O 1
ATOM 2570 N N . ASN A 1 314 ? -7.703 -15.171 -3.555 1.00 81.31 314 ASN A N 1
ATOM 2571 C CA . ASN A 1 314 ? -6.440 -14.923 -2.858 1.00 81.31 314 ASN A CA 1
ATOM 2572 C C . ASN A 1 314 ? -6.381 -15.530 -1.448 1.00 81.31 314 ASN A C 1
ATOM 2574 O O . ASN A 1 314 ? -5.430 -15.264 -0.710 1.00 81.31 314 ASN A O 1
ATOM 2578 N N . ASN A 1 315 ? -7.372 -16.346 -1.063 1.00 78.75 315 ASN A N 1
ATOM 2579 C CA . ASN A 1 315 ? -7.454 -17.021 0.235 1.00 78.75 315 ASN A CA 1
ATOM 2580 C C . ASN A 1 315 ? -7.294 -16.075 1.440 1.00 78.75 315 ASN A C 1
ATOM 2582 O O . ASN A 1 315 ? -6.771 -16.463 2.491 1.00 78.75 315 ASN A O 1
ATOM 2586 N N . ILE A 1 316 ? -7.749 -14.826 1.307 1.00 79.94 316 ILE A N 1
ATOM 2587 C CA . ILE A 1 316 ? -7.719 -13.860 2.403 1.00 79.94 316 ILE A CA 1
ATOM 2588 C C . ILE A 1 316 ? -8.778 -14.292 3.430 1.00 79.94 316 ILE A C 1
ATOM 2590 O O . ILE A 1 316 ? -9.960 -14.432 3.123 1.00 79.94 316 ILE A O 1
ATOM 2594 N N . ARG A 1 317 ? -8.339 -14.566 4.664 1.00 80.56 317 ARG A N 1
ATOM 2595 C CA . ARG A 1 317 ? -9.153 -15.222 5.702 1.00 80.56 317 ARG A CA 1
ATOM 2596 C C . ARG A 1 317 ? -10.125 -14.243 6.364 1.00 80.56 317 ARG A C 1
ATOM 2598 O O . ARG A 1 317 ? -9.841 -13.673 7.416 1.00 80.56 317 ARG A O 1
ATOM 2605 N N . VAL A 1 318 ? -11.279 -14.063 5.734 1.00 80.62 318 VAL A N 1
ATOM 2606 C CA . VAL A 1 318 ? -12.355 -13.171 6.178 1.00 80.62 318 VAL A CA 1
ATOM 2607 C C . VAL A 1 318 ? -13.693 -13.895 6.058 1.00 80.62 318 VAL A C 1
ATOM 2609 O O . VAL A 1 318 ? -13.889 -14.678 5.131 1.00 80.62 318 VAL A O 1
ATOM 2612 N N . ARG A 1 319 ? -14.616 -13.652 6.995 1.00 82.62 319 ARG A N 1
ATOM 2613 C CA . ARG A 1 319 ? -15.994 -14.148 6.904 1.00 82.62 319 ARG A CA 1
ATOM 2614 C C . ARG A 1 319 ? -16.906 -13.055 6.356 1.00 82.62 319 ARG A C 1
ATOM 2616 O O . ARG A 1 319 ? -16.915 -11.930 6.862 1.00 82.62 319 ARG A O 1
ATOM 2623 N N . PHE A 1 320 ? -17.687 -13.424 5.351 1.00 85.31 320 PHE A N 1
ATOM 2624 C CA . PHE A 1 320 ? -18.680 -12.569 4.711 1.00 85.31 320 PHE A CA 1
ATOM 2625 C C . PHE A 1 320 ? -20.093 -12.861 5.205 1.00 85.31 320 PHE A C 1
ATOM 2627 O O . PHE A 1 320 ? -20.358 -13.899 5.816 1.00 85.31 320 PHE A O 1
ATOM 2634 N N . CYS A 1 321 ? -21.009 -11.943 4.905 1.00 84.56 321 CYS A N 1
ATOM 2635 C CA . CYS A 1 321 ? -22.441 -12.188 5.002 1.00 84.56 321 CYS A CA 1
ATOM 2636 C C . CYS A 1 321 ? -22.873 -13.411 4.177 1.00 84.56 321 CYS A C 1
ATOM 2638 O O . CYS A 1 321 ? -22.347 -13.656 3.094 1.00 84.56 321 CYS A O 1
ATOM 2640 N N . HIS A 1 322 ? -23.868 -14.152 4.673 1.00 79.12 322 HIS A N 1
ATOM 2641 C CA . HIS A 1 322 ? -24.404 -15.326 3.975 1.00 79.12 322 HIS A CA 1
ATOM 2642 C C . HIS A 1 322 ? -25.170 -14.968 2.697 1.00 79.12 322 HIS A C 1
ATOM 2644 O O . HIS A 1 322 ? -25.111 -15.715 1.728 1.00 79.12 322 HIS A O 1
ATOM 2650 N N . VAL A 1 323 ? -25.882 -13.838 2.706 1.00 83.94 323 VAL A N 1
ATOM 2651 C CA . VAL A 1 323 ? -26.681 -13.361 1.574 1.00 83.94 323 VAL A CA 1
ATOM 2652 C C . VAL A 1 323 ? -26.248 -11.928 1.260 1.00 83.94 323 VAL A C 1
ATOM 2654 O O . VAL A 1 323 ? -26.383 -11.069 2.141 1.00 83.94 323 VAL A O 1
ATOM 2657 N N . PRO A 1 324 ? -25.688 -11.659 0.065 1.00 86.62 324 PRO A N 1
ATOM 2658 C CA . PRO A 1 324 ? -25.335 -10.307 -0.343 1.00 86.62 324 PRO A CA 1
ATOM 2659 C C . PRO A 1 324 ? -26.596 -9.474 -0.564 1.00 86.62 324 PRO A C 1
ATOM 2661 O O . PRO A 1 324 ? -27.684 -10.001 -0.796 1.00 86.62 324 PRO A O 1
ATOM 2664 N N . LYS A 1 325 ? -26.452 -8.152 -0.506 1.00 85.75 325 LYS A N 1
ATOM 2665 C CA . LYS A 1 325 ? -27.545 -7.246 -0.856 1.00 85.75 325 LYS A CA 1
ATOM 2666 C C . LYS A 1 325 ? -27.398 -6.795 -2.301 1.00 85.75 325 LYS A C 1
ATOM 2668 O O . LYS A 1 325 ? -26.398 -6.166 -2.638 1.00 85.75 325 LYS A O 1
ATOM 2673 N N . GLU A 1 326 ? -28.413 -7.058 -3.106 1.00 85.69 326 GLU A N 1
ATOM 2674 C CA . GLU A 1 326 ? -28.516 -6.547 -4.470 1.00 85.69 326 GLU A CA 1
ATOM 2675 C C . GLU A 1 326 ? -28.867 -5.056 -4.453 1.00 85.69 326 GLU A C 1
ATOM 2677 O O . GLU A 1 326 ? -29.792 -4.619 -3.757 1.00 85.69 326 GLU A O 1
ATOM 2682 N N . VAL A 1 327 ? -28.092 -4.263 -5.190 1.00 82.94 327 VAL A N 1
ATOM 2683 C CA . VAL A 1 327 ? -28.346 -2.839 -5.411 1.00 82.94 327 VAL A CA 1
ATOM 2684 C C . VAL A 1 327 ? -28.147 -2.532 -6.884 1.00 82.94 327 VAL A C 1
ATOM 2686 O O . VAL A 1 327 ? -27.124 -2.880 -7.468 1.00 82.94 327 VAL A O 1
ATOM 2689 N N . GLU A 1 328 ? -29.126 -1.856 -7.468 1.00 79.75 328 GLU A N 1
ATOM 2690 C CA . GLU A 1 328 ? -29.049 -1.360 -8.834 1.00 79.75 328 GLU A CA 1
ATOM 2691 C C . GLU A 1 328 ? -28.157 -0.111 -8.886 1.00 79.75 328 GLU A C 1
ATOM 2693 O O . GLU A 1 328 ? -28.337 0.845 -8.124 1.00 79.75 328 GLU A O 1
ATOM 2698 N N . ILE A 1 329 ? -27.150 -0.141 -9.754 1.00 79.31 329 ILE A N 1
ATOM 2699 C CA . ILE A 1 329 ? -26.280 0.995 -10.051 1.00 79.31 329 ILE A CA 1
ATOM 2700 C C . ILE A 1 329 ? -27.008 1.904 -11.050 1.00 79.31 329 ILE A C 1
ATOM 2702 O O . ILE A 1 329 ? -27.857 1.460 -11.813 1.00 79.31 329 ILE A O 1
ATOM 2706 N N . VAL A 1 330 ? -26.641 3.187 -11.096 1.00 69.94 330 VAL A N 1
ATOM 2707 C CA . VAL A 1 330 ? -27.176 4.192 -12.041 1.00 69.94 330 VAL A CA 1
ATOM 2708 C C . VAL A 1 330 ? -27.113 3.742 -13.517 1.00 69.94 330 VAL A C 1
ATOM 2710 O O . VAL A 1 330 ? -27.868 4.241 -14.343 1.00 69.94 330 VAL A O 1
ATOM 2713 N N . THR A 1 331 ? -26.242 2.786 -13.854 1.00 69.38 331 THR A N 1
ATOM 2714 C CA . THR A 1 331 ? -26.104 2.174 -15.186 1.00 69.38 331 THR A CA 1
ATOM 2715 C C . THR A 1 331 ? -27.180 1.129 -15.517 1.00 69.38 331 THR A C 1
ATOM 2717 O O . THR A 1 331 ? -27.206 0.647 -16.645 1.00 69.38 331 THR A O 1
ATOM 2720 N N . GLY A 1 332 ? -28.060 0.775 -14.572 1.00 72.25 332 GLY A N 1
ATOM 2721 C CA . GLY A 1 332 ? -29.032 -0.322 -14.696 1.00 72.25 332 GLY A CA 1
ATOM 2722 C C . GLY A 1 332 ? -28.445 -1.708 -14.394 1.00 72.25 332 GLY A C 1
ATOM 2723 O O . GLY A 1 332 ? -29.132 -2.719 -14.520 1.00 72.25 332 GLY A O 1
ATOM 2724 N N . GLU A 1 333 ? -27.171 -1.780 -14.002 1.00 81.44 333 GLU A N 1
ATOM 2725 C CA . GLU A 1 333 ? -26.517 -3.023 -13.589 1.00 81.44 333 GLU A CA 1
ATOM 2726 C C . GLU A 1 333 ? -26.855 -3.358 -12.133 1.00 81.44 333 GLU A C 1
ATOM 2728 O O . GLU A 1 333 ? -26.824 -2.493 -11.256 1.00 81.44 333 GLU A O 1
ATOM 2733 N N . ILE A 1 334 ? -27.123 -4.633 -11.850 1.00 81.88 334 ILE A N 1
ATOM 2734 C CA . ILE A 1 334 ? -27.334 -5.120 -10.483 1.00 81.88 334 ILE A CA 1
ATOM 2735 C C . ILE A 1 334 ? -25.977 -5.509 -9.899 1.00 81.88 334 ILE A C 1
ATOM 2737 O O . ILE A 1 334 ? -25.311 -6.415 -10.397 1.00 81.88 334 ILE A O 1
ATOM 2741 N N . SER A 1 335 ? -25.572 -4.838 -8.823 1.00 82.19 335 SER A N 1
ATOM 2742 C CA . SER A 1 335 ? -24.347 -5.150 -8.092 1.00 82.19 335 SER A CA 1
ATOM 2743 C C . SER A 1 335 ? -24.658 -5.785 -6.746 1.00 82.19 335 SER A C 1
ATOM 2745 O O . SER A 1 335 ? -25.397 -5.237 -5.925 1.00 82.19 335 SER A O 1
ATOM 2747 N N . ASN A 1 336 ? -23.993 -6.906 -6.481 1.00 87.31 336 ASN A N 1
ATOM 2748 C CA . ASN A 1 336 ? -24.013 -7.569 -5.186 1.00 87.31 336 ASN A CA 1
ATOM 2749 C C . ASN A 1 336 ? -23.059 -6.875 -4.216 1.00 87.31 336 ASN A C 1
ATOM 2751 O O . ASN A 1 336 ? -21.857 -6.761 -4.468 1.00 87.31 336 ASN A O 1
ATOM 2755 N N . ILE A 1 337 ? -23.603 -6.415 -3.093 1.00 87.81 337 ILE A N 1
ATOM 2756 C CA . ILE A 1 337 ? -22.828 -5.823 -2.009 1.00 87.81 337 ILE A CA 1
ATOM 2757 C C . ILE A 1 337 ? -22.580 -6.886 -0.953 1.00 87.81 337 ILE A C 1
ATOM 2759 O O . ILE A 1 337 ? -23.503 -7.350 -0.276 1.00 87.81 337 ILE A O 1
ATOM 2763 N N . TRP A 1 338 ? -21.305 -7.205 -0.777 1.00 89.56 338 TRP A N 1
ATOM 2764 C CA . TRP A 1 338 ? -20.818 -8.082 0.275 1.00 89.56 338 TRP A CA 1
ATOM 2765 C C . TRP A 1 338 ? -20.300 -7.236 1.432 1.00 89.56 338 TRP A C 1
ATOM 2767 O O . TRP A 1 338 ? -19.685 -6.194 1.216 1.00 89.56 338 TRP A O 1
ATOM 2777 N N . TRP A 1 339 ? -20.506 -7.661 2.673 1.00 88.69 339 TRP A N 1
ATOM 2778 C CA . TRP A 1 339 ? -19.865 -7.020 3.820 1.00 88.69 339 TRP A CA 1
ATOM 2779 C C . TRP A 1 339 ? -19.184 -8.038 4.712 1.00 88.69 339 TRP A C 1
ATOM 2781 O O . TRP A 1 339 ? -19.567 -9.207 4.787 1.00 88.69 339 TRP A O 1
ATOM 2791 N N . ILE A 1 340 ? -18.141 -7.563 5.378 1.00 85.81 340 ILE A N 1
ATOM 2792 C CA . ILE A 1 340 ? -17.336 -8.376 6.271 1.00 85.81 340 ILE A CA 1
ATOM 2793 C C . ILE A 1 340 ? -18.003 -8.411 7.639 1.00 85.81 340 ILE A C 1
ATOM 2795 O O . ILE A 1 340 ? -18.311 -7.363 8.209 1.00 85.81 340 ILE A O 1
ATOM 2799 N N . THR A 1 341 ? -18.199 -9.614 8.171 1.00 78.69 341 THR A N 1
ATOM 2800 C CA . THR A 1 341 ? -18.722 -9.816 9.524 1.00 78.69 341 THR A CA 1
ATOM 2801 C C . THR A 1 341 ? -17.604 -10.103 10.519 1.00 78.69 341 THR A C 1
ATOM 2803 O O . THR A 1 341 ? -17.649 -9.622 11.647 1.00 78.69 341 THR A O 1
ATOM 2806 N N . GLU A 1 342 ? -16.596 -10.891 10.128 1.00 74.12 342 GLU A N 1
ATOM 2807 C CA . GLU A 1 342 ? -15.535 -11.335 11.038 1.00 74.12 342 GLU A CA 1
ATOM 2808 C C . GLU A 1 342 ? -14.178 -11.419 10.335 1.00 74.12 342 GLU A C 1
ATOM 2810 O O . GLU A 1 342 ? -14.084 -11.797 9.165 1.00 74.12 342 GLU A O 1
ATOM 2815 N N . PHE A 1 343 ? -13.122 -11.128 11.094 1.00 72.69 343 PHE A N 1
ATOM 2816 C CA . PHE A 1 343 ? -11.732 -11.240 10.664 1.00 72.69 343 PHE A CA 1
ATOM 2817 C C . PHE A 1 343 ? -11.024 -12.380 11.390 1.00 72.69 343 PHE A C 1
ATOM 2819 O O . PHE A 1 343 ? -11.214 -12.593 12.589 1.00 72.69 343 PHE A O 1
ATOM 2826 N N . TRP A 1 344 ? -10.171 -13.113 10.671 1.00 66.81 344 TRP A N 1
ATOM 2827 C CA . TRP A 1 344 ? -9.242 -14.048 11.298 1.00 66.81 344 TRP A CA 1
ATOM 2828 C C . TRP A 1 344 ? -7.962 -13.311 11.704 1.00 66.81 344 TRP A C 1
ATOM 2830 O O . TRP A 1 344 ? -6.988 -13.214 10.959 1.00 66.81 344 TRP A O 1
ATOM 2840 N N . ASN A 1 345 ? -7.985 -12.791 12.931 1.00 55.12 345 ASN A N 1
ATOM 2841 C CA . ASN A 1 345 ? -6.993 -11.860 13.478 1.00 55.12 345 ASN A CA 1
ATOM 2842 C C . ASN A 1 345 ? -5.580 -12.437 13.695 1.00 55.12 345 ASN A C 1
ATOM 2844 O O . ASN A 1 345 ? -4.661 -11.680 14.017 1.00 55.12 345 ASN A O 1
ATOM 2848 N N . VAL A 1 346 ? -5.390 -13.753 13.547 1.00 53.31 346 VAL A N 1
ATOM 2849 C CA . VAL A 1 346 ? -4.184 -14.454 14.024 1.00 53.31 346 VAL A CA 1
ATOM 2850 C C . VAL A 1 346 ? -2.987 -14.337 13.070 1.00 53.31 346 VAL A C 1
ATOM 2852 O O . VAL A 1 346 ? -1.859 -14.393 13.542 1.00 53.31 346 VAL A O 1
ATOM 2855 N N . ILE A 1 347 ? -3.183 -14.155 11.755 1.00 49.12 347 ILE A N 1
ATOM 2856 C CA . ILE A 1 347 ? -2.083 -14.389 10.788 1.00 49.12 347 ILE A CA 1
ATOM 2857 C C . ILE A 1 347 ? -1.733 -13.179 9.910 1.00 49.12 347 ILE A C 1
ATOM 2859 O O . ILE A 1 347 ? -0.586 -13.063 9.488 1.00 49.12 347 ILE A O 1
ATOM 2863 N N . TYR A 1 348 ? -2.655 -12.250 9.640 1.00 49.22 348 TYR A N 1
ATOM 2864 C CA . TYR A 1 348 ? -2.439 -11.324 8.517 1.00 49.22 348 TYR A CA 1
ATOM 2865 C C . TYR A 1 348 ? -2.082 -9.882 8.896 1.00 49.22 348 TYR A C 1
ATOM 2867 O O . TYR A 1 348 ? -1.467 -9.194 8.075 1.00 49.22 348 TYR A O 1
ATOM 2875 N N . TRP A 1 349 ? -2.404 -9.416 10.110 1.00 58.25 349 TRP A N 1
ATOM 2876 C CA . TRP A 1 349 ? -2.417 -7.976 10.410 1.00 58.25 349 TRP A CA 1
ATOM 2877 C C . TRP A 1 349 ? -1.590 -7.583 11.632 1.00 58.25 349 TRP A C 1
ATOM 2879 O O . TRP A 1 349 ? -1.700 -8.195 12.703 1.00 58.25 349 TRP A O 1
ATOM 2889 N N . ASP A 1 350 ? -0.783 -6.536 11.438 1.00 64.62 350 ASP A N 1
ATOM 2890 C CA . ASP A 1 350 ? -0.023 -5.862 12.488 1.00 64.62 350 ASP A CA 1
ATOM 2891 C C . ASP A 1 350 ? -0.969 -5.333 13.575 1.00 64.62 350 ASP A C 1
ATOM 2893 O O . ASP A 1 350 ? -2.118 -4.977 13.310 1.00 64.62 350 ASP A O 1
ATOM 2897 N N . PHE A 1 351 ? -0.488 -5.286 14.817 1.00 72.00 351 PHE A N 1
ATOM 2898 C CA . PHE A 1 351 ? -1.250 -4.724 15.933 1.00 72.00 351 PHE A CA 1
ATOM 2899 C C . PHE A 1 351 ? -1.608 -3.261 15.674 1.00 72.00 351 PHE A C 1
ATOM 2901 O O . PHE A 1 351 ? -0.762 -2.480 15.233 1.00 72.00 351 PHE A O 1
ATOM 2908 N N . VAL A 1 352 ? -2.824 -2.859 16.054 1.00 76.12 352 VAL A N 1
ATOM 2909 C CA . VAL A 1 352 ? -3.229 -1.451 15.994 1.00 76.12 352 VAL A CA 1
ATOM 2910 C C . VAL A 1 352 ? -2.346 -0.635 16.953 1.00 76.12 352 VAL A C 1
ATOM 2912 O O . VAL A 1 352 ? -2.418 -0.828 18.173 1.00 76.12 352 VAL A O 1
ATOM 2915 N N . PRO A 1 353 ? -1.529 0.321 16.462 1.00 74.31 353 PRO A N 1
ATOM 2916 C CA . PRO A 1 353 ? -0.530 0.993 17.296 1.00 74.31 353 PRO A CA 1
ATOM 2917 C C . PRO A 1 353 ? -1.111 1.783 18.475 1.00 74.31 353 PRO A C 1
ATOM 2919 O O . PRO A 1 353 ? -0.401 2.040 19.448 1.00 74.31 353 PRO A O 1
ATOM 2922 N N . ALA A 1 354 ? -2.381 2.192 18.393 1.00 74.00 354 ALA A N 1
ATOM 2923 C CA . ALA A 1 354 ? -3.079 2.873 19.481 1.00 74.00 354 ALA A CA 1
ATOM 2924 C C . ALA A 1 354 ? -3.237 1.964 20.713 1.00 74.00 354 ALA A C 1
ATOM 2926 O O . ALA A 1 354 ? -2.861 2.367 21.813 1.00 74.00 354 ALA A O 1
ATOM 2927 N N . LEU A 1 355 ? -3.664 0.711 20.514 1.00 75.69 355 LEU A N 1
ATOM 2928 C CA . LEU A 1 355 ? -3.823 -0.281 21.587 1.00 75.69 355 LEU A CA 1
ATOM 2929 C C . LEU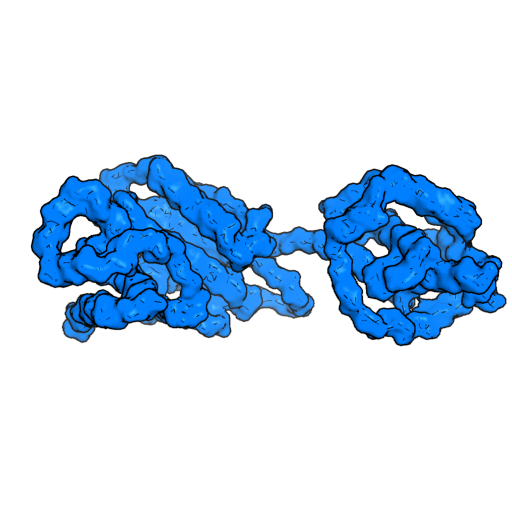 A 1 355 ? -2.473 -0.652 22.221 1.00 75.69 355 LEU A C 1
ATOM 2931 O O . LEU A 1 355 ? -2.364 -0.889 23.423 1.00 75.69 355 LEU A O 1
ATOM 2935 N N . LEU A 1 356 ? -1.386 -0.611 21.444 1.00 75.19 356 LEU A N 1
ATOM 2936 C CA . LEU A 1 356 ? -0.045 -0.844 21.981 1.00 75.19 356 LEU A CA 1
ATOM 2937 C C . LEU A 1 356 ? 0.437 0.254 22.947 1.00 75.19 356 LEU A C 1
ATOM 2939 O O . LEU A 1 356 ? 1.301 -0.006 23.786 1.00 75.19 356 LEU A O 1
ATOM 2943 N N . LYS A 1 357 ? -0.086 1.478 22.859 1.00 72.25 357 LYS A N 1
ATOM 2944 C CA . LYS A 1 357 ? 0.391 2.606 23.678 1.00 72.25 357 LYS A CA 1
ATOM 2945 C C . LYS A 1 357 ? -0.395 2.804 24.965 1.00 72.25 357 LYS A C 1
ATOM 2947 O O . LYS A 1 357 ? 0.151 3.398 25.898 1.00 72.25 357 LYS A O 1
ATOM 2952 N N . GLU A 1 358 ? -1.612 2.282 25.020 1.00 68.06 358 GLU A N 1
ATOM 2953 C CA . GLU A 1 358 ? -2.561 2.503 26.104 1.00 68.06 358 GLU A CA 1
ATOM 2954 C C . GLU A 1 358 ? -2.013 2.078 27.472 1.00 68.06 358 GLU A C 1
ATOM 2956 O O . GLU A 1 358 ? -1.440 0.994 27.618 1.00 68.06 358 GLU A O 1
ATOM 2961 N N . SER A 1 359 ? -2.174 2.956 28.466 1.00 59.91 359 SER A N 1
ATOM 2962 C CA . SER A 1 359 ? -1.723 2.753 29.848 1.00 59.91 359 SER A CA 1
ATOM 2963 C C . SER A 1 359 ? -2.532 1.678 30.568 1.00 59.91 359 SER A C 1
ATOM 2965 O O . SER A 1 359 ? -1.946 0.854 31.259 1.00 59.91 359 SER A O 1
ATOM 2967 N N . ILE A 1 360 ? -3.844 1.617 30.342 1.00 60.62 360 ILE A N 1
ATOM 2968 C CA . ILE A 1 360 ? -4.742 0.661 31.010 1.00 60.62 360 ILE A CA 1
ATOM 2969 C C . ILE A 1 360 ? -4.444 -0.775 30.589 1.00 60.62 360 ILE A C 1
ATOM 2971 O O . ILE A 1 360 ? -4.448 -1.676 31.416 1.00 60.62 360 ILE A O 1
ATOM 2975 N N . LEU A 1 361 ? -4.063 -0.993 29.329 1.00 65.62 361 LEU A N 1
ATOM 2976 C CA . LEU A 1 361 ? -3.587 -2.301 28.879 1.00 65.62 361 LEU A CA 1
ATOM 2977 C C . LEU A 1 361 ? -2.202 -2.656 29.466 1.00 65.62 361 LEU A C 1
ATOM 2979 O O . LEU A 1 361 ? -1.764 -3.807 29.355 1.00 65.62 361 LEU A O 1
ATOM 2983 N N . LYS A 1 362 ? -1.458 -1.693 30.034 1.00 62.53 362 LYS A N 1
ATOM 2984 C CA . LYS A 1 362 ? -0.139 -1.920 30.658 1.00 62.53 362 LYS A CA 1
ATOM 2985 C C . LYS A 1 362 ? -0.275 -2.312 32.129 1.00 62.53 362 LYS A C 1
ATOM 2987 O O . LYS A 1 362 ? 0.338 -3.302 32.513 1.00 62.53 362 LYS A O 1
ATOM 2992 N N . SER A 1 363 ? -1.109 -1.638 32.917 1.00 67.38 363 SER A N 1
ATOM 2993 C CA . SER A 1 363 ? -1.3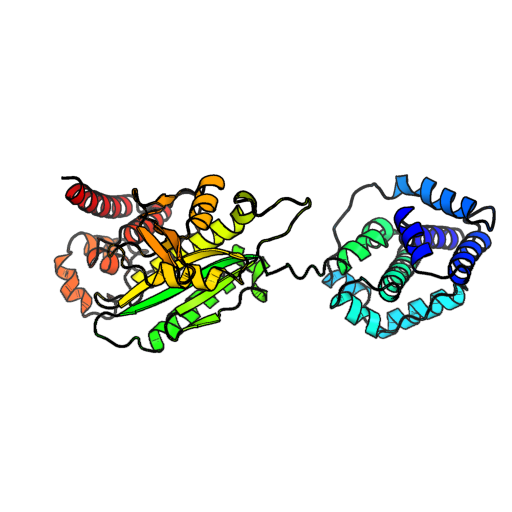40 -1.964 34.335 1.00 67.38 363 SER A CA 1
ATOM 2994 C C . SER A 1 363 ? -2.364 -3.090 34.526 1.00 67.38 363 SER A C 1
ATOM 2996 O O . SER A 1 363 ? -3.370 -3.148 33.828 1.00 67.38 363 SER A O 1
ATOM 2998 N N . GLU A 1 364 ? -2.093 -4.025 35.436 1.00 68.31 364 GLU A N 1
ATOM 2999 C CA . GLU A 1 364 ? -3.000 -5.147 35.748 1.00 68.31 364 GLU A CA 1
ATOM 3000 C C . GLU A 1 364 ? -4.142 -4.710 36.676 1.00 68.31 364 GLU A C 1
ATOM 3002 O O . GLU A 1 364 ? -5.308 -4.939 36.366 1.00 68.31 364 GLU A O 1
ATOM 3007 N N . GLU A 1 365 ? -3.834 -3.975 37.747 1.00 69.00 365 GLU A N 1
ATOM 3008 C CA . GLU A 1 365 ? -4.813 -3.538 38.757 1.00 69.00 365 GLU A CA 1
ATOM 3009 C C . GLU A 1 365 ? -5.940 -2.673 38.176 1.00 69.00 365 GLU A C 1
ATOM 3011 O O . GLU A 1 365 ? -7.119 -2.903 38.436 1.00 69.00 365 GLU A O 1
ATOM 3016 N N . SER A 1 366 ? -5.600 -1.707 37.318 1.00 66.44 366 SER A N 1
ATOM 3017 C CA . SER A 1 366 ? -6.597 -0.857 36.656 1.00 66.44 366 SER A CA 1
ATOM 3018 C C . SER A 1 366 ? -7.532 -1.651 35.747 1.00 66.44 366 SER A C 1
ATOM 3020 O O . SER A 1 366 ? -8.678 -1.266 35.549 1.00 66.44 366 SER A O 1
ATOM 3022 N N . LEU A 1 367 ? -7.025 -2.730 35.151 1.00 70.62 367 LEU A N 1
ATOM 3023 C CA . LEU A 1 367 ? -7.752 -3.524 34.174 1.00 70.62 367 LEU A CA 1
ATOM 3024 C C . LEU A 1 367 ? -8.703 -4.504 34.870 1.00 70.62 367 LEU A C 1
ATOM 3026 O O . LEU A 1 367 ? -9.857 -4.621 34.463 1.00 70.62 367 LEU A O 1
ATOM 3030 N N . LEU A 1 368 ? -8.253 -5.114 35.969 1.00 71.50 368 LEU A N 1
ATOM 3031 C CA . LEU A 1 368 ? -9.084 -5.923 36.864 1.00 71.50 368 LEU A CA 1
ATOM 3032 C C . LEU A 1 368 ? -10.239 -5.110 37.453 1.00 71.50 368 LEU A C 1
ATOM 3034 O O . LEU A 1 368 ? -11.385 -5.551 37.397 1.00 71.50 368 LEU A O 1
ATOM 3038 N N . ASN A 1 369 ? -9.960 -3.894 37.930 1.00 71.12 369 ASN A N 1
ATOM 3039 C CA . ASN A 1 369 ? -10.991 -3.025 38.497 1.00 71.12 369 ASN A CA 1
ATOM 3040 C C . ASN A 1 369 ? -12.092 -2.692 37.480 1.00 71.12 369 ASN A C 1
ATOM 3042 O O . ASN A 1 369 ? -13.272 -2.747 37.816 1.00 71.12 369 ASN A O 1
ATOM 3046 N N . VAL A 1 370 ? -11.726 -2.411 36.225 1.00 72.75 370 VAL A N 1
ATOM 3047 C CA . VAL A 1 370 ? -12.698 -2.118 35.156 1.00 72.75 370 VAL A CA 1
ATOM 3048 C C . VAL A 1 370 ? -13.521 -3.353 34.766 1.00 72.75 370 VAL A C 1
ATOM 3050 O O . VAL A 1 370 ? -14.702 -3.216 34.457 1.00 72.75 370 VAL A O 1
ATOM 3053 N N . LEU A 1 371 ? -12.927 -4.552 34.774 1.00 71.44 371 LEU A N 1
ATOM 3054 C CA . LEU A 1 371 ? -13.632 -5.793 34.428 1.00 71.44 371 LEU A CA 1
ATOM 3055 C C . LEU A 1 371 ? -14.582 -6.270 35.537 1.00 71.44 371 LEU A C 1
ATOM 3057 O O . LEU A 1 371 ? -15.648 -6.800 35.231 1.00 71.44 371 LEU A O 1
ATOM 3061 N N . TRP A 1 372 ? -14.203 -6.109 36.808 1.00 69.62 372 TRP A N 1
ATOM 3062 C CA . TRP A 1 372 ? -14.974 -6.617 37.951 1.00 69.62 372 TRP A CA 1
ATOM 3063 C C . TRP A 1 372 ? -16.012 -5.641 38.489 1.00 69.62 372 TRP A C 1
ATOM 3065 O O . TRP A 1 372 ? -17.026 -6.087 39.022 1.00 69.62 372 TRP A O 1
ATOM 3075 N N . PHE A 1 373 ? -15.802 -4.334 38.321 1.00 68.00 373 PHE A N 1
ATOM 3076 C CA . PHE A 1 373 ? -16.728 -3.306 38.795 1.00 68.00 373 PHE A CA 1
ATOM 3077 C C . PHE A 1 373 ? -17.288 -2.469 37.638 1.00 68.00 373 PHE A C 1
ATOM 3079 O O . PHE A 1 373 ? -17.039 -1.263 37.572 1.00 68.00 373 PHE A O 1
ATOM 3086 N N . PRO A 1 374 ? -18.076 -3.064 36.722 1.00 60.56 374 PRO A N 1
ATOM 3087 C CA . PRO A 1 374 ? -18.648 -2.338 35.593 1.00 60.56 374 PRO A CA 1
ATOM 3088 C C . PRO A 1 374 ? -19.605 -1.213 36.020 1.00 60.56 374 PRO A C 1
ATOM 3090 O O . PRO A 1 374 ? -19.779 -0.256 35.274 1.00 60.56 374 PRO A O 1
ATOM 3093 N N . ASP A 1 375 ? -20.175 -1.252 37.226 1.00 56.06 375 ASP A N 1
ATOM 3094 C CA . ASP A 1 375 ? -21.047 -0.177 37.725 1.00 56.06 375 ASP A CA 1
ATOM 3095 C C . ASP A 1 375 ? -20.280 1.129 37.993 1.00 56.06 375 ASP A C 1
ATOM 3097 O O . ASP A 1 375 ? -20.819 2.219 37.805 1.00 56.06 375 ASP A O 1
ATOM 3101 N N . THR A 1 376 ? -18.979 1.036 38.301 1.00 55.44 376 THR A N 1
ATOM 3102 C CA . THR A 1 376 ? -18.098 2.212 38.415 1.00 55.44 376 THR A CA 1
ATOM 3103 C C . THR A 1 376 ? -17.775 2.836 37.060 1.00 55.44 376 THR A C 1
ATOM 3105 O O . THR A 1 376 ? -17.192 3.914 37.017 1.00 55.44 376 THR A O 1
ATOM 3108 N N . ILE A 1 377 ? -18.169 2.214 35.937 1.00 55.09 377 ILE A N 1
ATOM 3109 C CA . ILE A 1 377 ? -17.935 2.775 34.604 1.00 55.09 377 ILE A CA 1
ATOM 3110 C C . ILE A 1 377 ? -18.573 4.155 34.514 1.00 55.09 377 ILE A C 1
ATOM 3112 O O . ILE A 1 377 ? -17.880 5.066 34.082 1.00 55.09 377 ILE A O 1
ATOM 3116 N N . ASN A 1 378 ? -19.818 4.341 34.964 1.00 51.56 378 ASN A N 1
ATOM 3117 C CA . ASN A 1 378 ? -20.495 5.641 34.897 1.00 51.56 378 ASN A CA 1
ATOM 3118 C C . ASN A 1 378 ? -19.804 6.726 35.746 1.00 51.56 378 ASN A C 1
ATOM 3120 O O . ASN A 1 378 ? -19.716 7.856 35.283 1.00 51.56 378 ASN A O 1
ATOM 3124 N N . ASP A 1 379 ? -19.224 6.381 36.899 1.00 48.06 379 ASP A N 1
ATOM 3125 C CA . ASP A 1 379 ? -18.490 7.336 37.750 1.00 48.06 379 ASP A CA 1
ATOM 3126 C C . ASP A 1 379 ? -17.067 7.613 37.227 1.00 48.06 379 ASP A C 1
ATOM 3128 O O . ASP A 1 379 ? -16.558 8.732 37.287 1.00 48.06 379 ASP A O 1
ATOM 3132 N N . ILE A 1 380 ? -16.417 6.605 36.635 1.00 49.94 380 ILE A N 1
ATOM 3133 C CA . ILE A 1 380 ? -15.113 6.736 35.975 1.00 49.94 380 ILE A CA 1
ATOM 3134 C C . ILE A 1 380 ? -15.256 7.577 34.692 1.00 49.94 380 ILE A C 1
ATOM 3136 O O . ILE A 1 380 ? -14.329 8.318 34.363 1.00 49.94 380 ILE A O 1
ATOM 3140 N N . CYS A 1 381 ? -16.411 7.538 34.005 1.00 44.72 381 CYS A N 1
ATOM 3141 C CA . CYS A 1 381 ? -16.717 8.301 32.780 1.00 44.72 381 CYS A CA 1
ATOM 3142 C C . CYS A 1 381 ? -16.550 9.820 32.925 1.00 44.72 381 CYS A C 1
ATOM 3144 O O . CYS A 1 381 ? -16.188 10.462 31.935 1.00 44.72 381 CYS A O 1
ATOM 3146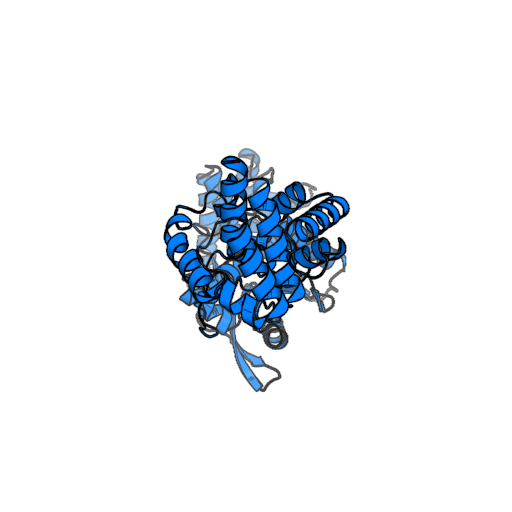 N N . ASP A 1 382 ? -16.789 10.368 34.118 1.00 43.69 382 ASP A N 1
ATOM 3147 C CA . ASP A 1 382 ? -16.663 11.804 34.398 1.00 43.69 382 ASP A CA 1
ATOM 3148 C C . ASP A 1 382 ? -15.208 12.232 34.635 1.00 43.69 382 ASP A C 1
ATOM 3150 O O . ASP A 1 382 ? -14.864 13.414 34.555 1.00 43.69 382 ASP A O 1
ATOM 3154 N N . SER A 1 383 ? -14.307 11.269 34.848 1.00 46.56 383 SER A N 1
ATOM 3155 C CA . SER A 1 383 ? -12.873 11.525 34.891 1.00 46.56 383 SER A CA 1
ATOM 3156 C C . SER A 1 383 ? -12.280 11.575 33.475 1.00 46.56 383 SER A C 1
ATOM 3158 O O . SER A 1 383 ? -12.564 10.747 32.607 1.00 46.56 383 SER A O 1
ATOM 3160 N N . ILE A 1 384 ? -11.375 12.530 33.247 1.00 44.56 384 ILE A N 1
ATOM 3161 C CA . ILE A 1 384 ? -10.649 12.751 31.979 1.00 44.56 384 ILE A CA 1
ATOM 3162 C C . ILE A 1 384 ? -9.939 11.470 31.474 1.00 44.56 384 ILE A C 1
ATOM 3164 O O . ILE A 1 384 ? -9.684 11.333 30.279 1.00 44.56 384 ILE A O 1
ATOM 3168 N N . TYR A 1 385 ? -9.687 10.497 32.357 1.00 42.91 385 TYR A N 1
ATOM 3169 C CA . TYR A 1 385 ? -9.043 9.216 32.058 1.00 42.91 385 TYR A CA 1
ATOM 3170 C C . TYR A 1 385 ? -9.933 8.202 31.316 1.00 42.91 385 TYR A C 1
ATOM 3172 O O . TYR A 1 385 ? -9.412 7.315 30.640 1.00 42.91 385 TYR A O 1
ATOM 3180 N N . ALA A 1 386 ? -11.261 8.316 31.391 1.00 44.03 386 ALA A N 1
ATOM 3181 C CA . ALA A 1 386 ? -12.174 7.318 30.827 1.00 44.03 386 ALA A CA 1
ATOM 3182 C C . ALA A 1 386 ? -12.433 7.457 29.327 1.00 44.03 386 ALA A C 1
ATOM 3184 O O . ALA A 1 386 ? -12.775 6.473 28.668 1.00 44.03 386 ALA A O 1
ATOM 3185 N N . GLN A 1 387 ? -12.270 8.661 28.772 1.00 49.19 387 GLN A N 1
ATOM 3186 C CA . GLN A 1 387 ? -12.475 8.900 27.340 1.00 49.19 387 GLN A CA 1
ATOM 3187 C C . GLN A 1 387 ? -11.411 8.246 26.450 1.00 49.19 387 GLN A C 1
ATOM 3189 O O . GLN A 1 387 ? -11.629 8.146 25.246 1.00 49.19 387 GLN A O 1
ATOM 3194 N N . ASP A 1 388 ? -10.297 7.792 27.029 1.00 56.12 388 ASP A N 1
ATOM 319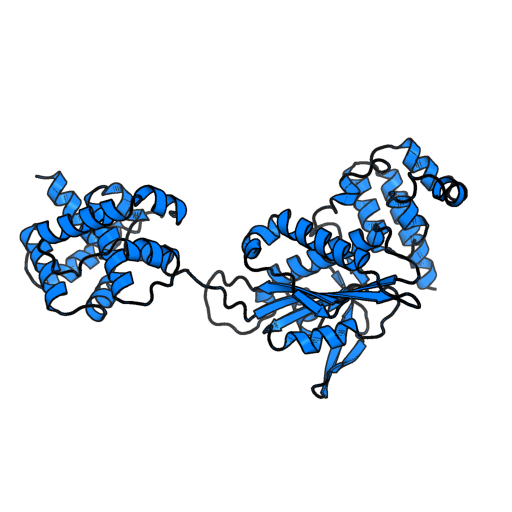5 C CA . ASP A 1 388 ? -9.136 7.308 26.280 1.00 56.12 388 ASP A CA 1
ATOM 3196 C C . ASP A 1 388 ? -8.890 5.794 26.461 1.00 56.12 388 ASP A C 1
ATOM 3198 O O . ASP A 1 388 ? -7.882 5.278 25.976 1.00 56.12 388 ASP A O 1
ATOM 3202 N N . SER A 1 389 ? -9.796 5.066 27.134 1.00 70.06 389 SER A N 1
ATOM 3203 C CA . SER A 1 389 ? -9.620 3.630 27.394 1.00 70.06 389 SER A CA 1
ATOM 3204 C C . SER A 1 389 ? -10.387 2.725 26.423 1.00 70.06 389 SER A C 1
ATOM 3206 O O . SER A 1 389 ? -11.604 2.847 26.240 1.00 70.06 389 SER A O 1
ATOM 3208 N N . SER A 1 390 ? -9.683 1.782 25.798 1.00 74.06 390 SER A N 1
ATOM 3209 C CA . SER A 1 390 ? -10.239 0.857 24.805 1.00 74.06 390 SER A CA 1
ATOM 3210 C C . SER A 1 390 ? -11.206 -0.145 25.422 1.00 74.06 390 SER A C 1
ATOM 3212 O O . SER A 1 390 ? -12.243 -0.439 24.829 1.00 74.06 390 SER A O 1
ATOM 3214 N N . ILE A 1 391 ? -10.912 -0.619 26.636 1.00 75.75 391 ILE A N 1
ATOM 3215 C CA . ILE A 1 391 ? -11.745 -1.594 27.349 1.00 75.75 391 ILE A CA 1
ATOM 3216 C C . ILE A 1 391 ? -13.075 -0.977 27.765 1.00 75.75 391 ILE A C 1
ATOM 3218 O O . ILE A 1 391 ? -14.113 -1.573 27.495 1.00 75.75 391 ILE A O 1
ATOM 3222 N N . VAL A 1 392 ? -13.089 0.229 28.343 1.00 74.00 392 VAL A N 1
ATOM 3223 C CA . VAL A 1 392 ? -14.360 0.889 28.696 1.00 74.00 392 VAL A CA 1
ATOM 3224 C C . VAL A 1 392 ? -15.168 1.190 27.437 1.00 74.00 392 VAL A C 1
ATOM 3226 O O . VAL A 1 392 ? -16.381 0.997 27.420 1.00 74.00 392 VAL A O 1
ATOM 3229 N N . THR A 1 393 ? -14.504 1.597 26.352 1.00 74.38 393 THR A N 1
ATOM 3230 C CA . THR A 1 393 ? -15.160 1.808 25.054 1.00 74.38 393 THR A CA 1
ATOM 3231 C C . THR A 1 393 ? -15.813 0.523 24.533 1.00 74.38 393 THR A C 1
ATOM 3233 O O . THR A 1 393 ? -16.958 0.560 24.081 1.00 74.38 393 THR A O 1
ATOM 3236 N N . PHE A 1 394 ? -15.137 -0.624 24.654 1.00 78.31 394 PHE A N 1
ATOM 3237 C CA . PHE A 1 394 ? -15.706 -1.928 24.317 1.00 78.31 394 PHE A CA 1
ATOM 3238 C C . PHE A 1 394 ? -16.871 -2.309 25.243 1.00 78.31 394 PHE A C 1
ATOM 3240 O O . PHE A 1 394 ? -17.933 -2.674 24.749 1.00 78.31 394 PHE A O 1
ATOM 3247 N N . LEU A 1 395 ? -16.736 -2.153 26.563 1.00 74.12 395 LEU A N 1
ATOM 3248 C CA . LEU A 1 395 ? -17.790 -2.495 27.529 1.00 74.12 395 LEU A CA 1
ATOM 3249 C C . LEU A 1 395 ? -19.052 -1.629 27.376 1.00 74.12 395 LEU A C 1
ATOM 3251 O O . LEU A 1 395 ? -20.158 -2.123 27.578 1.00 74.12 395 LEU A O 1
ATOM 3255 N N . ARG A 1 396 ? -18.925 -0.365 26.945 1.00 72.88 396 ARG A N 1
ATOM 3256 C CA . ARG A 1 396 ? -20.077 0.496 26.603 1.00 72.88 396 ARG A CA 1
ATOM 3257 C C . ARG A 1 396 ? -20.828 0.029 25.356 1.00 72.88 396 ARG A C 1
ATOM 3259 O O . ARG A 1 396 ? -21.987 0.391 25.154 1.00 72.88 396 ARG A O 1
ATOM 3266 N N . SER A 1 397 ? -20.163 -0.677 24.448 1.00 70.50 397 SER A N 1
ATOM 3267 C CA . SER A 1 397 ? -20.731 -1.127 23.174 1.00 70.50 397 SER A CA 1
ATOM 3268 C C . SER A 1 397 ? -20.148 -2.489 22.782 1.00 70.50 397 SER A C 1
ATOM 3270 O O . SER A 1 397 ? -19.413 -2.590 21.795 1.00 70.50 397 SER A O 1
ATOM 3272 N N . PRO A 1 398 ? -20.503 -3.558 23.522 1.00 62.16 398 PRO A N 1
ATOM 3273 C CA . PRO A 1 398 ? -19.911 -4.890 23.355 1.00 62.16 398 PRO A CA 1
ATOM 3274 C C . PRO A 1 398 ? -20.310 -5.559 22.032 1.00 62.16 398 PRO A C 1
ATOM 3276 O O . PRO A 1 398 ? -19.703 -6.540 21.614 1.00 62.16 398 PRO A O 1
ATOM 3279 N N . GLN A 1 399 ? -21.292 -4.982 21.330 1.00 67.12 399 GLN A N 1
ATOM 3280 C CA . GLN A 1 399 ? -21.669 -5.333 19.957 1.00 67.12 399 GLN A CA 1
ATOM 3281 C C . GLN A 1 399 ? -20.498 -5.169 18.969 1.00 67.12 399 GLN A C 1
ATOM 3283 O O . GLN A 1 399 ? -20.472 -5.821 17.928 1.00 67.12 399 GLN A O 1
ATOM 3288 N N . ASN A 1 400 ? -19.491 -4.353 19.302 1.00 75.56 400 ASN A N 1
ATOM 3289 C CA . ASN A 1 400 ? -18.287 -4.175 18.493 1.00 75.56 400 ASN A CA 1
ATOM 3290 C C . ASN A 1 400 ? -17.303 -5.340 18.694 1.00 75.56 400 ASN A C 1
ATOM 3292 O O . ASN A 1 400 ? -16.216 -5.176 19.252 1.00 75.56 400 ASN A O 1
ATOM 3296 N N . ILE A 1 401 ? -17.678 -6.521 18.198 1.00 76.81 401 ILE A N 1
ATOM 3297 C CA . ILE A 1 401 ? -16.902 -7.768 18.303 1.00 76.81 401 ILE A CA 1
ATOM 3298 C C . ILE A 1 401 ? -15.464 -7.584 17.799 1.00 76.81 401 ILE A C 1
ATOM 3300 O O . ILE A 1 401 ? -14.523 -8.066 18.424 1.00 76.81 401 ILE A O 1
ATOM 3304 N N . LEU A 1 402 ? -15.279 -6.848 16.698 1.00 78.81 402 LEU A N 1
ATOM 3305 C CA . LEU A 1 402 ? -13.958 -6.605 16.110 1.00 78.81 402 LEU A CA 1
ATOM 3306 C C . LEU A 1 402 ? -13.017 -5.853 17.058 1.00 78.81 402 LEU A C 1
ATOM 3308 O O . LEU A 1 402 ? -11.846 -6.212 17.169 1.00 78.81 402 LEU A O 1
ATOM 3312 N N . LEU A 1 403 ? -13.535 -4.854 17.780 1.00 80.31 403 LEU A N 1
ATOM 3313 C CA . LEU A 1 403 ? -12.760 -4.129 18.785 1.00 80.31 403 LEU A CA 1
ATOM 3314 C C . LEU A 1 403 ? -12.368 -5.058 19.939 1.00 80.31 403 LEU A C 1
ATOM 3316 O O . LEU A 1 403 ? -11.204 -5.083 20.335 1.00 80.31 403 LEU A O 1
ATOM 3320 N N . GLY A 1 404 ? -13.318 -5.853 20.437 1.00 80.06 404 GLY A N 1
ATOM 3321 C CA . GLY A 1 404 ? -13.057 -6.823 21.500 1.00 80.06 404 GLY A CA 1
ATOM 3322 C C . GLY A 1 404 ? -11.984 -7.846 21.112 1.00 80.06 404 GLY A C 1
ATOM 3323 O O . GLY A 1 404 ? -11.080 -8.121 21.899 1.00 80.06 404 GLY A O 1
ATOM 3324 N N . LEU A 1 405 ? -12.027 -8.368 19.881 1.00 82.31 405 LEU A N 1
ATOM 3325 C CA . LEU A 1 405 ? -11.030 -9.321 19.388 1.00 82.31 405 LEU A CA 1
ATOM 3326 C C . LEU A 1 405 ? -9.627 -8.703 19.279 1.00 82.31 405 LEU A C 1
ATOM 3328 O O . LEU A 1 405 ? -8.649 -9.389 19.572 1.00 82.31 405 LEU A O 1
ATOM 3332 N N . GLU A 1 406 ? -9.494 -7.428 18.898 1.00 82.62 406 GLU A N 1
ATOM 3333 C CA . GLU A 1 406 ? -8.187 -6.746 18.900 1.00 82.62 406 GLU A CA 1
ATOM 3334 C C . GLU A 1 406 ? -7.649 -6.484 20.303 1.00 82.62 406 GLU A C 1
ATOM 3336 O O . GLU A 1 406 ? -6.448 -6.639 20.544 1.00 82.62 406 GLU A O 1
ATOM 3341 N N . ILE A 1 407 ? -8.524 -6.129 21.247 1.00 83.38 407 ILE A N 1
ATOM 3342 C CA . ILE A 1 407 ? -8.148 -5.979 22.655 1.00 83.38 407 ILE A CA 1
ATOM 3343 C C . ILE A 1 407 ? -7.652 -7.326 23.193 1.00 83.38 407 ILE A C 1
ATOM 3345 O O . ILE A 1 407 ? -6.544 -7.398 23.727 1.00 83.38 407 ILE A O 1
ATOM 3349 N N . ALA A 1 408 ? -8.408 -8.407 22.977 1.00 84.31 408 ALA A N 1
ATOM 3350 C CA . ALA A 1 408 ? -8.025 -9.754 23.395 1.00 84.31 408 ALA A CA 1
ATOM 3351 C C . ALA A 1 408 ? -6.701 -10.205 22.757 1.00 84.31 408 ALA A C 1
ATOM 3353 O O . ALA A 1 408 ? -5.815 -10.690 23.459 1.00 84.31 408 ALA A O 1
ATOM 3354 N N . LYS A 1 409 ? -6.517 -9.982 21.448 1.00 84.38 409 LYS A N 1
ATOM 3355 C CA . LYS A 1 409 ? -5.257 -10.264 20.737 1.00 84.38 409 LYS A CA 1
ATOM 3356 C C . LYS A 1 409 ? -4.082 -9.499 21.351 1.00 84.38 409 LYS A C 1
ATOM 3358 O O . LYS A 1 409 ? -3.012 -10.070 21.563 1.00 84.38 409 LYS A O 1
ATOM 3363 N N . THR A 1 410 ? -4.272 -8.214 21.652 1.00 84.44 410 THR A N 1
ATOM 3364 C CA . THR A 1 410 ? -3.235 -7.361 22.253 1.00 84.44 410 THR A CA 1
ATOM 3365 C C . THR A 1 410 ? -2.874 -7.823 23.667 1.00 84.44 410 THR A C 1
ATOM 3367 O O . THR A 1 410 ? -1.691 -7.880 24.008 1.00 84.44 410 THR A O 1
ATOM 3370 N N . LEU A 1 411 ? -3.866 -8.196 24.480 1.00 82.31 411 LEU A N 1
ATOM 3371 C CA . LEU A 1 411 ? -3.664 -8.748 25.824 1.00 82.31 411 LEU A CA 1
ATOM 3372 C C . LEU A 1 411 ? -2.941 -10.098 25.783 1.00 82.31 411 LEU A C 1
ATOM 3374 O O . LEU A 1 411 ? -1.962 -10.293 26.506 1.00 82.31 411 LEU A O 1
ATOM 3378 N N . TYR A 1 412 ? -3.347 -10.983 24.870 1.00 84.00 412 TYR A N 1
ATOM 3379 C CA . TYR A 1 412 ? -2.705 -12.277 24.656 1.00 84.00 412 TYR A CA 1
ATOM 3380 C C . TYR A 1 412 ? -1.220 -12.118 24.306 1.00 84.00 412 TYR A C 1
ATOM 3382 O O . TYR A 1 412 ? -0.363 -12.760 24.909 1.00 84.00 412 TYR A O 1
ATOM 3390 N N . TYR A 1 413 ? -0.888 -11.198 23.392 1.00 82.69 413 TYR A N 1
ATOM 3391 C CA . TYR A 1 413 ? 0.503 -10.908 23.029 1.00 82.69 413 TYR A CA 1
ATOM 3392 C C . TYR A 1 413 ? 1.335 -10.382 24.208 1.00 82.69 413 TYR A C 1
ATOM 3394 O O . TYR A 1 413 ? 2.527 -10.667 24.318 1.00 82.69 413 TYR A O 1
ATOM 3402 N N . ARG A 1 414 ? 0.705 -9.652 25.133 1.00 81.94 414 ARG A N 1
ATOM 3403 C CA . ARG A 1 414 ? 1.333 -9.177 26.375 1.00 81.94 414 ARG A CA 1
ATOM 3404 C C . ARG A 1 414 ? 1.408 -10.236 27.477 1.00 81.94 414 ARG A C 1
ATOM 3406 O O . ARG A 1 414 ? 1.839 -9.902 28.574 1.00 81.94 414 ARG A O 1
ATOM 3413 N N . LYS A 1 415 ? 1.029 -11.489 27.193 1.00 82.69 415 LYS A N 1
ATOM 3414 C CA . LYS A 1 415 ? 0.966 -12.609 28.150 1.00 82.69 415 LYS A CA 1
ATOM 3415 C C . LYS A 1 415 ? -0.064 -12.420 29.275 1.00 82.69 415 LYS A C 1
ATOM 3417 O O . LYS A 1 415 ? 0.004 -13.109 30.288 1.00 82.69 415 LYS A O 1
ATOM 3422 N N . LYS A 1 416 ? -1.047 -11.536 29.076 1.00 82.50 416 LYS A N 1
ATOM 3423 C CA . LYS A 1 416 ? -2.192 -11.319 29.975 1.00 82.50 416 LYS A CA 1
ATOM 3424 C C . LYS A 1 416 ? -3.346 -12.235 29.577 1.00 82.50 416 LYS A C 1
ATOM 3426 O O . LYS A 1 416 ? -4.318 -11.823 28.941 1.00 82.50 416 LYS A O 1
ATOM 3431 N N . PHE A 1 417 ? -3.148 -13.534 29.803 1.00 84.12 417 PHE A N 1
ATOM 3432 C CA . PHE A 1 417 ? -4.017 -14.578 29.254 1.00 84.12 417 PHE A CA 1
ATOM 3433 C C . PHE A 1 417 ? -5.401 -14.605 29.896 1.00 84.12 417 PHE A C 1
ATOM 3435 O O . PHE A 1 417 ? -6.381 -14.866 29.201 1.00 84.12 417 PHE A O 1
ATOM 3442 N N . TRP A 1 418 ? -5.485 -14.338 31.199 1.00 84.25 418 TRP A N 1
ATOM 3443 C CA . TRP A 1 418 ? -6.751 -14.376 31.924 1.00 84.25 418 TRP A CA 1
ATOM 3444 C C . TRP A 1 418 ? -7.677 -13.243 31.454 1.00 84.25 418 TRP A C 1
ATOM 3446 O O . TRP A 1 418 ? -8.830 -13.481 31.109 1.00 84.25 418 TRP A O 1
ATOM 3456 N N . GLU A 1 419 ? -7.137 -12.039 31.288 1.00 81.44 419 GLU A N 1
ATOM 3457 C CA . GLU A 1 419 ? -7.867 -10.860 30.822 1.00 81.44 419 GLU A CA 1
ATOM 3458 C C . GLU A 1 419 ? -8.274 -10.988 29.354 1.00 81.44 419 GLU A C 1
ATOM 3460 O O . GLU A 1 419 ? -9.395 -10.642 28.979 1.00 81.44 419 GLU A O 1
ATOM 3465 N N . ALA A 1 420 ? -7.390 -11.541 28.516 1.00 83.94 420 ALA A N 1
ATOM 3466 C CA . ALA A 1 420 ? -7.743 -11.885 27.144 1.00 83.94 420 ALA A CA 1
ATOM 3467 C C . ALA A 1 420 ? -8.915 -12.881 27.103 1.00 83.94 420 ALA A C 1
ATOM 3469 O O . ALA A 1 420 ? -9.822 -12.724 26.286 1.00 83.94 420 ALA A O 1
ATOM 3470 N N . ASN A 1 421 ? -8.918 -13.874 27.998 1.00 85.12 421 ASN A N 1
ATOM 3471 C CA . ASN A 1 421 ? -9.977 -14.873 28.081 1.00 85.12 421 ASN A CA 1
ATOM 3472 C C . ASN A 1 421 ? -11.313 -14.266 28.536 1.00 85.12 421 ASN A C 1
ATOM 3474 O O . ASN A 1 421 ? -12.345 -14.587 27.955 1.00 85.12 421 ASN A O 1
ATOM 3478 N N . GLU A 1 422 ? -11.313 -13.341 29.499 1.00 82.38 422 GLU A N 1
ATOM 3479 C CA . GLU A 1 422 ? -12.541 -12.648 29.921 1.00 82.38 422 GLU A CA 1
ATOM 3480 C C . GLU A 1 422 ? -13.139 -11.787 28.800 1.00 82.38 422 GLU A C 1
ATOM 3482 O O . GLU A 1 422 ? -14.343 -11.846 28.547 1.00 82.38 422 GLU A O 1
ATOM 3487 N N . ILE A 1 423 ? -12.315 -11.056 28.039 1.00 83.38 423 ILE A N 1
ATOM 3488 C CA . ILE A 1 423 ? -12.805 -10.306 26.870 1.00 83.38 423 ILE A CA 1
ATOM 3489 C C . ILE A 1 423 ? -13.411 -11.256 25.826 1.00 83.38 423 ILE A C 1
ATOM 3491 O O . ILE A 1 423 ? -14.499 -10.996 25.308 1.00 83.38 423 ILE A O 1
ATOM 3495 N N . VAL A 1 424 ? -12.756 -12.387 25.542 1.00 83.25 424 VAL A N 1
ATOM 3496 C CA . VAL A 1 424 ? -13.291 -13.409 24.625 1.00 83.25 424 VAL A CA 1
ATOM 3497 C C . VAL A 1 424 ? -14.597 -14.001 25.154 1.00 83.25 424 VAL A C 1
ATOM 3499 O O . VAL A 1 424 ? -15.539 -14.181 24.383 1.00 83.25 424 VAL A O 1
ATOM 3502 N N . ARG A 1 425 ? -14.699 -14.253 26.460 1.00 82.44 425 ARG A N 1
ATOM 3503 C CA . ARG A 1 425 ? -15.918 -14.750 27.103 1.00 82.44 425 ARG A CA 1
ATOM 3504 C C . ARG A 1 425 ? -17.087 -13.784 26.922 1.00 82.44 425 ARG A C 1
ATOM 3506 O O . ARG A 1 425 ? -18.178 -14.238 26.586 1.00 82.44 425 ARG A O 1
ATOM 3513 N N . ILE A 1 426 ? -16.859 -12.477 27.080 1.00 80.75 426 ILE A N 1
ATOM 3514 C CA . ILE A 1 426 ? -17.870 -11.437 26.825 1.00 80.75 426 ILE A CA 1
ATOM 3515 C C . ILE A 1 426 ? -18.307 -11.464 25.354 1.00 80.75 426 ILE A C 1
ATOM 3517 O O . ILE A 1 426 ? -19.495 -11.446 25.052 1.00 80.75 426 ILE A O 1
ATOM 3521 N N . ILE A 1 427 ? -17.364 -11.560 24.415 1.00 80.06 427 ILE A N 1
ATOM 3522 C CA . ILE A 1 427 ? -17.687 -11.633 22.980 1.00 80.06 427 ILE A CA 1
ATOM 3523 C C . ILE A 1 427 ? -18.550 -12.865 22.670 1.00 80.06 427 ILE A C 1
ATOM 3525 O O . ILE A 1 427 ? -19.539 -12.774 21.937 1.00 80.06 427 ILE A O 1
ATOM 3529 N N . LEU A 1 428 ? -18.182 -14.022 23.224 1.00 79.06 428 LEU A N 1
ATOM 3530 C CA . LEU A 1 428 ? -18.893 -15.280 23.012 1.00 79.06 428 LEU A CA 1
ATOM 3531 C C . LEU A 1 428 ? -20.298 -15.263 23.620 1.00 79.06 428 LEU A C 1
ATOM 3533 O O . LEU A 1 428 ? -21.235 -15.728 22.970 1.00 79.06 428 LEU A O 1
ATOM 3537 N N . SER A 1 429 ? -20.469 -14.691 24.815 1.00 77.12 429 SER A N 1
ATOM 3538 C CA . SER A 1 429 ? -21.779 -14.609 25.468 1.00 77.12 429 SER A CA 1
ATOM 3539 C C . SER A 1 429 ? -22.764 -13.729 24.691 1.00 77.12 429 SER A C 1
ATOM 3541 O O . SER A 1 429 ? -23.937 -14.080 24.577 1.00 77.12 429 SER A O 1
ATOM 3543 N N . PHE A 1 430 ? -22.294 -12.649 24.058 1.00 66.62 430 PHE A N 1
ATOM 3544 C CA . PHE A 1 430 ? -23.130 -11.831 23.173 1.00 66.62 430 PHE A CA 1
ATOM 3545 C C . PHE A 1 430 ? -23.557 -12.561 21.896 1.00 66.62 430 PHE A C 1
ATOM 3547 O O . PHE A 1 430 ? -24.681 -12.379 21.426 1.00 66.62 430 PHE A O 1
ATOM 3554 N N . LYS A 1 431 ? -22.675 -13.387 21.324 1.00 56.09 431 LYS A N 1
ATOM 3555 C CA . LYS A 1 431 ? -22.946 -14.093 20.065 1.00 56.09 431 LYS A CA 1
ATOM 3556 C C . LYS A 1 431 ? -23.946 -15.239 20.237 1.00 56.09 431 LYS A C 1
ATOM 3558 O O . LYS A 1 431 ? -24.769 -15.456 19.354 1.00 56.09 431 LYS A O 1
ATOM 3563 N N . LEU A 1 432 ? -23.908 -15.931 21.378 1.00 44.22 432 LEU A N 1
ATOM 3564 C CA . LEU A 1 432 ? -24.839 -17.016 21.713 1.00 44.22 432 LEU A CA 1
ATOM 3565 C C . LEU A 1 432 ? -26.295 -16.537 21.837 1.00 44.22 432 LEU A C 1
ATOM 3567 O O . LEU A 1 432 ? -27.195 -17.229 21.374 1.00 44.22 432 LEU A O 1
ATOM 3571 N N . ASN A 1 433 ? -26.529 -15.317 22.329 1.00 39.12 433 ASN A N 1
ATOM 3572 C CA . ASN A 1 433 ? -27.877 -14.740 22.443 1.00 39.12 433 ASN A CA 1
ATOM 3573 C C . ASN A 1 433 ? -28.525 -14.332 21.102 1.00 39.12 433 ASN A C 1
ATOM 3575 O O . ASN A 1 433 ? -29.663 -13.879 21.102 1.00 39.12 433 ASN A O 1
ATOM 3579 N N . ARG A 1 434 ? -27.822 -14.452 19.966 1.00 35.94 434 ARG A N 1
ATOM 3580 C CA . ARG A 1 434 ? -28.375 -14.213 18.617 1.00 35.94 434 ARG A CA 1
ATOM 3581 C C . ARG A 1 434 ? -28.625 -15.504 17.819 1.00 35.94 434 ARG A C 1
ATOM 3583 O O . ARG A 1 434 ? -29.038 -15.415 16.668 1.00 35.94 434 ARG A O 1
ATOM 3590 N N . ILE A 1 435 ? -28.305 -16.673 18.386 1.00 30.98 435 ILE A N 1
ATOM 3591 C CA . ILE A 1 435 ? -28.411 -17.990 17.721 1.00 30.98 435 ILE A CA 1
ATOM 3592 C C . ILE A 1 435 ? -29.639 -18.787 18.219 1.00 30.98 435 ILE A C 1
ATOM 3594 O O . ILE A 1 435 ? -29.978 -19.814 17.636 1.00 30.98 435 ILE A O 1
ATOM 3598 N N . ILE A 1 436 ? -30.328 -18.298 19.254 1.00 28.25 436 ILE A N 1
ATOM 3599 C CA . ILE A 1 436 ? -31.656 -18.765 19.690 1.00 28.25 436 ILE A CA 1
ATOM 3600 C C . ILE A 1 436 ? -32.687 -17.805 19.107 1.00 28.25 436 ILE A C 1
ATOM 3602 O O . ILE A 1 436 ? -33.716 -18.296 18.596 1.00 28.25 436 ILE A O 1
#

Secondary structure (DSSP, 8-state):
-HHHHHHHHHHHHHH-SSHHHHHHHHHHS-HHHHHHHHHHHHHTTSSSSSSHHHHHHHHHHTTTTTTS----PPPHHHHHHHH-SHHHHHHHHHHHHHHHT--PPPPPHHHHHHHHHS---SHHHHHHHHHHHHHHHHH-GGGTTTSSHHHHHHHHH------TTEEEEEEEEEEESSS---HHHHHHHHHHHHHHHHH-GGGGGGTTT--EEEEETTEEEEEEE----S-----S-GGGGHHHHHHHHHHHHHHHHHHHTSTT--TTEEEEEEEEEEETTTHHHHHHHHHH----TT--EEE-HHHHHHHHHTT--EEEPSSPEEEE-TTS-EEEEEEEEEE-TTTS-PPPHHHHH-STTT-SHHHHHHHH-GGGHHHHTTSTTGGG-HHHHHHH-TT-HHHHHHHHHHHHHTT-HHHHHHHHHHHHHHHHTT--